Protein AF-A0A4Q6BJG5-F1 (afdb_monomer_lite)

Structure (mmCIF, N/CA/C/O backbone):
data_AF-A0A4Q6BJG5-F1
#
_entry.id   AF-A0A4Q6BJG5-F1
#
loop_
_atom_site.group_PDB
_atom_site.id
_atom_site.type_symbol
_atom_site.label_atom_id
_atom_site.label_alt_id
_atom_site.label_comp_id
_atom_site.label_asym_id
_atom_site.label_entity_id
_atom_site.label_seq_id
_atom_site.pdbx_PDB_ins_code
_atom_site.Cartn_x
_atom_site.Cartn_y
_atom_site.Cartn_z
_atom_site.occupancy
_atom_site.B_iso_or_equiv
_atom_site.auth_seq_id
_atom_site.auth_comp_id
_atom_site.auth_asym_id
_atom_site.auth_atom_id
_atom_site.pdbx_PDB_model_num
ATOM 1 N N . GLU A 1 1 ? -0.512 -24.565 1.945 1.00 60.91 1 GLU A N 1
ATOM 2 C CA . GLU A 1 1 ? 0.906 -25.004 2.007 1.00 60.91 1 GLU A CA 1
ATOM 3 C C . GLU A 1 1 ? 1.815 -24.061 2.803 1.00 60.91 1 GLU A C 1
ATOM 5 O O . GLU A 1 1 ? 2.426 -24.524 3.755 1.00 60.91 1 GLU A O 1
ATOM 10 N N . LEU A 1 2 ? 1.871 -22.752 2.508 1.00 72.62 2 LEU A N 1
ATOM 11 C CA . LEU A 1 2 ? 2.784 -21.813 3.197 1.00 72.62 2 LEU A CA 1
ATOM 12 C C . LEU A 1 2 ? 2.618 -21.751 4.729 1.00 72.62 2 LEU A C 1
ATOM 14 O O . LEU A 1 2 ? 3.615 -21.783 5.442 1.00 72.62 2 LEU A O 1
ATOM 18 N N . ILE A 1 3 ? 1.382 -21.710 5.245 1.00 71.19 3 ILE A N 1
ATOM 19 C CA . ILE A 1 3 ? 1.128 -21.722 6.702 1.00 71.19 3 ILE A CA 1
ATOM 20 C C . ILE A 1 3 ? 1.556 -23.056 7.324 1.00 71.19 3 ILE A C 1
ATOM 22 O O . ILE A 1 3 ? 2.174 -23.072 8.384 1.00 71.19 3 ILE A O 1
ATOM 26 N N . ALA A 1 4 ? 1.260 -24.174 6.655 1.00 73.06 4 ALA A N 1
ATOM 27 C CA . ALA A 1 4 ? 1.621 -25.509 7.133 1.00 73.06 4 ALA A CA 1
ATOM 28 C C . ALA A 1 4 ? 3.146 -25.715 7.200 1.00 73.06 4 ALA A C 1
ATOM 30 O O . ALA A 1 4 ? 3.619 -26.484 8.030 1.00 73.06 4 ALA A O 1
ATOM 31 N N . GLY A 1 5 ? 3.910 -25.002 6.365 1.00 75.69 5 GLY A N 1
ATOM 32 C CA . GLY A 1 5 ? 5.374 -25.003 6.382 1.00 75.69 5 GLY A CA 1
ATOM 33 C C . GLY A 1 5 ? 6.016 -24.130 7.469 1.00 75.69 5 GLY A C 1
ATOM 34 O O . GLY A 1 5 ? 7.241 -24.130 7.598 1.00 75.69 5 GLY A O 1
ATOM 35 N N . LEU A 1 6 ? 5.239 -23.373 8.255 1.00 77.88 6 LEU A N 1
ATOM 36 C CA . LEU A 1 6 ? 5.788 -22.562 9.343 1.00 77.88 6 LEU A CA 1
ATOM 37 C C . LEU A 1 6 ? 6.232 -23.448 10.513 1.00 77.88 6 LEU A C 1
ATOM 39 O O . LEU A 1 6 ? 5.485 -24.294 10.996 1.00 77.88 6 LEU A O 1
ATOM 43 N N . LYS A 1 7 ? 7.434 -23.183 11.049 1.00 78.06 7 LYS A N 1
ATOM 44 C CA . LYS A 1 7 ? 7.978 -23.896 12.226 1.00 78.06 7 LYS A CA 1
ATOM 45 C C . LYS A 1 7 ? 7.078 -23.802 13.465 1.00 78.06 7 LYS A C 1
ATOM 47 O O . LYS A 1 7 ? 7.122 -24.679 14.321 1.00 78.06 7 LYS A O 1
ATOM 52 N N . LYS A 1 8 ? 6.305 -22.720 13.585 1.00 79.25 8 LYS A N 1
ATOM 53 C CA . LYS A 1 8 ? 5.313 -22.499 14.638 1.00 79.25 8 LYS A CA 1
ATOM 54 C C . LYS A 1 8 ? 4.057 -21.930 13.988 1.00 79.25 8 LYS A C 1
ATOM 56 O O . LYS A 1 8 ? 4.158 -21.002 13.187 1.00 79.25 8 LYS A O 1
ATOM 61 N N . GLN A 1 9 ? 2.896 -22.459 14.367 1.00 77.88 9 GLN A N 1
ATOM 62 C CA . GLN A 1 9 ? 1.617 -21.874 13.975 1.00 77.88 9 GLN A CA 1
ATOM 63 C C . GLN A 1 9 ? 1.505 -20.443 14.529 1.00 77.88 9 GLN A C 1
ATOM 65 O O . GLN A 1 9 ? 1.885 -20.209 15.683 1.00 77.88 9 GLN A O 1
ATOM 70 N N . PRO A 1 10 ? 1.039 -19.476 13.723 1.00 79.62 10 PRO A N 1
ATOM 71 C CA . PRO A 1 10 ? 0.907 -18.099 14.167 1.00 79.62 10 PRO A CA 1
ATOM 72 C C . PRO A 1 10 ? -0.212 -17.977 15.204 1.00 79.62 10 PRO A C 1
ATOM 74 O O . PRO A 1 10 ? -1.309 -18.492 15.011 1.00 79.62 10 PRO A O 1
ATOM 77 N N . ASP A 1 11 ? 0.054 -17.248 16.290 1.00 81.50 11 ASP A N 1
ATOM 78 C CA . ASP A 1 11 ? -0.951 -16.971 17.326 1.00 81.50 11 ASP A CA 1
ATOM 79 C C . ASP A 1 11 ? -2.049 -16.018 16.809 1.00 81.50 11 ASP A C 1
ATOM 81 O O . ASP A 1 11 ? -3.169 -16.007 17.320 1.00 81.50 11 ASP A O 1
ATOM 85 N N . ARG A 1 12 ? -1.712 -15.197 15.802 1.00 85.62 12 ARG A N 1
ATOM 86 C CA . ARG A 1 12 ? -2.616 -14.286 15.094 1.00 85.62 12 ARG A CA 1
ATOM 87 C C . ARG A 1 12 ? -2.241 -14.158 13.626 1.00 85.62 12 ARG A C 1
ATOM 89 O O . ARG A 1 12 ? -1.061 -14.043 13.295 1.00 85.62 12 ARG A O 1
ATOM 96 N N . VAL A 1 13 ? -3.249 -14.069 12.770 1.00 89.19 13 VAL A N 1
ATOM 97 C CA . VAL A 1 13 ? -3.120 -13.812 11.336 1.00 89.19 13 VAL A CA 1
ATOM 98 C C . VAL A 1 13 ? -3.779 -12.475 11.010 1.00 89.19 13 VAL A C 1
ATOM 100 O O . VAL A 1 13 ? -4.963 -12.270 11.264 1.00 89.19 13 VAL A O 1
ATOM 103 N N . VAL A 1 14 ? -3.009 -11.555 10.436 1.00 92.25 14 VAL A N 1
ATOM 104 C CA . VAL A 1 14 ? -3.503 -10.256 9.967 1.00 92.25 14 VAL A CA 1
ATOM 105 C C . VAL A 1 14 ? -3.293 -10.176 8.468 1.00 92.25 14 VAL A C 1
ATOM 107 O O . VAL A 1 14 ? -2.211 -10.480 7.973 1.00 92.25 14 VAL A O 1
ATOM 110 N N . THR A 1 15 ? -4.331 -9.761 7.757 1.00 94.50 15 THR A N 1
ATOM 111 C CA . THR A 1 15 ? -4.301 -9.552 6.309 1.00 94.50 15 THR A CA 1
ATOM 112 C C . THR A 1 15 ? -4.983 -8.231 5.959 1.00 94.50 15 THR A C 1
ATOM 114 O O . THR A 1 15 ? -5.545 -7.571 6.834 1.00 94.50 15 THR A O 1
ATOM 117 N N . ASN A 1 16 ? -4.957 -7.830 4.692 1.00 95.38 16 ASN A N 1
ATOM 118 C CA . ASN A 1 16 ? -5.585 -6.609 4.210 1.00 95.38 16 ASN A CA 1
ATOM 119 C C . ASN A 1 16 ? -6.449 -6.833 2.972 1.00 95.38 16 ASN A C 1
ATOM 121 O O . ASN A 1 16 ? -6.195 -7.718 2.161 1.00 95.38 16 ASN A O 1
ATOM 125 N N . LEU A 1 17 ? -7.417 -5.939 2.783 1.00 96.00 17 LEU A N 1
ATOM 126 C CA . LEU A 1 17 ? -7.999 -5.710 1.466 1.00 96.00 17 LEU A CA 1
ATOM 127 C C . LEU A 1 17 ? -7.058 -4.853 0.611 1.00 96.00 17 LEU A C 1
ATOM 129 O O . LEU A 1 17 ? -6.312 -4.013 1.125 1.00 96.00 17 LEU A O 1
ATOM 133 N N . LYS A 1 18 ? -7.110 -5.071 -0.704 1.00 93.38 18 LYS A N 1
ATOM 134 C CA . LYS A 1 18 ? -6.401 -4.258 -1.702 1.00 93.38 18 LYS A CA 1
ATOM 135 C C . LYS A 1 18 ? -6.939 -2.826 -1.716 1.00 93.38 18 LYS A C 1
ATOM 137 O O . LYS A 1 18 ? -8.140 -2.621 -1.527 1.00 93.38 18 LYS A O 1
ATOM 142 N N . SER A 1 19 ? -6.081 -1.846 -2.002 1.00 92.00 19 SER A N 1
ATOM 143 C CA . SER A 1 19 ? -6.458 -0.422 -2.012 1.00 92.00 19 SER A CA 1
ATOM 144 C C . SER A 1 19 ? -7.566 -0.072 -3.008 1.00 92.00 19 SER A C 1
ATOM 146 O O . SER A 1 19 ? -8.288 0.885 -2.790 1.00 92.00 19 SER A O 1
ATOM 148 N N . ASN A 1 20 ? -7.749 -0.835 -4.088 1.00 91.19 20 ASN A N 1
ATOM 149 C CA . ASN A 1 20 ? -8.842 -0.609 -5.045 1.00 91.19 20 ASN A CA 1
ATOM 150 C C . ASN A 1 20 ? -10.226 -1.073 -4.544 1.00 91.19 20 ASN A C 1
ATOM 152 O O . ASN A 1 20 ? -11.234 -0.745 -5.162 1.00 91.19 20 ASN A O 1
ATOM 156 N N . ARG A 1 21 ? -10.290 -1.834 -3.443 1.00 93.44 21 ARG A N 1
ATOM 157 C CA . ARG A 1 21 ? -11.536 -2.304 -2.811 1.00 93.44 21 ARG A CA 1
ATOM 158 C C . ARG A 1 21 ? -11.891 -1.520 -1.553 1.00 93.44 21 ARG A C 1
ATOM 160 O O . ARG A 1 21 ? -12.900 -1.820 -0.918 1.00 93.44 21 ARG A O 1
ATOM 167 N N . VAL A 1 22 ? -11.068 -0.555 -1.157 1.00 93.69 22 VAL A N 1
ATOM 168 C CA . VAL A 1 22 ? -11.242 0.210 0.077 1.00 93.69 22 VAL A CA 1
ATOM 169 C C . VAL A 1 22 ? -11.094 1.687 -0.227 1.00 93.69 22 VAL A C 1
ATOM 171 O O . VAL A 1 22 ? -10.141 2.102 -0.874 1.00 93.69 22 VAL A O 1
ATOM 174 N N . THR A 1 23 ? -12.005 2.486 0.304 1.00 91.31 23 THR A N 1
ATOM 175 C CA . THR A 1 23 ? -11.856 3.939 0.349 1.00 91.31 23 THR A CA 1
ATOM 176 C C . THR A 1 23 ? -11.531 4.370 1.771 1.00 91.31 23 THR A C 1
ATOM 178 O O . THR A 1 23 ? -11.903 3.693 2.732 1.00 91.31 23 THR A O 1
ATOM 181 N N . PHE A 1 24 ? -10.823 5.483 1.931 1.00 92.12 24 PHE A N 1
ATOM 182 C CA . PHE A 1 24 ? -10.600 6.067 3.245 1.00 92.12 24 PHE A CA 1
ATOM 183 C C . PHE A 1 24 ? -10.611 7.589 3.190 1.00 92.12 24 PHE A C 1
ATOM 185 O O . PHE A 1 24 ? -10.303 8.189 2.159 1.00 92.12 24 PHE A O 1
ATOM 192 N N . ARG A 1 25 ? -10.897 8.208 4.337 1.00 89.81 25 ARG A N 1
ATOM 193 C CA . ARG A 1 25 ? -10.800 9.655 4.547 1.00 89.81 25 ARG A CA 1
ATOM 194 C C . ARG A 1 25 ? -10.268 9.971 5.933 1.00 89.81 25 ARG A C 1
ATOM 196 O O . ARG A 1 25 ? -10.461 9.208 6.876 1.00 89.81 25 ARG A O 1
ATOM 203 N N . ASN A 1 26 ? -9.625 11.127 6.053 1.00 91.62 26 ASN A N 1
ATOM 204 C CA . ASN A 1 26 ? -9.286 11.690 7.351 1.00 91.62 26 ASN A CA 1
ATOM 205 C C . ASN A 1 26 ? -10.286 12.789 7.694 1.00 91.62 26 ASN A C 1
ATOM 207 O O . ASN A 1 26 ? -10.483 13.701 6.893 1.00 91.62 26 ASN A O 1
ATOM 211 N N . LEU A 1 27 ? -10.877 12.719 8.883 1.00 92.06 27 LEU A N 1
ATOM 212 C CA . LEU A 1 27 ? -11.852 13.693 9.372 1.00 92.06 27 LEU A CA 1
ATOM 213 C C . LEU A 1 27 ? -11.314 14.377 10.627 1.00 92.06 27 LEU A C 1
ATOM 215 O O . LEU A 1 27 ? -10.546 13.783 11.387 1.00 92.06 27 LEU A O 1
ATOM 219 N N . LYS A 1 28 ? -11.736 15.620 10.857 1.00 92.50 28 LYS A N 1
ATOM 220 C CA . LYS A 1 28 ? -11.507 16.344 12.111 1.00 92.50 28 LYS A CA 1
ATOM 221 C C . LYS A 1 28 ? -12.855 16.626 12.748 1.00 92.50 28 LYS A C 1
ATOM 223 O O . LYS A 1 28 ? -13.682 17.298 12.145 1.00 92.50 28 LYS A O 1
ATOM 228 N N . LEU A 1 29 ? -13.068 16.101 13.948 1.00 93.75 29 LEU A N 1
ATOM 229 C CA . LEU A 1 29 ? -14.336 16.214 14.660 1.00 93.75 29 LEU A CA 1
ATOM 230 C C . LEU A 1 29 ? -14.145 17.029 15.945 1.00 93.75 29 LEU A C 1
ATOM 232 O O . LEU A 1 29 ? -13.177 16.770 16.663 1.00 93.75 29 LEU A O 1
ATOM 236 N N . PRO A 1 30 ? -15.057 17.955 16.294 1.00 94.44 30 PRO A N 1
ATOM 237 C CA . PRO A 1 30 ? -14.946 18.819 17.475 1.00 94.44 30 PRO A CA 1
ATOM 238 C C . PRO A 1 30 ? -15.373 18.101 18.768 1.00 94.44 30 PRO A C 1
ATOM 240 O O . PRO A 1 30 ? -16.090 18.645 19.605 1.00 94.44 30 PRO A O 1
ATOM 243 N N . THR A 1 31 ? -14.992 16.835 18.920 1.00 93.12 31 THR A N 1
ATOM 244 C CA . THR A 1 31 ? -15.338 16.018 20.081 1.00 93.12 31 THR A CA 1
ATOM 245 C C . THR A 1 31 ? -14.257 14.981 20.370 1.00 93.12 31 THR A C 1
ATOM 247 O O . THR A 1 31 ? -13.523 14.532 19.485 1.00 93.12 31 THR A O 1
ATOM 250 N N . ARG A 1 32 ? -14.178 14.570 21.637 1.00 91.94 32 ARG A N 1
ATOM 251 C CA . ARG A 1 32 ? -13.375 13.427 22.101 1.00 91.94 32 ARG A CA 1
ATOM 252 C C . ARG A 1 32 ? -14.239 12.234 22.499 1.00 91.94 32 ARG A C 1
ATOM 254 O O . ARG A 1 32 ? -13.702 11.163 22.786 1.00 91.94 32 ARG A O 1
ATOM 261 N N . ASP A 1 33 ? -15.557 12.418 22.560 1.00 93.31 33 ASP A N 1
ATOM 262 C CA . ASP A 1 33 ? -16.471 11.354 22.942 1.00 93.31 33 ASP A CA 1
ATOM 263 C C . ASP A 1 33 ? -16.579 10.321 21.818 1.00 93.31 33 ASP A C 1
ATOM 265 O O . ASP A 1 33 ? -16.913 10.637 20.677 1.00 93.31 33 ASP A O 1
ATOM 269 N N . LYS A 1 34 ? -16.304 9.057 22.147 1.00 91.06 34 LYS A N 1
ATOM 270 C CA . LYS A 1 34 ? -16.262 7.976 21.156 1.00 91.06 34 LYS A CA 1
ATOM 271 C C . LYS A 1 34 ? -17.624 7.709 20.522 1.00 91.06 34 LYS A C 1
ATOM 273 O O . LYS A 1 34 ? -17.659 7.317 19.360 1.00 91.06 34 LYS A O 1
ATOM 278 N N . LYS A 1 35 ? -18.726 7.889 21.261 1.00 92.81 35 LYS A N 1
ATOM 279 C CA . LYS A 1 35 ? -20.075 7.675 20.717 1.00 92.81 35 LYS A CA 1
ATOM 280 C C . LYS A 1 35 ? -20.426 8.783 19.733 1.00 92.81 35 LYS A C 1
ATOM 282 O O . LYS A 1 35 ? -20.866 8.477 18.633 1.00 92.81 35 LYS A O 1
ATOM 287 N N . ALA A 1 36 ? -20.142 10.035 20.088 1.00 93.50 36 ALA A N 1
ATOM 288 C CA . ALA A 1 36 ? -20.293 11.172 19.189 1.00 93.50 36 ALA A CA 1
ATOM 289 C C . ALA A 1 36 ? -19.451 11.002 17.913 1.00 93.50 36 ALA A C 1
ATOM 291 O O . ALA A 1 36 ? -19.984 11.154 16.820 1.00 93.50 36 ALA A O 1
ATOM 292 N N . ILE A 1 37 ? -18.179 10.593 18.039 1.00 93.06 37 ILE A N 1
ATOM 293 C CA . ILE A 1 37 ? -17.314 10.290 16.886 1.00 93.06 37 ILE A CA 1
ATOM 294 C C . ILE A 1 37 ? -17.930 9.196 16.009 1.00 93.06 37 ILE A C 1
ATOM 296 O O . ILE A 1 37 ? -18.030 9.371 14.800 1.00 93.06 37 ILE A O 1
ATOM 300 N N . GLN A 1 38 ? -18.364 8.081 16.603 1.00 91.50 38 GLN A N 1
ATOM 301 C CA . GLN A 1 38 ? -18.975 6.974 15.864 1.00 91.50 38 GLN A CA 1
ATOM 302 C C . GLN A 1 38 ? -20.227 7.417 15.094 1.00 91.50 38 GLN A C 1
ATOM 304 O O . GLN A 1 38 ? -20.408 6.996 13.952 1.00 91.50 38 GLN A O 1
ATOM 309 N N . SER A 1 39 ? -21.067 8.262 15.699 1.00 91.19 39 SER A N 1
ATOM 310 C CA . SER A 1 39 ? -22.243 8.830 15.036 1.00 91.19 39 SER A CA 1
ATOM 311 C C . SER A 1 39 ? -21.847 9.748 13.882 1.00 91.19 39 SER A C 1
ATOM 313 O O . SER A 1 39 ? -22.364 9.576 12.786 1.00 91.19 39 SER A O 1
ATOM 315 N N . SER A 1 40 ? -20.892 10.664 14.078 1.00 92.75 40 SER A N 1
ATOM 316 C CA . SER A 1 40 ? -20.399 11.542 13.005 1.00 92.75 40 SER A CA 1
ATOM 317 C C . SER A 1 40 ? -19.808 10.756 11.838 1.00 92.75 40 SER A C 1
ATOM 319 O O . SER A 1 40 ? -20.127 11.040 10.693 1.00 92.75 40 SER A O 1
ATOM 321 N N . VAL A 1 41 ? -19.003 9.725 12.114 1.00 91.69 41 VAL A N 1
ATOM 322 C CA . VAL A 1 41 ? -18.441 8.855 11.070 1.00 91.69 41 VAL A CA 1
ATOM 323 C C . VAL A 1 41 ? -19.539 8.178 10.254 1.00 91.69 41 VAL A C 1
ATOM 325 O O . VAL A 1 41 ? -19.393 8.054 9.045 1.00 91.69 41 VAL A O 1
ATOM 328 N N . ARG A 1 42 ? -20.628 7.737 10.897 1.00 89.25 42 ARG A N 1
ATOM 329 C CA . ARG A 1 42 ? -21.767 7.135 10.194 1.00 89.25 42 ARG A CA 1
ATOM 330 C C . ARG A 1 42 ? -22.378 8.123 9.193 1.00 89.25 42 ARG A C 1
ATOM 332 O O . ARG A 1 42 ? -22.509 7.760 8.033 1.00 89.25 42 ARG A O 1
ATOM 339 N N . PHE A 1 43 ? -22.673 9.351 9.622 1.00 88.75 43 PHE A N 1
ATOM 340 C CA . PHE A 1 43 ? -23.253 10.381 8.749 1.00 88.75 43 PHE A CA 1
ATOM 341 C C . PHE A 1 43 ? -22.331 10.751 7.579 1.00 88.75 43 PHE A C 1
ATOM 343 O O . PHE A 1 43 ? -22.764 10.766 6.436 1.00 88.75 43 PHE A O 1
ATOM 350 N N . GLU A 1 44 ? -21.040 10.955 7.845 1.00 88.12 44 GLU A N 1
ATOM 351 C CA . GLU A 1 44 ? -20.056 11.309 6.808 1.00 88.12 44 GLU A CA 1
ATOM 352 C C . GLU A 1 44 ? -19.892 10.210 5.746 1.00 88.12 44 GLU A C 1
ATOM 354 O O . GLU A 1 44 ? -19.637 10.494 4.579 1.00 88.12 44 GLU A O 1
ATOM 359 N N . ILE A 1 45 ? -20.029 8.939 6.139 1.00 86.56 45 ILE A N 1
ATOM 360 C CA . ILE A 1 45 ? -19.986 7.810 5.203 1.00 86.56 45 ILE A CA 1
ATOM 361 C C . ILE A 1 45 ? -21.268 7.721 4.364 1.00 86.56 45 ILE A C 1
ATOM 363 O O . ILE A 1 45 ? -21.169 7.416 3.178 1.00 86.56 45 ILE A O 1
ATOM 367 N N . GLU A 1 46 ? -22.438 7.979 4.957 1.00 84.56 46 GLU A N 1
ATOM 368 C CA . GLU A 1 46 ? -23.727 7.989 4.246 1.00 84.56 46 GLU A CA 1
ATOM 369 C C . GLU A 1 46 ? -23.799 9.106 3.194 1.00 84.56 46 GLU A C 1
ATOM 371 O O . GLU A 1 46 ? -24.323 8.879 2.107 1.00 84.56 46 GLU A O 1
ATOM 376 N N . ASP A 1 47 ? -23.236 10.281 3.485 1.00 84.94 47 ASP A N 1
ATOM 377 C CA . ASP A 1 47 ? -23.249 11.421 2.559 1.00 84.94 47 ASP A CA 1
ATOM 378 C C . ASP A 1 47 ? -22.270 11.249 1.382 1.00 84.94 47 ASP A C 1
ATOM 380 O O . ASP A 1 47 ? -22.507 11.757 0.284 1.00 84.94 47 ASP A O 1
ATOM 384 N N . ASP A 1 48 ? -21.150 10.554 1.599 1.00 80.81 48 ASP A N 1
ATOM 385 C CA . ASP A 1 48 ? -20.056 10.474 0.625 1.00 80.81 48 ASP A CA 1
ATOM 386 C C . ASP A 1 48 ? -20.117 9.240 -0.284 1.00 80.81 48 ASP A C 1
ATOM 388 O O . ASP A 1 48 ? -19.614 9.269 -1.413 1.00 80.81 48 ASP A O 1
ATOM 392 N N . LEU A 1 49 ? -20.693 8.134 0.196 1.00 85.44 49 LEU A N 1
ATOM 393 C CA . LEU A 1 49 ? -20.734 6.883 -0.553 1.00 85.44 49 LEU A CA 1
ATOM 394 C C . LEU A 1 49 ? -22.107 6.651 -1.187 1.00 85.44 49 LEU A C 1
ATOM 396 O O . LEU A 1 49 ? -23.116 6.680 -0.492 1.00 85.44 49 LEU A O 1
ATOM 400 N N . PRO A 1 50 ? -22.166 6.310 -2.489 1.00 85.75 50 PRO A N 1
ATOM 401 C CA . PRO A 1 50 ? -23.420 6.040 -3.191 1.00 85.75 50 PRO A CA 1
ATOM 402 C C . PRO A 1 50 ? -23.961 4.631 -2.877 1.00 85.75 50 PRO A C 1
ATOM 404 O O . PRO A 1 50 ? -24.434 3.931 -3.771 1.00 85.75 50 PRO A O 1
ATOM 407 N N . PHE A 1 51 ? -23.828 4.178 -1.630 1.00 87.50 51 PHE A N 1
ATOM 408 C CA . PHE A 1 51 ? -24.217 2.848 -1.169 1.00 87.50 51 PHE A CA 1
ATOM 409 C C . PHE A 1 51 ? -24.962 2.952 0.156 1.00 87.50 51 PHE A C 1
ATOM 411 O O . PHE A 1 51 ? -24.650 3.795 0.993 1.00 87.50 51 PHE A O 1
ATOM 418 N N . GLU A 1 52 ? -25.911 2.048 0.366 1.00 87.69 52 GLU A N 1
ATOM 419 C CA . GLU A 1 52 ? -26.660 1.977 1.617 1.00 87.69 52 GLU A CA 1
ATOM 420 C C . GLU A 1 52 ? -25.754 1.521 2.781 1.00 87.69 52 GLU A C 1
ATOM 422 O O . GLU A 1 52 ? -24.818 0.730 2.608 1.00 87.69 52 GLU A O 1
ATOM 427 N N . GLU A 1 53 ? -26.013 2.014 3.999 1.00 85.94 53 GLU A N 1
ATOM 428 C CA . GLU A 1 53 ? -25.206 1.699 5.194 1.00 85.94 53 GLU A CA 1
ATOM 429 C C . GLU A 1 53 ? -25.135 0.183 5.470 1.00 85.94 53 GLU A C 1
ATOM 431 O O . GLU A 1 53 ? -24.130 -0.355 5.960 1.00 85.94 53 GLU A O 1
ATOM 436 N N . ASP A 1 54 ? -26.215 -0.529 5.162 1.00 89.56 54 ASP A N 1
ATOM 437 C CA . ASP A 1 54 ? -26.330 -1.968 5.344 1.00 89.56 54 ASP A CA 1
ATOM 438 C C . ASP A 1 54 ? -25.438 -2.755 4.373 1.00 89.56 54 ASP A C 1
ATOM 440 O O . ASP A 1 54 ? -25.071 -3.878 4.708 1.00 89.56 54 ASP A O 1
ATOM 444 N N . GLN A 1 55 ? -25.018 -2.168 3.249 1.00 92.31 55 GLN A N 1
ATOM 445 C CA . GLN A 1 55 ? -24.065 -2.732 2.287 1.00 92.31 55 GLN A CA 1
ATOM 446 C C . GLN A 1 55 ? -22.609 -2.426 2.648 1.00 92.31 55 GLN A C 1
ATOM 448 O O . GLN A 1 55 ? -21.688 -3.020 2.077 1.00 92.31 55 GLN A O 1
ATOM 453 N N . LEU A 1 56 ? -22.381 -1.532 3.612 1.00 93.31 56 LEU A N 1
ATOM 454 C CA . LEU A 1 56 ? -21.061 -1.031 3.967 1.00 93.31 56 LEU A CA 1
ATOM 455 C C . LEU A 1 56 ? -20.504 -1.654 5.254 1.00 93.31 56 LEU A C 1
ATOM 457 O O . LEU A 1 56 ? -21.187 -1.916 6.258 1.00 93.31 56 LEU A O 1
ATOM 461 N N . ILE A 1 57 ? -19.189 -1.842 5.228 1.00 94.88 57 ILE A N 1
ATOM 462 C CA . ILE A 1 57 ? -18.341 -2.120 6.379 1.00 94.88 57 ILE A CA 1
ATOM 463 C C . ILE A 1 57 ? -17.342 -0.985 6.494 1.00 94.88 57 ILE A C 1
ATOM 465 O O . ILE A 1 57 ? -16.616 -0.691 5.547 1.00 94.88 57 ILE A O 1
ATOM 469 N N . TYR A 1 58 ? -17.265 -0.385 7.675 1.00 94.25 58 TYR A N 1
ATOM 470 C CA . TYR A 1 58 ? -16.304 0.666 7.947 1.00 94.25 58 TYR A CA 1
ATOM 471 C C . TYR A 1 58 ? -15.750 0.577 9.367 1.00 94.25 58 TYR A C 1
ATOM 473 O O . TYR A 1 58 ? -16.342 0.012 10.298 1.00 94.25 58 TYR A O 1
ATOM 481 N N . ASP A 1 59 ? -14.565 1.138 9.525 1.00 94.38 59 ASP A N 1
ATOM 482 C CA . ASP A 1 59 ? -13.911 1.313 10.808 1.00 94.38 59 ASP A CA 1
ATOM 483 C C . ASP A 1 59 ? -13.138 2.625 10.818 1.00 94.38 59 ASP A C 1
ATOM 485 O O . ASP A 1 59 ? -12.893 3.224 9.769 1.00 94.38 59 ASP A O 1
ATOM 489 N N . TRP A 1 60 ? -12.757 3.075 12.006 1.00 93.56 60 TRP A N 1
ATOM 490 C CA . TRP A 1 60 ? -11.976 4.284 12.166 1.00 93.56 60 TRP A CA 1
ATOM 491 C C . TRP A 1 60 ? -10.946 4.144 13.281 1.00 93.56 60 TRP A C 1
ATOM 493 O O . TRP A 1 60 ? -11.121 3.401 14.245 1.00 93.56 60 TRP A O 1
ATOM 503 N N . VAL A 1 61 ? -9.858 4.895 13.150 1.00 91.94 61 VAL A N 1
ATOM 504 C CA . VAL A 1 61 ? -8.791 4.974 14.151 1.00 91.94 61 VAL A CA 1
ATOM 505 C C . VAL A 1 61 ? -8.479 6.426 14.470 1.00 91.94 61 VAL A C 1
ATOM 507 O O . VAL A 1 61 ? -8.566 7.299 13.608 1.00 91.94 61 VAL A O 1
ATOM 510 N N . ASN A 1 62 ? -8.094 6.693 15.716 1.00 90.50 62 ASN A N 1
ATOM 511 C CA . ASN A 1 62 ? -7.655 8.021 16.132 1.00 90.50 62 ASN A CA 1
ATOM 512 C C . ASN A 1 62 ? -6.236 8.297 15.590 1.00 90.50 62 ASN A C 1
ATOM 514 O O . ASN A 1 62 ? -5.335 7.460 15.709 1.00 90.50 62 ASN A O 1
ATOM 518 N N . LEU A 1 63 ? -6.048 9.457 14.965 1.00 87.56 63 LEU A N 1
ATOM 519 C CA . LEU A 1 63 ? -4.759 9.955 14.474 1.00 87.56 63 LEU A CA 1
ATOM 520 C C . LEU A 1 63 ? -4.080 10.909 15.467 1.00 87.56 63 LEU A C 1
ATOM 522 O O . LEU A 1 63 ? -2.873 11.119 15.393 1.00 87.56 63 LEU A O 1
ATOM 526 N N . GLY A 1 64 ? -4.848 11.472 16.394 1.00 87.25 64 GLY A N 1
ATOM 527 C CA . GLY A 1 64 ? -4.430 12.399 17.436 1.00 87.25 64 GLY A CA 1
ATOM 528 C C . GLY A 1 64 ? -5.584 13.322 17.835 1.00 87.25 64 GLY A C 1
ATOM 529 O O . GLY A 1 64 ? -6.515 13.547 17.062 1.00 87.25 64 GLY A O 1
ATOM 530 N N . SER A 1 65 ? -5.509 13.899 19.033 1.00 86.81 65 SER A N 1
ATOM 531 C CA . SER A 1 65 ? -6.476 14.898 19.502 1.00 86.81 65 SER A CA 1
ATOM 532 C C . SER A 1 65 ? -5.750 16.147 19.993 1.00 86.81 65 SER A C 1
ATOM 534 O O . SER A 1 65 ? -4.786 16.034 20.752 1.00 86.81 65 SER A O 1
ATOM 536 N N . VAL A 1 66 ? -6.239 17.326 19.609 1.00 87.88 66 VAL A N 1
ATOM 537 C CA . VAL A 1 66 ? -5.717 18.633 20.037 1.00 87.88 66 VAL A CA 1
ATOM 538 C C . VAL A 1 66 ? -6.870 19.422 20.649 1.00 87.88 66 VAL A C 1
ATOM 540 O O . VAL A 1 66 ? -7.870 19.692 19.992 1.00 87.88 66 VAL A O 1
ATOM 543 N N . GLY A 1 67 ? -6.763 19.758 21.938 1.00 90.62 67 GLY A N 1
ATOM 544 C CA . GLY A 1 67 ? -7.882 20.345 22.679 1.00 90.62 67 GLY A CA 1
ATOM 545 C C . GLY A 1 67 ? -9.107 19.421 22.673 1.00 90.62 67 GLY A C 1
ATOM 546 O O . GLY A 1 67 ? -9.013 18.260 23.092 1.00 90.62 67 GLY A O 1
ATOM 5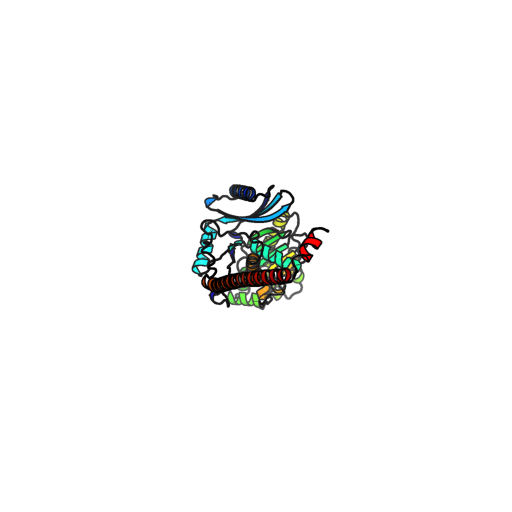47 N N . VAL A 1 68 ? -10.242 19.941 22.196 1.00 90.44 68 VAL A N 1
ATOM 548 C CA . VAL A 1 68 ? -11.506 19.196 22.031 1.00 90.44 68 VAL A CA 1
ATOM 549 C C . VAL A 1 68 ? -11.619 18.478 20.687 1.00 90.44 68 VAL A C 1
ATOM 551 O O . VAL A 1 68 ? -12.461 17.595 20.549 1.00 90.44 68 VAL A O 1
ATOM 554 N N . GLU A 1 69 ? -10.770 18.818 19.717 1.00 92.25 69 GLU A N 1
ATOM 555 C CA . GLU A 1 69 ? -10.813 18.231 18.383 1.00 92.25 69 GLU A CA 1
ATOM 556 C C . GLU A 1 69 ? -10.076 16.892 18.336 1.00 92.25 69 GLU A C 1
ATOM 558 O O . GLU A 1 69 ? -9.014 16.711 18.942 1.00 92.25 69 GLU A O 1
ATOM 563 N N . THR A 1 70 ? -10.619 15.956 17.564 1.00 93.12 70 THR A N 1
ATOM 564 C CA . THR A 1 70 ? -10.005 14.659 17.281 1.00 93.12 70 THR A CA 1
ATOM 565 C C . THR A 1 70 ? -9.886 14.466 15.778 1.00 93.12 70 THR A C 1
ATOM 567 O O . THR A 1 70 ? -10.878 14.534 15.054 1.00 93.12 70 THR A O 1
ATOM 570 N N . ALA A 1 71 ? -8.667 14.196 15.314 1.00 92.00 71 ALA A N 1
ATOM 571 C CA . ALA A 1 71 ? -8.413 13.739 13.960 1.00 92.00 71 ALA A CA 1
ATOM 572 C C . ALA A 1 71 ? -8.567 12.216 13.908 1.00 92.00 71 ALA A C 1
ATOM 574 O O . ALA A 1 71 ? -7.980 11.491 14.712 1.00 92.00 71 ALA A O 1
ATOM 575 N N . ILE A 1 72 ? -9.336 11.720 12.948 1.00 93.38 72 ILE A N 1
ATOM 576 C CA . ILE A 1 72 ? -9.568 10.292 12.742 1.00 93.38 72 ILE A CA 1
ATOM 577 C C . ILE A 1 72 ? -9.277 9.901 11.299 1.00 93.38 72 ILE A C 1
ATOM 579 O O . ILE A 1 72 ? -9.382 10.721 10.393 1.00 93.38 72 ILE A O 1
ATOM 583 N N . HIS A 1 73 ? -8.936 8.635 11.099 1.00 93.00 73 HIS A N 1
ATOM 584 C CA . HIS A 1 73 ? -8.845 7.993 9.795 1.00 93.00 73 HIS A CA 1
ATOM 585 C C . HIS A 1 73 ? -9.950 6.957 9.699 1.00 93.00 73 HIS A C 1
ATOM 587 O O . HIS A 1 73 ? -9.980 6.035 10.512 1.00 93.00 73 HIS A O 1
ATOM 593 N N . VAL A 1 74 ? -10.844 7.122 8.734 1.00 94.06 74 VAL A N 1
ATOM 594 C CA . VAL A 1 74 ? -11.980 6.240 8.469 1.00 94.06 74 VAL A CA 1
ATOM 595 C C . VAL A 1 74 ? -11.685 5.457 7.206 1.00 94.06 74 VAL A C 1
ATOM 597 O O . VAL A 1 74 ? -11.310 6.059 6.206 1.00 94.06 74 VAL A O 1
ATOM 600 N N . ALA A 1 75 ? -11.894 4.146 7.227 1.00 94.50 75 ALA A N 1
ATOM 601 C CA . ALA A 1 75 ? -11.843 3.305 6.040 1.00 94.50 75 ALA A CA 1
ATOM 602 C C . ALA A 1 75 ? -13.166 2.562 5.864 1.00 94.50 75 ALA A C 1
ATOM 604 O O . ALA A 1 75 ? -13.722 2.057 6.840 1.00 94.50 75 ALA A O 1
ATOM 605 N N . ALA A 1 76 ? -13.634 2.467 4.623 1.00 94.81 76 ALA A N 1
ATOM 606 C CA . ALA A 1 76 ? -14.893 1.837 4.261 1.00 94.81 76 ALA A CA 1
ATOM 607 C C . ALA A 1 76 ? -14.745 0.937 3.028 1.00 94.81 76 ALA A C 1
ATOM 609 O O . ALA A 1 76 ? -13.910 1.163 2.148 1.00 94.81 76 ALA A O 1
ATOM 610 N N . THR A 1 77 ? -15.561 -0.109 2.971 1.00 95.62 77 THR A N 1
ATOM 611 C CA . THR A 1 77 ? -15.639 -1.056 1.859 1.00 95.62 77 THR A CA 1
ATOM 612 C C . THR A 1 77 ? -17.033 -1.675 1.787 1.00 95.62 77 THR A C 1
ATOM 614 O O . THR A 1 77 ? -17.782 -1.662 2.766 1.00 95.62 77 THR A O 1
ATOM 617 N N . LEU A 1 78 ? -17.372 -2.256 0.639 1.00 95.25 78 LEU A N 1
ATOM 618 C CA . LEU A 1 78 ? -18.582 -3.054 0.485 1.00 95.25 78 LEU A CA 1
ATOM 619 C C . LEU A 1 78 ? -18.445 -4.386 1.226 1.00 95.25 78 LEU A C 1
ATOM 621 O O . LEU A 1 78 ? -17.398 -5.036 1.190 1.00 95.25 78 LEU A O 1
ATOM 625 N N . LYS A 1 79 ? -19.539 -4.843 1.832 1.00 96.12 79 LYS A N 1
ATOM 626 C CA . LYS A 1 79 ? -19.635 -6.177 2.437 1.00 96.12 79 LYS A CA 1
ATOM 627 C C . LYS A 1 79 ? -19.262 -7.292 1.465 1.00 96.12 79 LYS A C 1
ATOM 629 O O . LYS A 1 79 ? -18.588 -8.235 1.866 1.00 96.12 79 LYS A O 1
ATOM 634 N N . SER A 1 80 ? -19.647 -7.166 0.195 1.00 95.94 80 SER A N 1
ATOM 635 C CA . SER A 1 80 ? -19.307 -8.129 -0.858 1.00 95.94 80 SER A CA 1
ATOM 636 C C . SER A 1 80 ? -17.794 -8.301 -1.024 1.00 95.94 80 SER A C 1
ATOM 638 O O . SER A 1 80 ? -17.327 -9.431 -1.125 1.00 95.94 80 SER A O 1
ATOM 640 N N . ASN A 1 81 ? -17.013 -7.215 -0.944 1.00 96.31 81 ASN A N 1
ATOM 641 C CA . ASN A 1 81 ? -15.549 -7.276 -1.020 1.00 96.31 81 ASN A CA 1
ATOM 642 C C . ASN A 1 81 ? -14.947 -8.053 0.157 1.00 96.31 81 ASN A C 1
ATOM 644 O O . ASN A 1 81 ? -13.978 -8.791 -0.024 1.00 96.31 81 ASN A O 1
ATOM 648 N N . VAL A 1 82 ? -15.501 -7.871 1.362 1.00 96.88 82 VAL A N 1
ATOM 649 C CA . VAL A 1 82 ? -15.078 -8.599 2.567 1.00 96.88 82 VAL A CA 1
ATOM 650 C C . VAL A 1 82 ? -15.451 -10.076 2.449 1.00 96.88 82 VAL A C 1
ATOM 652 O O . VAL A 1 82 ? -14.598 -10.929 2.680 1.00 96.88 82 VAL A O 1
ATOM 655 N N . ALA A 1 83 ? -16.689 -10.375 2.049 1.00 96.06 83 ALA A N 1
ATOM 656 C CA . ALA A 1 83 ? -17.189 -11.736 1.878 1.00 96.06 83 ALA A CA 1
ATOM 657 C C . ALA A 1 83 ? -16.364 -12.526 0.853 1.00 96.06 83 ALA A C 1
ATOM 659 O O . ALA A 1 83 ? -15.867 -13.602 1.173 1.00 96.06 83 ALA A O 1
ATOM 660 N N . GLU A 1 84 ? -16.165 -11.967 -0.344 1.00 96.12 84 GLU A N 1
ATOM 661 C CA . GLU A 1 84 ? -15.387 -12.585 -1.424 1.00 96.12 84 GLU A CA 1
ATOM 662 C C . GLU A 1 84 ? -13.951 -12.878 -0.972 1.00 96.12 84 GLU A C 1
ATOM 664 O O . GLU A 1 84 ? -13.424 -13.967 -1.193 1.00 96.12 84 GLU A O 1
ATOM 669 N N . TYR A 1 85 ? -13.319 -11.919 -0.291 1.00 95.75 85 TYR A N 1
ATOM 670 C CA . TYR A 1 85 ? -11.942 -12.076 0.155 1.00 95.75 85 TYR A CA 1
ATOM 671 C C . TYR A 1 85 ? -11.798 -13.098 1.292 1.00 95.75 85 TYR A C 1
ATOM 673 O O . TYR A 1 85 ? -10.866 -13.899 1.282 1.00 95.75 85 TYR A O 1
ATOM 681 N N . LEU A 1 86 ? -12.717 -13.107 2.263 1.00 94.56 86 LEU A N 1
ATOM 682 C CA . LEU A 1 86 ? -12.711 -14.102 3.337 1.00 94.56 86 LEU A CA 1
ATOM 683 C C . LEU A 1 86 ? -13.038 -15.508 2.821 1.00 94.56 86 LEU A C 1
ATOM 685 O O . LEU A 1 86 ? -12.436 -16.460 3.310 1.00 94.56 86 LEU A O 1
ATOM 689 N N . ALA A 1 87 ? -13.927 -15.642 1.832 1.00 94.25 87 ALA A N 1
ATOM 690 C CA . ALA A 1 87 ? -14.216 -16.920 1.182 1.00 94.25 87 ALA A CA 1
ATOM 691 C C . ALA A 1 87 ? -12.967 -17.483 0.489 1.00 94.25 87 ALA A C 1
ATOM 693 O O . ALA A 1 87 ? -12.577 -18.613 0.769 1.00 94.25 87 ALA A O 1
ATOM 694 N N . LEU A 1 88 ? -12.262 -16.656 -0.295 1.00 93.06 88 LEU A N 1
ATOM 695 C CA . LEU A 1 88 ? -11.001 -17.036 -0.942 1.00 93.06 88 LEU A CA 1
ATOM 696 C C . LEU A 1 88 ? -9.947 -17.529 0.065 1.00 93.06 88 LEU A C 1
ATOM 698 O O . LEU A 1 88 ? -9.232 -18.498 -0.186 1.00 93.06 88 LEU A O 1
ATOM 702 N N . LEU A 1 89 ? -9.826 -16.855 1.213 1.00 90.75 89 LEU A N 1
ATOM 703 C CA . LEU A 1 89 ? -8.916 -17.291 2.273 1.00 90.75 89 LEU A CA 1
ATOM 704 C C . LEU A 1 89 ? -9.397 -18.590 2.934 1.00 90.75 89 L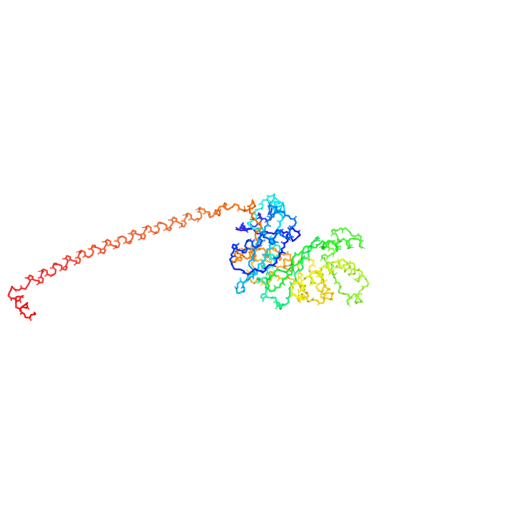EU A C 1
ATOM 706 O O . LEU A 1 89 ? -8.575 -19.476 3.185 1.00 90.75 89 LEU A O 1
ATOM 710 N N . GLY A 1 90 ? -10.705 -18.733 3.149 1.00 88.88 90 GLY A N 1
ATOM 711 C CA . GLY A 1 90 ? -11.336 -19.940 3.679 1.00 88.88 90 GLY A CA 1
ATOM 712 C C . GLY A 1 90 ? -11.070 -21.178 2.822 1.00 88.88 90 GLY A C 1
ATOM 713 O O . GLY A 1 90 ? -10.669 -22.205 3.367 1.00 88.88 90 GLY A O 1
ATOM 714 N N . ASP A 1 91 ? -11.160 -21.054 1.496 1.00 87.44 91 ASP A N 1
ATOM 715 C CA . ASP A 1 91 ? -10.844 -22.128 0.539 1.00 87.44 91 ASP A CA 1
ATOM 716 C C . ASP A 1 91 ? -9.384 -22.603 0.651 1.00 87.44 91 ASP A C 1
ATOM 718 O O . ASP A 1 91 ? -9.060 -23.758 0.374 1.00 87.44 91 ASP A O 1
ATOM 722 N N . SER A 1 92 ? -8.488 -21.725 1.116 1.00 83.38 92 SER A N 1
ATOM 723 C CA . SER A 1 92 ? -7.079 -22.041 1.388 1.00 83.38 92 SER A CA 1
ATOM 724 C C . SER A 1 92 ? -6.804 -22.541 2.817 1.00 83.38 92 SER A C 1
ATOM 726 O O . SER A 1 92 ? -5.647 -22.791 3.174 1.00 83.38 92 SER A O 1
ATOM 728 N N . GLY A 1 93 ? -7.843 -22.676 3.647 1.00 84.12 93 GLY A N 1
ATOM 729 C CA . GLY A 1 93 ? -7.742 -23.048 5.059 1.00 84.12 93 GLY A CA 1
ATOM 730 C C . GLY A 1 93 ? -7.211 -21.932 5.968 1.00 84.12 93 GLY A C 1
ATOM 731 O O . GLY A 1 93 ? -6.747 -22.214 7.073 1.00 84.12 93 GLY A O 1
ATOM 732 N N . MET A 1 94 ? -7.234 -20.673 5.515 1.00 86.19 94 MET A N 1
ATOM 733 C CA . MET A 1 94 ? -6.756 -19.517 6.274 1.00 86.19 94 MET A CA 1
ATOM 734 C C . MET A 1 94 ? -7.928 -18.701 6.822 1.00 86.19 94 MET A C 1
ATOM 736 O O . MET A 1 94 ? -8.772 -18.219 6.074 1.00 86.19 94 MET A O 1
ATOM 740 N N . GLU A 1 95 ? -7.927 -18.453 8.133 1.00 88.62 95 GLU A N 1
ATOM 741 C CA . GLU A 1 95 ? -8.927 -17.603 8.780 1.00 88.62 95 GLU A CA 1
ATOM 742 C C . GLU A 1 95 ? -8.267 -16.411 9.510 1.00 88.62 95 GLU A C 1
ATOM 744 O O . GLU A 1 95 ? -7.802 -16.557 10.647 1.00 88.62 95 GLU A O 1
ATOM 749 N N . PRO A 1 96 ? -8.236 -15.207 8.905 1.00 91.19 96 PRO A N 1
ATOM 750 C CA . PRO A 1 96 ? -7.515 -14.064 9.466 1.00 91.19 96 PRO A CA 1
ATOM 751 C C . PRO A 1 96 ? -8.221 -13.450 10.682 1.00 91.19 96 PRO A C 1
ATOM 753 O O . PRO A 1 96 ? -9.399 -13.122 10.622 1.00 91.19 96 PRO A O 1
ATOM 756 N N . ASP A 1 97 ? -7.517 -13.196 11.779 1.00 90.69 97 ASP A N 1
ATOM 757 C CA . ASP A 1 97 ? -8.074 -12.509 12.955 1.00 90.69 97 ASP A CA 1
ATOM 758 C C . ASP A 1 97 ? -8.473 -11.060 12.669 1.00 90.69 97 ASP A C 1
ATOM 760 O O . ASP A 1 97 ? -9.449 -10.555 13.226 1.00 90.69 97 ASP A O 1
ATOM 764 N N . ILE A 1 98 ? -7.710 -10.386 11.808 1.00 92.12 98 ILE A N 1
ATOM 765 C CA . ILE A 1 98 ? -7.919 -8.982 11.453 1.00 92.12 98 ILE A CA 1
ATOM 766 C C . ILE A 1 98 ? -7.836 -8.840 9.938 1.00 92.12 98 ILE A C 1
ATOM 768 O O . ILE A 1 98 ? -6.884 -9.312 9.311 1.00 92.12 98 ILE A O 1
ATOM 772 N N . LEU A 1 99 ? -8.817 -8.134 9.377 1.00 95.38 99 LEU A N 1
ATOM 773 C CA . LEU A 1 99 ? -8.810 -7.686 7.990 1.00 95.38 99 LEU A CA 1
ATOM 774 C C . LEU A 1 99 ? -8.647 -6.166 7.973 1.00 95.38 99 LEU A C 1
ATOM 776 O O . LEU A 1 99 ? -9.578 -5.446 8.314 1.00 95.38 99 LEU A O 1
ATOM 780 N N . THR A 1 100 ? -7.467 -5.671 7.614 1.00 95.38 100 THR A N 1
ATOM 781 C CA . THR A 1 100 ? -7.141 -4.237 7.605 1.00 95.38 100 THR A CA 1
ATOM 782 C C . THR A 1 100 ? -7.005 -3.680 6.182 1.00 95.38 100 THR A C 1
ATOM 784 O O . THR A 1 100 ? -7.508 -4.262 5.220 1.00 95.38 100 THR A O 1
ATOM 787 N N . THR A 1 101 ? -6.349 -2.532 6.031 1.00 95.38 101 THR A N 1
ATOM 788 C CA . THR A 1 101 ? -6.095 -1.852 4.755 1.00 95.38 101 THR A CA 1
ATOM 789 C C . THR A 1 101 ? -4.596 -1.754 4.483 1.00 95.38 101 THR A C 1
ATOM 791 O O . THR A 1 101 ? -3.797 -1.689 5.421 1.00 95.38 101 THR A O 1
ATOM 794 N N . GLU A 1 102 ? -4.196 -1.691 3.208 1.00 95.12 102 GLU A N 1
ATOM 795 C CA . GLU A 1 102 ? -2.790 -1.437 2.840 1.00 95.12 102 GLU A CA 1
ATOM 796 C C . GLU A 1 102 ? -2.276 -0.131 3.458 1.00 95.12 102 GLU A C 1
ATOM 798 O O . GLU A 1 102 ? -1.174 -0.098 4.002 1.00 95.12 102 GLU A O 1
ATOM 803 N N . ALA A 1 103 ? -3.104 0.919 3.467 1.00 94.50 103 ALA A N 1
ATOM 804 C CA . ALA A 1 103 ? -2.777 2.195 4.098 1.00 94.50 103 ALA A CA 1
ATOM 805 C C . ALA A 1 103 ? -2.425 2.034 5.585 1.00 94.50 103 ALA A C 1
ATOM 807 O O . ALA A 1 103 ? -1.438 2.599 6.054 1.00 94.50 103 ALA A O 1
ATOM 808 N N . SER A 1 104 ? -3.194 1.230 6.326 1.00 92.88 104 SER A N 1
ATOM 809 C CA . SER A 1 104 ? -2.931 0.986 7.747 1.00 92.88 104 SER A CA 1
ATOM 810 C C . SER A 1 104 ? -1.660 0.164 7.966 1.00 92.88 104 SER A C 1
ATOM 812 O O . SER A 1 104 ? -0.891 0.451 8.885 1.00 92.88 104 SER A O 1
ATOM 814 N N . ALA A 1 105 ? -1.411 -0.826 7.106 1.00 93.75 105 ALA A N 1
ATOM 815 C CA . ALA A 1 105 ? -0.204 -1.644 7.156 1.00 93.75 105 ALA A CA 1
ATOM 816 C C . ALA A 1 105 ? 1.056 -0.810 6.876 1.00 93.75 105 ALA A C 1
ATOM 818 O O . ALA A 1 105 ? 2.017 -0.856 7.646 1.00 93.75 105 ALA A O 1
ATOM 819 N N . TYR A 1 106 ? 1.041 0.014 5.824 1.00 94.06 106 TYR A N 1
ATOM 820 C CA . TYR A 1 106 ? 2.155 0.908 5.515 1.00 94.06 106 TYR A CA 1
ATOM 821 C C . TYR A 1 106 ? 2.342 1.984 6.582 1.00 94.06 106 TYR A C 1
ATOM 823 O O . TYR A 1 106 ? 3.476 2.260 6.961 1.00 94.06 106 TYR A O 1
ATOM 831 N N . ARG A 1 107 ? 1.264 2.536 7.149 1.00 91.44 107 ARG A N 1
ATOM 832 C CA . ARG A 1 107 ? 1.359 3.450 8.295 1.00 91.44 107 ARG A CA 1
ATOM 833 C C . ARG A 1 107 ? 2.100 2.808 9.467 1.00 91.44 107 ARG A C 1
ATOM 835 O O . ARG A 1 107 ? 2.993 3.430 10.037 1.00 91.44 107 ARG A O 1
ATOM 842 N N . ALA A 1 108 ? 1.754 1.568 9.818 1.00 90.50 108 ALA A N 1
ATOM 843 C CA . ALA A 1 108 ? 2.424 0.837 10.892 1.00 90.50 108 ALA A CA 1
ATOM 844 C C . ALA A 1 108 ? 3.905 0.580 10.575 1.00 90.50 108 ALA A C 1
ATOM 846 O O . ALA A 1 108 ? 4.759 0.786 11.440 1.00 90.50 108 ALA A O 1
ATOM 847 N N . LEU A 1 109 ? 4.214 0.202 9.329 1.00 90.94 109 LEU A N 1
ATOM 848 C CA . LEU A 1 109 ? 5.586 0.046 8.853 1.00 90.94 109 LEU A CA 1
ATOM 849 C C . LEU A 1 109 ? 6.381 1.341 9.033 1.00 90.94 109 LEU A C 1
ATOM 851 O O . LEU A 1 109 ? 7.397 1.352 9.726 1.00 90.94 109 LEU A O 1
ATOM 855 N N . PHE A 1 110 ? 5.900 2.438 8.448 1.00 89.56 110 PHE A N 1
ATOM 856 C CA . PHE A 1 110 ? 6.589 3.719 8.488 1.00 89.56 110 PHE A CA 1
ATOM 857 C C . PHE A 1 110 ? 6.703 4.277 9.905 1.00 89.56 110 PHE A C 1
ATOM 859 O O . PHE A 1 110 ? 7.751 4.822 10.218 1.00 89.56 110 PHE A O 1
ATOM 866 N N . LYS A 1 111 ? 5.710 4.087 10.787 1.00 86.69 111 LYS A N 1
ATOM 867 C CA . LYS A 1 111 ? 5.811 4.452 12.217 1.00 86.69 111 LYS A CA 1
ATOM 868 C C . LYS A 1 111 ? 6.965 3.726 12.922 1.00 86.69 111 LYS A C 1
ATOM 870 O O . LYS A 1 111 ? 7.511 4.249 13.888 1.00 86.69 111 LYS A O 1
ATOM 875 N N . LYS A 1 112 ? 7.323 2.517 12.475 1.00 85.56 112 LYS A N 1
ATOM 876 C CA . LYS A 1 112 ? 8.411 1.729 13.068 1.00 85.56 112 LYS A CA 1
ATOM 877 C C . LYS A 1 112 ? 9.780 2.090 12.497 1.00 85.56 112 LYS A C 1
ATOM 879 O O . LYS A 1 112 ? 10.735 2.168 13.261 1.00 85.56 112 LYS A O 1
ATOM 884 N N . ILE A 1 113 ? 9.877 2.288 11.183 1.00 81.94 113 ILE A N 1
ATOM 885 C CA . ILE A 1 113 ? 11.158 2.551 10.502 1.00 81.94 113 ILE A CA 1
ATOM 886 C C . ILE A 1 113 ? 11.505 4.043 10.430 1.00 81.94 113 ILE A C 1
ATOM 888 O O . ILE A 1 113 ? 12.616 4.397 10.051 1.00 81.94 113 ILE A O 1
ATOM 892 N N . SER A 1 114 ? 10.575 4.925 10.811 1.00 73.25 114 SER A N 1
ATOM 893 C CA . SER A 1 114 ? 10.715 6.380 10.739 1.00 73.25 114 SER A CA 1
ATOM 894 C C . SER A 1 114 ? 11.984 6.901 11.414 1.00 73.25 114 SER A C 1
ATOM 896 O O . SER A 1 114 ? 12.619 7.792 10.867 1.00 73.25 114 SER A O 1
ATOM 898 N N . SER A 1 115 ? 12.421 6.320 12.537 1.00 61.09 115 SER A N 1
ATOM 899 C CA . SER A 1 115 ? 13.652 6.740 13.228 1.00 61.09 115 SER A CA 1
ATOM 900 C C . SER A 1 115 ? 14.934 6.566 12.400 1.00 61.09 115 SER A C 1
ATOM 902 O O . SER A 1 115 ? 15.940 7.186 12.724 1.00 61.09 115 SER A O 1
ATOM 904 N N . GLY A 1 116 ? 14.913 5.724 11.360 1.00 58.22 116 GLY A N 1
ATOM 905 C CA . GLY A 1 116 ? 16.029 5.518 10.430 1.00 58.22 116 GLY A CA 1
ATOM 906 C C . GLY A 1 116 ? 15.853 6.207 9.074 1.00 58.22 116 GLY A C 1
ATOM 907 O O . GLY A 1 116 ? 16.730 6.095 8.221 1.00 58.22 116 GLY A O 1
ATOM 908 N N . LEU A 1 117 ? 14.732 6.897 8.849 1.00 65.44 117 LEU A N 1
ATOM 909 C CA . LEU A 1 117 ? 14.481 7.643 7.618 1.00 65.44 117 LEU A CA 1
ATOM 910 C C . LEU A 1 117 ? 14.814 9.121 7.830 1.00 65.44 117 LEU A C 1
ATOM 912 O O . LEU A 1 117 ? 14.635 9.657 8.921 1.00 65.44 117 LEU A O 1
ATOM 916 N N . ALA A 1 118 ? 15.237 9.807 6.768 1.00 55.34 118 ALA A N 1
ATOM 917 C CA . ALA A 1 118 ? 15.308 11.265 6.755 1.00 55.34 118 ALA A CA 1
ATOM 918 C C . ALA A 1 118 ? 13.877 11.834 6.755 1.00 55.34 118 ALA A C 1
ATOM 920 O O . ALA A 1 118 ? 13.341 12.219 5.713 1.00 55.34 118 ALA A O 1
ATOM 921 N N . ILE A 1 119 ? 13.206 11.796 7.911 1.00 56.28 119 ILE A N 1
ATOM 922 C CA . ILE A 1 119 ? 11.885 12.393 8.070 1.00 56.28 119 ILE A CA 1
ATOM 923 C C . ILE A 1 119 ? 12.076 13.901 7.997 1.00 56.28 119 ILE A C 1
ATOM 925 O O . ILE A 1 119 ? 12.720 14.511 8.846 1.00 56.28 119 ILE A O 1
ATOM 929 N N . THR A 1 120 ? 11.516 14.489 6.954 1.00 65.00 120 THR A N 1
ATOM 930 C CA . THR A 1 120 ? 11.342 15.935 6.850 1.00 65.00 120 THR A CA 1
ATOM 931 C C . THR A 1 120 ? 9.899 16.265 7.215 1.00 65.00 120 THR A C 1
ATOM 933 O O . THR A 1 120 ? 9.047 15.378 7.199 1.00 65.00 120 THR A O 1
ATOM 936 N N . ASP A 1 121 ? 9.585 17.539 7.437 1.00 80.88 121 ASP A N 1
ATOM 937 C CA . ASP A 1 121 ? 8.194 17.992 7.591 1.00 80.88 121 ASP A CA 1
ATOM 938 C C . ASP A 1 121 ? 7.345 17.811 6.316 1.00 80.88 121 ASP A C 1
ATOM 940 O O . ASP A 1 121 ? 6.153 18.123 6.319 1.00 80.88 121 ASP A O 1
ATOM 944 N N . ARG A 1 122 ? 7.938 17.308 5.220 1.00 91.31 122 ARG A N 1
ATOM 945 C CA . ARG A 1 122 ? 7.263 17.048 3.946 1.00 91.31 122 ARG A CA 1
ATOM 946 C C . ARG A 1 122 ? 6.660 15.641 3.878 1.00 91.31 122 ARG A C 1
ATOM 948 O O . ARG A 1 122 ? 7.181 14.710 4.494 1.00 91.31 122 ARG A O 1
ATOM 955 N N . PRO A 1 123 ? 5.593 15.448 3.080 1.00 94.31 123 PRO A N 1
ATOM 956 C CA . PRO A 1 123 ? 5.026 14.130 2.826 1.00 94.31 123 PRO A CA 1
ATOM 957 C C . PRO A 1 123 ? 6.051 13.139 2.264 1.00 94.31 123 PRO A C 1
ATOM 959 O O . PRO A 1 123 ? 6.931 13.506 1.483 1.00 94.31 123 PRO A O 1
ATOM 962 N N . VAL A 1 124 ? 5.890 11.870 2.627 1.00 94.94 124 VAL A N 1
ATOM 963 C CA . VAL A 1 124 ? 6.699 10.745 2.151 1.00 94.94 124 VAL A CA 1
ATOM 964 C C . VAL A 1 124 ? 5.817 9.827 1.317 1.00 94.94 124 VAL A C 1
ATOM 966 O O . VAL A 1 124 ? 4.722 9.465 1.752 1.00 94.94 124 VAL A O 1
ATOM 969 N N . MET A 1 125 ? 6.301 9.434 0.140 1.00 97.31 125 MET A N 1
ATOM 970 C CA . MET A 1 125 ? 5.608 8.503 -0.747 1.00 97.31 125 MET A CA 1
ATOM 971 C C . MET A 1 125 ? 6.309 7.144 -0.767 1.00 97.31 125 MET A C 1
ATOM 973 O O . MET A 1 125 ? 7.526 7.071 -0.876 1.00 97.31 125 MET A O 1
ATOM 977 N N . LEU A 1 126 ? 5.534 6.068 -0.715 1.00 97.56 126 LEU A N 1
ATOM 978 C CA . LEU A 1 126 ? 5.937 4.708 -1.043 1.00 97.56 126 LEU A CA 1
ATOM 979 C C . LEU A 1 126 ? 5.304 4.307 -2.376 1.00 97.56 126 LEU A C 1
ATOM 981 O O . LEU A 1 126 ? 4.093 4.436 -2.550 1.00 97.56 126 LEU A O 1
ATOM 985 N N . VAL A 1 127 ? 6.110 3.767 -3.283 1.00 98.25 127 VAL A N 1
ATOM 986 C CA . VAL A 1 127 ? 5.664 3.158 -4.539 1.00 98.25 127 VAL A CA 1
ATOM 987 C C . VAL A 1 127 ? 6.084 1.690 -4.522 1.00 98.25 127 VAL A C 1
ATOM 989 O O . VAL A 1 127 ? 7.256 1.364 -4.707 1.00 98.25 127 VAL A O 1
ATOM 992 N N . ASN A 1 128 ? 5.133 0.797 -4.255 1.00 97.56 128 ASN A N 1
ATOM 993 C CA . ASN A 1 128 ? 5.351 -0.648 -4.263 1.00 97.56 128 ASN A CA 1
ATOM 994 C C . ASN A 1 128 ? 5.061 -1.214 -5.659 1.00 97.56 128 ASN A C 1
ATOM 996 O O . ASN A 1 128 ? 3.901 -1.307 -6.057 1.00 97.56 128 ASN A O 1
ATOM 1000 N N . LEU A 1 129 ? 6.117 -1.577 -6.386 1.00 97.50 129 LEU A N 1
ATOM 1001 C CA . LEU A 1 129 ? 6.099 -2.008 -7.781 1.00 97.50 129 LEU A CA 1
ATOM 1002 C C . LEU A 1 129 ? 5.900 -3.526 -7.890 1.00 97.50 129 LEU A C 1
ATOM 1004 O O . LEU A 1 129 ? 6.855 -4.305 -7.790 1.00 97.50 129 LEU A O 1
ATOM 1008 N N . GLY A 1 130 ? 4.663 -3.958 -8.122 1.00 95.06 130 GLY A N 1
ATOM 1009 C CA . GLY A 1 130 ? 4.326 -5.366 -8.316 1.00 95.06 130 GLY A CA 1
ATOM 1010 C C . GLY A 1 130 ? 4.531 -5.865 -9.750 1.00 95.06 130 GLY A C 1
ATOM 1011 O O . GLY A 1 130 ? 5.040 -5.163 -10.627 1.00 95.06 130 GLY A O 1
ATOM 1012 N N . HIS A 1 131 ? 4.123 -7.116 -9.986 1.00 95.00 131 HIS A N 1
ATOM 1013 C CA . HIS A 1 131 ? 4.180 -7.736 -11.314 1.00 95.00 131 HIS A CA 1
ATOM 1014 C C . HIS A 1 131 ? 3.113 -7.169 -12.260 1.00 95.00 131 HIS A C 1
ATOM 1016 O O . HIS A 1 131 ? 3.432 -6.803 -13.384 1.00 95.00 131 HIS A O 1
ATOM 1022 N N . GLU A 1 132 ? 1.871 -7.022 -11.794 1.00 95.06 132 GLU A N 1
ATOM 1023 C CA . GLU A 1 132 ? 0.750 -6.510 -12.607 1.00 95.06 132 GLU A CA 1
ATOM 1024 C C . GLU A 1 132 ? 0.181 -5.180 -12.103 1.00 95.06 132 GLU A C 1
ATOM 1026 O O . GLU A 1 132 ? -0.520 -4.483 -12.832 1.00 95.06 132 GLU A O 1
ATOM 1031 N N . ARG A 1 133 ? 0.433 -4.852 -10.834 1.00 95.69 133 ARG A N 1
ATOM 1032 C CA . ARG A 1 133 ? -0.152 -3.704 -10.139 1.00 95.69 133 ARG A CA 1
ATOM 1033 C C . ARG A 1 133 ? 0.906 -3.004 -9.307 1.00 95.69 133 ARG A C 1
ATOM 1035 O O . ARG A 1 133 ? 1.803 -3.657 -8.772 1.00 95.69 133 ARG A O 1
ATOM 1042 N N . THR A 1 134 ? 0.733 -1.702 -9.139 1.00 97.12 134 THR A N 1
ATOM 1043 C CA . THR A 1 134 ? 1.575 -0.872 -8.283 1.00 97.12 134 THR A CA 1
ATOM 1044 C C . THR A 1 134 ? 0.707 -0.170 -7.262 1.00 97.12 134 THR A C 1
ATOM 1046 O O . THR A 1 134 ? -0.313 0.425 -7.611 1.00 97.12 134 THR A O 1
ATOM 1049 N N . THR A 1 135 ? 1.131 -0.204 -6.004 1.00 97.50 135 THR A N 1
ATOM 1050 C CA . THR A 1 135 ? 0.464 0.529 -4.926 1.00 97.50 135 THR A CA 1
ATOM 1051 C C . THR A 1 135 ? 1.250 1.797 -4.629 1.00 97.50 135 THR A C 1
ATOM 1053 O O . THR A 1 135 ? 2.444 1.737 -4.337 1.00 97.50 135 THR A O 1
ATOM 1056 N N . ILE A 1 136 ? 0.580 2.947 -4.681 1.00 98.00 136 ILE A N 1
ATOM 1057 C CA . ILE A 1 136 ? 1.134 4.238 -4.272 1.00 98.00 136 ILE A CA 1
ATOM 1058 C C . ILE A 1 136 ? 0.508 4.609 -2.933 1.00 98.00 136 ILE A C 1
ATOM 1060 O O . ILE A 1 136 ? -0.708 4.777 -2.840 1.00 98.00 136 ILE A O 1
ATOM 1064 N N . TYR A 1 137 ? 1.336 4.752 -1.906 1.00 97.62 137 TYR A N 1
ATOM 1065 C CA . TYR A 1 137 ? 0.953 5.203 -0.573 1.00 97.62 137 TYR A CA 1
ATOM 1066 C C . TYR A 1 137 ? 1.669 6.514 -0.259 1.00 97.62 137 TYR A C 1
ATOM 1068 O O . TYR A 1 137 ? 2.861 6.644 -0.510 1.00 97.62 137 TYR A O 1
ATOM 1076 N N . VAL A 1 138 ? 0.964 7.489 0.300 1.00 96.75 138 VAL A N 1
ATOM 1077 C CA . VAL A 1 138 ? 1.542 8.753 0.759 1.00 96.75 138 VAL A CA 1
ATOM 1078 C C . VAL A 1 138 ? 1.128 8.975 2.198 1.00 96.75 138 VAL A C 1
ATOM 1080 O O . VAL A 1 138 ? -0.038 8.782 2.546 1.00 96.75 138 VAL A O 1
ATOM 1083 N N . GLN A 1 139 ? 2.068 9.430 3.017 1.00 93.50 139 GLN A N 1
ATOM 1084 C CA . GLN A 1 139 ? 1.795 9.857 4.380 1.00 93.50 139 GLN A CA 1
ATOM 1085 C C . GLN A 1 139 ? 2.428 11.201 4.701 1.00 93.50 139 GLN A C 1
ATOM 1087 O O . GLN A 1 139 ? 3.463 11.573 4.150 1.00 93.50 139 GLN A O 1
ATOM 1092 N N . HIS A 1 140 ? 1.830 11.899 5.658 1.00 91.81 140 HIS A N 1
ATOM 1093 C CA . HIS A 1 140 ? 2.340 13.152 6.196 1.00 91.81 140 HIS A CA 1
ATOM 1094 C C . HIS A 1 140 ? 2.157 13.149 7.711 1.00 91.81 140 HIS A C 1
ATOM 1096 O O . HIS A 1 140 ? 1.082 12.803 8.199 1.00 91.81 140 HIS A O 1
ATOM 1102 N N . ASN A 1 141 ? 3.218 13.458 8.462 1.00 87.19 141 ASN A N 1
ATOM 1103 C CA . ASN A 1 141 ? 3.215 13.444 9.931 1.00 87.19 141 ASN A CA 1
ATOM 1104 C C . ASN A 1 141 ? 2.680 12.128 10.540 1.00 87.19 141 ASN A C 1
ATOM 1106 O O . ASN A 1 141 ? 1.919 12.135 11.503 1.00 87.19 141 ASN A O 1
ATOM 1110 N N . GLY A 1 142 ? 3.039 10.985 9.941 1.00 86.06 142 GLY A N 1
ATOM 1111 C CA . GLY A 1 142 ? 2.610 9.653 10.396 1.00 86.06 142 GLY A CA 1
ATOM 1112 C C . GLY A 1 142 ? 1.153 9.285 10.076 1.00 86.06 142 GLY A C 1
ATOM 1113 O O . GLY A 1 142 ? 0.675 8.236 10.520 1.00 86.06 142 GLY A O 1
ATOM 1114 N N . ASN A 1 143 ? 0.453 10.117 9.300 1.00 88.81 143 ASN A N 1
ATOM 1115 C CA . ASN A 1 143 ? -0.939 9.907 8.919 1.00 88.81 143 ASN A CA 1
ATOM 1116 C C . ASN A 1 143 ? -1.060 9.574 7.424 1.00 88.81 143 ASN A C 1
ATOM 1118 O O . ASN A 1 143 ? -0.427 10.253 6.610 1.00 88.81 143 ASN A O 1
ATOM 1122 N N . PRO A 1 144 ? -1.877 8.575 7.042 1.00 92.69 144 PRO A N 1
ATOM 1123 C CA . PRO A 1 144 ? -2.159 8.278 5.641 1.00 92.69 144 PRO A CA 1
ATOM 1124 C C . PRO A 1 144 ? -2.797 9.482 4.951 1.00 92.69 144 PRO A C 1
ATOM 1126 O O . PRO A 1 144 ? -3.751 10.049 5.471 1.00 92.69 144 PRO A O 1
ATOM 1129 N N . VAL A 1 145 ? -2.301 9.855 3.779 1.00 94.06 145 VAL A N 1
ATOM 1130 C CA . VAL A 1 145 ? -2.868 10.918 2.931 1.00 94.06 145 VAL A CA 1
ATOM 1131 C C . VAL A 1 145 ? -3.538 10.308 1.709 1.00 94.06 145 VAL A C 1
ATOM 1133 O O . VAL A 1 145 ? -4.637 10.704 1.338 1.00 94.06 145 VAL A O 1
ATOM 1136 N N . LEU A 1 146 ? -2.881 9.327 1.091 1.00 94.00 146 LEU A N 1
ATOM 1137 C CA . LEU A 1 146 ? -3.350 8.655 -0.114 1.00 94.00 146 LEU A CA 1
ATOM 1138 C C . LEU A 1 146 ? -2.880 7.198 -0.094 1.00 94.00 146 LEU A C 1
ATOM 1140 O O . LEU A 1 146 ? -1.769 6.908 0.338 1.00 94.00 146 LEU A O 1
ATOM 1144 N N . CYS A 1 147 ? -3.716 6.276 -0.560 1.00 95.94 147 CYS A N 1
ATOM 1145 C CA . CYS A 1 147 ? -3.320 4.901 -0.847 1.00 95.94 147 CYS A CA 1
ATOM 1146 C C . CYS A 1 147 ? -4.170 4.410 -2.011 1.00 95.94 147 CYS A C 1
ATOM 1148 O O . CYS A 1 147 ? -5.391 4.347 -1.890 1.00 95.94 147 CYS A O 1
ATOM 1150 N N . ARG A 1 148 ? -3.542 4.143 -3.154 1.00 92.81 148 ARG A N 1
ATOM 1151 C CA . ARG A 1 148 ? -4.243 3.713 -4.363 1.00 92.81 148 ARG A CA 1
ATOM 1152 C C . ARG A 1 148 ? -3.450 2.657 -5.103 1.00 92.81 148 ARG A C 1
ATOM 1154 O O . ARG A 1 148 ? -2.221 2.674 -5.097 1.00 92.81 148 ARG A O 1
ATOM 1161 N N . GLU A 1 149 ? -4.174 1.789 -5.785 1.00 95.38 149 GLU A N 1
ATOM 1162 C CA . GLU A 1 149 ? -3.611 0.845 -6.740 1.00 95.38 149 GLU A CA 1
ATOM 1163 C C . GLU A 1 149 ? -3.725 1.437 -8.149 1.00 95.38 149 GLU A C 1
ATOM 1165 O O . GLU A 1 149 ? -4.760 2.005 -8.501 1.00 95.38 149 GLU A O 1
ATOM 1170 N N . ILE A 1 150 ? -2.677 1.298 -8.956 1.00 95.62 150 ILE A N 1
ATOM 1171 C CA . ILE A 1 150 ? -2.693 1.624 -10.384 1.00 95.62 150 ILE A CA 1
ATOM 1172 C C . ILE A 1 150 ? -2.485 0.358 -11.219 1.00 95.62 150 ILE A C 1
ATOM 1174 O O . ILE A 1 150 ? -1.809 -0.589 -10.802 1.00 95.62 150 ILE A O 1
ATOM 1178 N N . ALA A 1 151 ? -3.079 0.346 -12.412 1.00 94.56 151 ALA A N 1
ATOM 1179 C CA . ALA A 1 151 ? -3.009 -0.753 -13.373 1.00 94.56 151 ALA A CA 1
ATOM 1180 C C . ALA A 1 151 ? -1.688 -0.731 -14.162 1.00 94.56 151 ALA A C 1
ATOM 1182 O O . ALA A 1 151 ? -1.682 -0.662 -15.386 1.00 94.56 151 ALA A O 1
ATOM 1183 N N . TRP A 1 152 ? -0.570 -0.739 -13.443 1.00 96.31 152 TRP A N 1
ATOM 1184 C CA . TRP A 1 152 ? 0.766 -0.841 -14.013 1.00 96.31 152 TRP A CA 1
ATOM 1185 C C . TRP A 1 152 ? 1.583 -1.824 -13.185 1.00 96.31 152 TRP A C 1
ATOM 1187 O O . TRP A 1 152 ? 1.539 -1.772 -11.957 1.00 96.31 152 TRP A O 1
ATOM 1197 N N . GLY A 1 153 ? 2.375 -2.669 -13.837 1.00 96.00 153 GLY A N 1
ATOM 1198 C CA . GLY A 1 153 ? 3.319 -3.559 -13.170 1.00 96.00 153 GLY A CA 1
ATOM 1199 C C . GLY A 1 153 ? 4.486 -3.929 -14.077 1.00 96.00 153 GLY A C 1
ATOM 1200 O O . GLY A 1 153 ? 4.478 -3.649 -15.275 1.00 96.00 153 GLY A O 1
ATOM 1201 N N . SER A 1 154 ? 5.503 -4.586 -13.521 1.00 95.25 154 SER A N 1
ATOM 1202 C CA . SER A 1 154 ? 6.714 -4.928 -14.282 1.00 95.25 154 SER A CA 1
ATOM 1203 C C . SER A 1 154 ? 6.513 -5.944 -15.403 1.00 95.25 154 SER A C 1
ATOM 1205 O O . SER A 1 154 ? 7.428 -6.138 -16.202 1.00 95.25 154 SER A O 1
ATOM 1207 N N . ARG A 1 155 ? 5.331 -6.559 -15.500 1.00 96.44 155 ARG A N 1
ATOM 1208 C CA . ARG A 1 155 ? 4.897 -7.329 -16.665 1.00 96.44 155 ARG A CA 1
ATOM 1209 C C . ARG A 1 155 ? 4.898 -6.486 -17.944 1.00 96.44 155 ARG A C 1
ATOM 1211 O O . ARG A 1 155 ? 5.207 -7.027 -18.998 1.00 96.44 155 ARG A O 1
ATOM 1218 N N . GLU A 1 156 ? 4.629 -5.181 -17.861 1.00 95.62 156 GLU A N 1
ATOM 1219 C CA . GLU A 1 156 ? 4.699 -4.271 -19.018 1.00 95.62 156 GLU A CA 1
ATOM 1220 C C . GLU A 1 156 ? 6.108 -4.244 -19.626 1.00 95.62 156 GLU A C 1
ATOM 1222 O O . GLU A 1 156 ? 6.273 -4.364 -20.838 1.00 95.62 156 GLU A O 1
ATOM 1227 N N . ILE A 1 157 ? 7.138 -4.205 -18.773 1.00 95.50 157 ILE A N 1
ATOM 1228 C CA . ILE A 1 157 ? 8.543 -4.267 -19.200 1.00 95.50 157 ILE A CA 1
ATOM 1229 C C . ILE A 1 157 ? 8.824 -5.616 -19.873 1.00 95.50 157 ILE A C 1
ATOM 1231 O O . ILE A 1 157 ? 9.413 -5.671 -20.949 1.00 95.50 157 ILE A O 1
ATOM 1235 N N . THR A 1 158 ? 8.362 -6.712 -19.270 1.00 96.19 158 THR A N 1
ATOM 1236 C CA . THR A 1 158 ? 8.529 -8.066 -19.819 1.00 96.19 158 THR A CA 1
ATOM 1237 C C . THR A 1 158 ? 7.890 -8.208 -21.201 1.00 96.19 158 THR A C 1
ATOM 1239 O O . THR A 1 158 ? 8.506 -8.757 -22.113 1.00 96.19 158 THR A O 1
ATOM 1242 N N . LEU A 1 159 ? 6.678 -7.676 -21.386 1.00 95.62 159 LEU A N 1
ATOM 1243 C CA . LEU A 1 159 ? 5.993 -7.676 -22.678 1.00 95.62 159 LEU A CA 1
ATOM 1244 C C . LEU A 1 159 ? 6.727 -6.837 -23.725 1.00 95.62 159 LEU A C 1
ATOM 1246 O O . LEU A 1 159 ? 6.851 -7.271 -24.872 1.00 95.62 159 LEU A O 1
ATOM 1250 N N . ALA A 1 160 ? 7.231 -5.663 -23.344 1.00 93.81 160 ALA A N 1
ATOM 1251 C CA . ALA A 1 160 ? 7.988 -4.806 -24.247 1.00 93.81 160 ALA A CA 1
ATOM 1252 C C . ALA A 1 160 ? 9.274 -5.489 -24.727 1.00 93.81 160 ALA A C 1
ATOM 1254 O O . ALA A 1 160 ? 9.544 -5.511 -25.927 1.00 93.81 160 ALA A O 1
ATOM 1255 N N . LEU A 1 161 ? 10.019 -6.125 -23.817 1.00 93.44 161 LEU A N 1
ATOM 1256 C CA . LEU A 1 161 ? 11.222 -6.887 -24.161 1.00 93.44 161 LEU A CA 1
ATOM 1257 C C . LEU A 1 161 ? 10.901 -8.100 -25.042 1.00 93.44 161 LEU A C 1
ATOM 1259 O O . LEU A 1 161 ? 11.570 -8.314 -26.052 1.00 93.44 161 LEU A O 1
ATOM 1263 N N . SER A 1 162 ? 9.850 -8.855 -24.709 1.00 95.69 162 SER A N 1
ATOM 1264 C CA . SER A 1 162 ? 9.383 -9.983 -25.525 1.00 95.69 162 SER A CA 1
ATOM 1265 C C . SER A 1 162 ? 9.074 -9.544 -26.956 1.00 95.69 162 SER A C 1
ATOM 1267 O O . SER A 1 162 ? 9.584 -10.141 -27.903 1.00 95.69 162 SER A O 1
ATOM 1269 N N . LYS A 1 163 ? 8.322 -8.450 -27.124 1.00 94.31 163 LYS A N 1
ATOM 1270 C CA . LYS A 1 163 ? 7.964 -7.910 -28.440 1.00 94.31 163 LYS A CA 1
ATOM 1271 C C . LYS A 1 163 ? 9.175 -7.368 -29.202 1.00 94.31 163 LYS A C 1
ATOM 1273 O O . LYS A 1 163 ? 9.299 -7.623 -30.395 1.00 94.31 163 LYS A O 1
ATOM 1278 N N . ARG A 1 164 ? 10.056 -6.613 -28.537 1.00 91.12 164 ARG A N 1
ATOM 1279 C CA . ARG A 1 164 ? 11.206 -5.943 -29.170 1.00 91.12 164 ARG A CA 1
ATOM 1280 C C . ARG A 1 164 ? 12.263 -6.931 -29.656 1.00 91.12 164 ARG A C 1
ATOM 1282 O O . ARG A 1 164 ? 12.818 -6.724 -30.732 1.00 91.12 164 ARG A O 1
ATOM 1289 N N . TYR A 1 165 ? 12.522 -7.976 -28.872 1.00 91.06 165 TYR A N 1
ATOM 1290 C CA . TYR A 1 165 ? 13.581 -8.959 -29.122 1.00 91.06 165 TYR A CA 1
ATOM 1291 C C . TYR A 1 165 ? 13.054 -10.313 -29.615 1.00 91.06 165 TYR A C 1
ATOM 1293 O O . TYR A 1 165 ? 13.827 -11.256 -29.754 1.00 91.06 165 TYR A O 1
ATOM 1301 N N . ASN A 1 166 ? 11.746 -10.418 -29.881 1.00 95.31 166 ASN A N 1
ATOM 1302 C CA . ASN A 1 166 ? 11.074 -11.652 -30.296 1.00 95.31 166 ASN A CA 1
ATOM 1303 C C . ASN A 1 166 ? 11.367 -12.842 -29.354 1.00 95.31 166 ASN A C 1
ATOM 1305 O O . ASN A 1 166 ? 11.633 -13.963 -29.790 1.00 95.31 166 ASN A O 1
ATOM 1309 N N . LEU A 1 167 ? 11.355 -12.575 -28.045 1.00 95.81 167 LEU A N 1
ATOM 1310 C CA . LEU A 1 167 ? 11.600 -13.564 -26.993 1.00 95.81 167 LEU A CA 1
ATOM 1311 C C . LEU A 1 167 ? 10.281 -14.145 -26.482 1.00 95.81 167 LEU A C 1
ATOM 1313 O O . LEU A 1 167 ? 9.249 -13.470 -26.481 1.00 95.81 167 LEU A O 1
ATOM 1317 N N . THR A 1 168 ? 10.319 -15.367 -25.950 1.00 97.81 168 THR A N 1
ATOM 1318 C CA . THR A 1 168 ? 9.213 -15.877 -25.126 1.00 97.81 168 THR A CA 1
ATOM 1319 C C . THR A 1 168 ? 9.066 -15.035 -23.855 1.00 97.81 168 THR A C 1
ATOM 1321 O O . THR A 1 168 ? 10.015 -14.379 -23.422 1.00 97.81 168 THR A O 1
ATOM 1324 N N . ILE A 1 169 ? 7.885 -15.062 -23.229 1.00 97.38 169 ILE A N 1
ATOM 1325 C CA . ILE A 1 169 ? 7.629 -14.317 -21.985 1.00 97.38 169 ILE A CA 1
ATOM 1326 C C . ILE A 1 169 ? 8.621 -14.710 -20.884 1.00 97.38 169 ILE A C 1
ATOM 1328 O O . ILE A 1 169 ? 9.177 -13.831 -20.232 1.00 97.38 169 ILE A O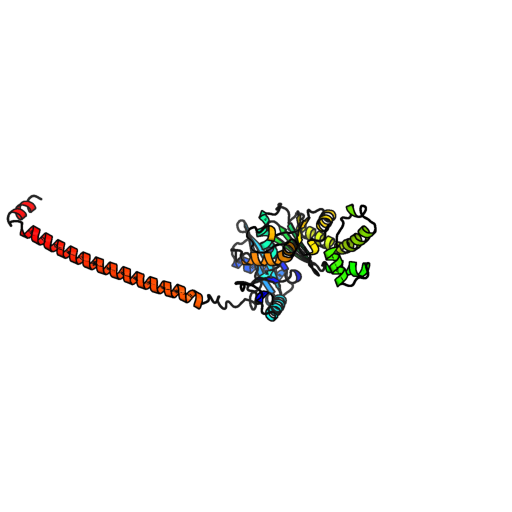 1
ATOM 1332 N N . ASP A 1 170 ? 8.912 -16.003 -20.733 1.00 97.19 170 ASP A N 1
ATOM 1333 C CA . ASP A 1 170 ? 9.858 -16.494 -19.725 1.00 97.19 170 ASP A CA 1
ATOM 1334 C C . ASP A 1 170 ? 11.292 -16.026 -20.005 1.00 97.19 170 ASP A C 1
ATOM 1336 O O . ASP A 1 170 ? 12.004 -15.606 -19.092 1.00 97.19 170 ASP A O 1
ATOM 1340 N N . ALA A 1 171 ? 11.716 -16.048 -21.274 1.00 96.44 171 ALA A N 1
ATOM 1341 C CA . ALA A 1 171 ? 13.032 -15.552 -21.668 1.00 96.44 171 ALA A CA 1
ATOM 1342 C C . ALA A 1 171 ? 13.146 -14.032 -21.475 1.00 96.44 171 ALA A C 1
ATOM 1344 O O . ALA A 1 171 ? 14.182 -13.551 -21.019 1.00 96.44 171 ALA A O 1
ATOM 1345 N N . ALA A 1 172 ? 12.081 -13.278 -21.757 1.00 95.62 172 ALA A N 1
ATOM 1346 C CA . ALA A 1 172 ? 12.028 -11.840 -21.519 1.00 95.62 172 ALA A CA 1
ATOM 1347 C C . ALA A 1 172 ? 12.026 -11.493 -20.020 1.00 95.62 172 ALA A C 1
ATOM 1349 O O . ALA A 1 172 ? 12.697 -10.547 -19.611 1.00 95.62 172 ALA A O 1
ATOM 1350 N N . GLU A 1 173 ? 11.320 -12.263 -19.185 1.00 95.38 173 GLU A N 1
ATOM 1351 C CA . GLU A 1 173 ? 11.330 -12.087 -17.728 1.00 95.38 173 GLU A CA 1
ATOM 1352 C C . GLU A 1 173 ? 12.729 -12.351 -17.174 1.00 95.38 173 GLU A C 1
ATOM 1354 O O . GLU A 1 173 ? 13.247 -11.556 -16.389 1.00 95.38 173 GLU A O 1
ATOM 1359 N N . LYS A 1 174 ? 13.372 -13.428 -17.639 1.00 94.94 174 LYS A N 1
ATOM 1360 C CA . LYS A 1 174 ? 14.753 -13.751 -17.286 1.00 94.94 174 LYS A CA 1
ATOM 1361 C C . LYS A 1 174 ? 15.710 -12.633 -17.701 1.00 94.94 174 LYS A C 1
ATOM 1363 O O . LYS A 1 174 ? 16.479 -12.166 -16.868 1.00 94.94 174 LYS A O 1
ATOM 1368 N N . ALA A 1 175 ? 15.604 -12.139 -18.936 1.00 92.62 175 ALA A N 1
ATOM 1369 C CA . ALA A 1 175 ? 16.414 -11.024 -19.425 1.00 92.62 175 ALA A CA 1
ATOM 1370 C C . ALA A 1 175 ? 16.212 -9.747 -18.589 1.00 92.62 175 ALA A C 1
ATOM 1372 O O . ALA A 1 175 ? 17.186 -9.089 -18.231 1.00 92.62 175 ALA A O 1
ATOM 1373 N N . LYS A 1 176 ? 14.967 -9.424 -18.209 1.00 94.06 176 LYS A N 1
ATOM 1374 C CA . LYS A 1 176 ? 14.654 -8.293 -17.320 1.00 94.06 176 LYS A CA 1
ATOM 1375 C C . LYS A 1 176 ? 15.329 -8.435 -15.953 1.00 94.06 176 LYS A C 1
ATOM 1377 O O . LYS A 1 176 ? 15.838 -7.451 -15.429 1.00 94.06 176 LYS A O 1
ATOM 1382 N N . ILE A 1 177 ? 15.302 -9.631 -15.365 1.00 91.88 177 ILE A N 1
ATOM 1383 C CA . ILE A 1 177 ? 15.856 -9.886 -14.028 1.00 91.88 177 ILE A CA 1
ATOM 1384 C C . ILE A 1 177 ? 17.390 -9.904 -14.049 1.00 91.88 177 ILE A C 1
ATOM 1386 O O . ILE A 1 177 ? 18.010 -9.351 -13.145 1.00 91.88 177 ILE A O 1
ATOM 1390 N N . GLU A 1 178 ? 17.999 -10.546 -15.047 1.00 90.62 178 GLU A N 1
ATOM 1391 C CA . GLU A 1 178 ? 19.448 -10.791 -15.092 1.00 90.62 178 GLU A CA 1
ATOM 1392 C C . GLU A 1 178 ? 20.239 -9.650 -15.738 1.00 90.62 178 GLU A C 1
ATOM 1394 O O . GLU A 1 178 ? 21.401 -9.436 -15.397 1.00 90.62 178 GLU A O 1
ATOM 1399 N N . SER A 1 179 ? 19.644 -8.933 -16.691 1.00 87.38 179 SER A N 1
ATOM 1400 C CA . SER A 1 179 ? 20.345 -7.936 -17.512 1.00 87.38 179 SER A CA 1
ATOM 1401 C C . SER A 1 179 ? 19.554 -6.646 -17.708 1.00 87.38 179 SER A C 1
ATOM 1403 O O . SER A 1 179 ? 19.994 -5.766 -18.442 1.00 87.38 179 SER A O 1
ATOM 1405 N N . GLY A 1 180 ? 18.390 -6.512 -17.071 1.00 90.44 180 GLY A N 1
ATOM 1406 C CA . GLY A 1 180 ? 17.586 -5.306 -17.168 1.00 90.44 180 GLY A CA 1
ATOM 1407 C C . GLY A 1 180 ? 18.246 -4.126 -16.464 1.00 90.44 180 GLY A C 1
ATOM 1408 O O . GLY A 1 180 ? 18.832 -4.262 -15.394 1.00 90.44 180 GLY A O 1
ATOM 1409 N N . PHE A 1 181 ? 18.100 -2.947 -17.054 1.00 93.06 181 PHE A N 1
ATOM 1410 C CA . PHE A 1 181 ? 18.486 -1.669 -16.473 1.00 93.06 181 PHE A CA 1
ATOM 1411 C C . PHE A 1 181 ? 17.598 -0.559 -17.041 1.00 93.06 181 PHE A C 1
ATOM 1413 O O . PHE A 1 181 ? 16.921 -0.731 -18.057 1.00 93.06 181 PHE A O 1
ATOM 1420 N N . VAL A 1 182 ? 17.601 0.583 -16.368 1.00 92.94 182 VAL A N 1
ATOM 1421 C CA . VAL A 1 182 ? 16.981 1.831 -16.809 1.00 92.94 182 VAL A CA 1
ATOM 1422 C C . VAL A 1 182 ? 18.071 2.884 -16.857 1.00 92.94 182 VAL A C 1
ATOM 1424 O O . VAL A 1 182 ? 18.908 2.948 -15.958 1.00 92.94 182 VAL A O 1
ATOM 1427 N N . LEU A 1 183 ? 18.053 3.730 -17.880 1.00 92.00 183 LEU A N 1
ATOM 1428 C CA . LEU A 1 183 ? 18.909 4.907 -17.926 1.00 92.00 183 LEU A CA 1
ATOM 1429 C C . LEU A 1 183 ? 18.069 6.164 -17.684 1.00 92.00 183 LEU A C 1
ATOM 1431 O O . LEU A 1 183 ? 16.972 6.283 -18.240 1.00 92.00 183 LEU A O 1
ATOM 1435 N N . PRO A 1 184 ? 18.545 7.110 -16.859 1.00 90.88 184 PRO A N 1
ATOM 1436 C CA . PRO A 1 184 ? 18.053 8.483 -16.887 1.00 90.88 184 PRO A CA 1
ATOM 1437 C C . PRO A 1 184 ? 18.233 9.082 -18.288 1.00 90.88 184 PRO A C 1
ATOM 1439 O O . PRO A 1 184 ? 19.177 8.721 -18.998 1.00 90.88 184 PRO A O 1
ATOM 1442 N N . LEU A 1 185 ? 17.363 10.015 -18.684 1.00 88.38 185 LEU A N 1
ATOM 1443 C CA . LEU A 1 185 ? 17.439 10.651 -20.002 1.00 88.38 185 LEU A CA 1
ATOM 1444 C C . LEU A 1 185 ? 18.786 11.348 -20.203 1.00 88.38 185 LEU A C 1
ATOM 1446 O O . LEU A 1 185 ? 19.360 11.271 -21.287 1.00 88.38 185 LEU A O 1
ATOM 1450 N N . SER A 1 186 ? 19.334 11.944 -19.142 1.00 89.69 186 SER A N 1
ATOM 1451 C CA . SER A 1 186 ? 20.656 12.585 -19.162 1.00 89.69 186 SER A CA 1
ATOM 1452 C C . SER A 1 186 ? 21.821 11.650 -19.525 1.00 89.69 186 SER A C 1
ATOM 1454 O O . SER A 1 186 ? 22.877 12.126 -19.941 1.00 89.69 186 SER A O 1
ATOM 1456 N N . GLN A 1 187 ? 21.647 10.330 -19.389 1.00 90.31 187 GLN A N 1
ATOM 1457 C CA . GLN A 1 187 ? 22.683 9.320 -19.648 1.00 90.31 187 GLN A CA 1
ATOM 1458 C C . GLN A 1 187 ? 22.475 8.567 -20.970 1.00 90.31 187 GLN A C 1
ATOM 1460 O O . GLN A 1 187 ? 23.378 7.861 -21.416 1.00 90.31 187 GLN A O 1
ATOM 1465 N N . MET A 1 188 ? 21.323 8.732 -21.631 1.00 86.75 188 MET A N 1
ATOM 1466 C CA . MET A 1 188 ? 20.979 8.012 -22.868 1.00 86.75 188 MET A CA 1
ATOM 1467 C C . MET A 1 188 ? 21.959 8.281 -24.022 1.00 86.75 188 MET A C 1
ATOM 1469 O O . MET A 1 188 ? 22.189 7.413 -24.865 1.00 86.75 188 MET A O 1
ATOM 1473 N N . GLU A 1 189 ? 22.562 9.470 -24.071 1.00 87.44 189 GLU A N 1
ATOM 1474 C CA . GLU A 1 189 ? 23.513 9.847 -25.125 1.00 87.44 189 GLU A CA 1
ATOM 1475 C C . GLU A 1 189 ? 24.930 9.293 -24.899 1.00 87.44 189 GLU A C 1
ATOM 1477 O O . GLU A 1 189 ? 25.724 9.252 -25.835 1.00 87.44 189 GLU A O 1
ATOM 1482 N N . GLN A 1 190 ? 25.239 8.823 -23.685 1.00 88.94 190 GLN A N 1
ATOM 1483 C CA . GLN A 1 190 ? 26.588 8.425 -23.253 1.00 88.94 190 GLN A CA 1
ATOM 1484 C C . GLN A 1 190 ? 26.858 6.915 -23.376 1.00 88.94 190 GLN A C 1
ATOM 1486 O O . GLN A 1 190 ? 27.935 6.446 -23.013 1.00 88.94 190 GLN A O 1
ATOM 1491 N N . VAL A 1 191 ? 25.882 6.151 -23.865 1.00 90.38 191 VAL A N 1
ATOM 1492 C CA . VAL A 1 191 ? 25.931 4.688 -23.985 1.00 90.38 191 VAL A CA 1
ATOM 1493 C C . VAL A 1 191 ? 25.950 4.241 -25.447 1.00 90.38 191 VAL A C 1
ATOM 1495 O O . VAL A 1 191 ? 25.706 5.046 -26.352 1.00 90.38 191 VAL A O 1
ATOM 1498 N N . SER A 1 192 ? 26.238 2.957 -25.691 1.00 91.12 192 SER A N 1
ATOM 1499 C CA . SER A 1 192 ? 26.171 2.397 -27.046 1.00 91.12 192 SER A CA 1
ATOM 1500 C C . SER A 1 192 ? 24.748 2.476 -27.617 1.00 91.12 192 SER A C 1
ATOM 1502 O O . SER A 1 192 ? 23.769 2.542 -26.873 1.00 91.12 192 SER A O 1
ATOM 1504 N N . GLU A 1 193 ? 24.623 2.446 -28.944 1.00 89.12 193 GLU A N 1
ATOM 1505 C CA . GLU A 1 193 ? 23.321 2.456 -29.630 1.00 89.12 193 GLU A CA 1
ATOM 1506 C C . GLU A 1 193 ? 22.425 1.294 -29.170 1.00 89.12 193 GLU A C 1
ATOM 1508 O O . GLU A 1 193 ? 21.263 1.498 -28.838 1.00 89.12 193 GLU A O 1
ATOM 1513 N N . GLU A 1 194 ? 22.992 0.096 -29.017 1.00 86.25 194 GLU A N 1
ATOM 1514 C CA . GLU A 1 194 ? 22.274 -1.080 -28.514 1.00 86.25 194 GLU A CA 1
ATOM 1515 C C . GLU A 1 194 ? 21.768 -0.892 -27.071 1.00 86.25 194 GLU A C 1
ATOM 1517 O O . GLU A 1 194 ? 20.619 -1.208 -26.754 1.00 86.25 194 GLU A O 1
ATOM 1522 N N . GLN A 1 195 ? 22.600 -0.324 -26.190 1.00 86.88 195 GLN A N 1
ATOM 1523 C CA . GLN A 1 195 ? 22.202 -0.023 -24.811 1.00 86.88 195 GLN A CA 1
ATOM 1524 C C . GLN A 1 195 ? 21.108 1.047 -24.760 1.00 86.88 195 GLN A C 1
ATOM 1526 O O . GLN A 1 195 ? 20.181 0.941 -23.954 1.00 86.88 195 GLN A O 1
ATOM 1531 N N . ARG A 1 196 ? 21.193 2.059 -25.630 1.00 89.56 196 ARG A N 1
ATOM 1532 C CA . ARG A 1 196 ? 20.185 3.114 -25.766 1.00 89.56 196 ARG A CA 1
ATOM 1533 C C . ARG A 1 196 ? 18.847 2.552 -26.233 1.00 89.56 196 ARG A C 1
ATOM 1535 O O . ARG A 1 196 ? 17.816 2.903 -25.663 1.00 89.56 196 ARG A O 1
ATOM 1542 N N . ASP A 1 197 ? 18.856 1.665 -27.218 1.00 86.50 197 ASP A N 1
ATOM 1543 C CA . ASP A 1 197 ? 17.654 1.021 -27.749 1.00 86.50 197 ASP A CA 1
ATOM 1544 C C . ASP A 1 197 ? 16.944 0.170 -26.689 1.00 86.50 197 ASP A C 1
ATOM 1546 O O . ASP A 1 197 ? 15.717 0.247 -26.520 1.00 86.50 197 ASP A O 1
ATOM 1550 N N . PHE A 1 198 ? 17.716 -0.614 -25.929 1.00 88.50 198 PHE A N 1
ATOM 1551 C CA . PHE A 1 198 ? 17.189 -1.372 -24.797 1.00 88.50 198 PHE A CA 1
ATOM 1552 C C . PHE A 1 198 ? 16.581 -0.440 -23.745 1.00 88.50 198 PHE A C 1
ATOM 1554 O O . PHE A 1 198 ? 15.419 -0.605 -23.363 1.00 88.50 198 PHE A O 1
ATOM 1561 N N . ALA A 1 199 ? 17.345 0.562 -23.304 1.00 89.50 199 ALA A N 1
ATOM 1562 C CA . ALA A 1 199 ? 16.926 1.476 -22.251 1.00 89.50 199 ALA A CA 1
ATOM 1563 C C . ALA A 1 199 ? 15.687 2.284 -22.649 1.00 89.50 199 ALA A C 1
ATOM 1565 O O . ALA A 1 199 ? 14.806 2.478 -21.816 1.00 89.50 199 ALA A O 1
ATOM 1566 N N . SER A 1 200 ? 15.581 2.696 -23.914 1.00 89.38 200 SER A N 1
ATOM 1567 C CA . SER A 1 200 ? 14.419 3.416 -24.448 1.00 89.38 200 SER A CA 1
ATOM 1568 C C . SER A 1 200 ? 13.155 2.557 -24.387 1.00 89.38 200 SER A C 1
ATOM 1570 O O . SER A 1 200 ? 12.124 3.020 -23.906 1.00 89.38 200 SER A O 1
ATOM 1572 N N . SER A 1 201 ? 13.256 1.273 -24.751 1.00 88.56 201 SER A N 1
ATOM 1573 C CA . SER A 1 201 ? 12.131 0.326 -24.684 1.00 88.56 201 SER A CA 1
ATOM 1574 C C . SER A 1 201 ? 11.596 0.166 -23.252 1.00 88.56 201 SER A C 1
ATOM 1576 O O . SER A 1 201 ? 10.385 0.126 -23.024 1.00 88.56 201 SER A O 1
ATOM 1578 N N . VAL A 1 202 ? 12.494 0.100 -22.262 1.00 90.94 202 VAL A N 1
ATOM 1579 C CA . VAL A 1 202 ? 12.113 0.035 -20.841 1.00 90.94 202 VAL A CA 1
ATOM 1580 C C . VAL A 1 202 ? 11.566 1.379 -20.356 1.00 90.94 202 VAL A C 1
ATOM 1582 O O . VAL A 1 202 ? 10.553 1.416 -19.657 1.00 90.94 202 VAL A O 1
ATOM 1585 N N . TYR A 1 203 ? 12.209 2.484 -20.733 1.00 90.94 203 TYR A N 1
ATOM 1586 C CA . TYR A 1 203 ? 11.841 3.835 -20.319 1.00 90.94 203 TYR A CA 1
ATOM 1587 C C . TYR A 1 203 ? 10.431 4.220 -20.795 1.00 90.94 203 TYR A C 1
ATOM 1589 O O . TYR A 1 203 ? 9.641 4.743 -20.008 1.00 90.94 203 TYR A O 1
ATOM 1597 N N . GLU A 1 204 ? 10.061 3.888 -22.035 1.00 91.19 204 GLU A N 1
ATOM 1598 C CA . GLU A 1 204 ? 8.709 4.114 -22.567 1.00 91.19 204 GLU A CA 1
ATOM 1599 C C . GLU A 1 204 ? 7.625 3.471 -21.687 1.00 91.19 204 GLU A C 1
ATOM 1601 O O . GLU A 1 204 ? 6.599 4.096 -21.395 1.00 91.19 204 GLU A O 1
ATOM 1606 N N . CYS A 1 205 ? 7.884 2.262 -21.175 1.00 92.12 205 CYS A N 1
ATOM 1607 C CA . CYS A 1 205 ? 6.974 1.551 -20.274 1.00 92.12 205 CYS A CA 1
ATOM 1608 C C . CYS A 1 205 ? 6.811 2.258 -18.922 1.00 92.12 205 CYS A C 1
ATOM 1610 O O . CYS A 1 205 ? 5.761 2.151 -18.287 1.00 92.12 205 CYS A O 1
ATOM 1612 N N . LEU A 1 206 ? 7.836 2.982 -18.462 1.00 94.50 206 LEU A N 1
ATOM 1613 C CA . LEU A 1 206 ? 7.792 3.741 -17.210 1.00 94.50 206 LEU A CA 1
ATOM 1614 C C . LEU A 1 206 ? 6.989 5.037 -17.344 1.00 94.50 206 LEU A C 1
ATOM 1616 O O . LEU A 1 206 ? 6.554 5.583 -16.331 1.00 94.50 206 LEU A O 1
ATOM 1620 N N . GLY A 1 207 ? 6.743 5.526 -18.563 1.00 93.88 207 GLY A N 1
ATOM 1621 C CA . GLY A 1 207 ? 6.081 6.809 -18.787 1.00 93.88 207 GLY A CA 1
ATOM 1622 C C . GLY A 1 207 ? 4.702 6.917 -18.125 1.00 93.88 207 GLY A C 1
ATOM 1623 O O . GLY A 1 207 ? 4.386 7.948 -17.529 1.00 93.88 207 GLY A O 1
ATOM 1624 N N . SER A 1 208 ? 3.872 5.867 -18.181 1.00 94.31 208 SER A N 1
ATOM 1625 C CA . SER A 1 208 ? 2.566 5.861 -17.496 1.00 94.31 208 SER A CA 1
ATOM 1626 C C . SER A 1 208 ? 2.713 5.843 -15.976 1.00 94.31 208 SER A C 1
ATOM 1628 O O . SER A 1 208 ? 2.062 6.631 -15.296 1.00 94.31 208 SER A O 1
ATOM 1630 N N . LEU A 1 209 ? 3.628 5.023 -15.455 1.00 96.69 209 LEU A N 1
ATOM 1631 C CA . LEU A 1 209 ? 3.929 4.950 -14.029 1.00 96.69 209 LEU A CA 1
ATOM 1632 C C . LEU A 1 209 ? 4.411 6.301 -13.482 1.00 96.69 209 LEU A C 1
ATOM 1634 O O . LEU A 1 209 ? 3.920 6.757 -12.454 1.00 96.69 209 LEU A O 1
ATOM 1638 N N . ILE A 1 210 ? 5.336 6.968 -14.175 1.00 96.62 210 ILE A N 1
ATOM 1639 C CA . ILE A 1 210 ? 5.863 8.282 -13.778 1.00 96.62 210 ILE A CA 1
ATOM 1640 C C . ILE A 1 210 ? 4.739 9.324 -13.758 1.00 96.62 210 ILE A C 1
ATOM 1642 O O . ILE A 1 210 ? 4.647 10.110 -12.812 1.00 96.62 210 ILE A O 1
ATOM 1646 N N . ARG A 1 211 ? 3.840 9.313 -14.755 1.00 96.81 211 ARG A N 1
ATOM 1647 C CA . ARG A 1 211 ? 2.653 10.187 -14.764 1.00 96.81 211 ARG A CA 1
ATOM 1648 C C . ARG A 1 211 ? 1.743 9.921 -13.566 1.00 96.81 211 ARG A C 1
ATOM 1650 O O . ARG A 1 211 ? 1.325 10.876 -12.913 1.00 96.81 211 ARG A O 1
ATOM 1657 N N . ASP A 1 212 ? 1.487 8.659 -13.235 1.00 97.25 212 ASP A N 1
ATOM 1658 C CA . ASP A 1 212 ? 0.663 8.294 -12.080 1.00 97.25 212 ASP A CA 1
ATOM 1659 C C . ASP A 1 212 ? 1.320 8.683 -10.750 1.00 97.25 212 ASP A C 1
ATOM 1661 O O . ASP A 1 212 ? 0.647 9.172 -9.841 1.00 97.25 212 ASP A O 1
ATOM 1665 N N . VAL A 1 213 ? 2.635 8.532 -10.620 1.00 97.81 213 VAL A N 1
ATOM 1666 C CA . VAL A 1 213 ? 3.378 8.955 -9.424 1.00 97.81 213 VAL A CA 1
ATOM 1667 C C . VAL A 1 213 ? 3.352 10.481 -9.286 1.00 97.81 213 VAL A C 1
ATOM 1669 O O . VAL A 1 213 ? 3.052 11.000 -8.209 1.00 97.81 213 VAL A O 1
ATOM 1672 N N . LYS A 1 214 ? 3.546 11.217 -10.386 1.00 97.25 214 LYS A N 1
ATOM 1673 C CA . LYS A 1 214 ? 3.412 12.681 -10.422 1.00 97.25 214 LYS A CA 1
ATOM 1674 C C . LYS A 1 214 ? 2.002 13.133 -10.040 1.00 97.25 214 LYS A C 1
ATOM 1676 O O . LYS A 1 214 ? 1.848 14.078 -9.270 1.00 97.25 214 LYS A O 1
ATOM 1681 N N . GLN A 1 215 ? 0.973 12.442 -10.527 1.00 96.88 215 GLN A N 1
ATOM 1682 C CA . GLN A 1 215 ? -0.410 12.730 -10.158 1.00 96.88 215 GLN A CA 1
ATOM 1683 C C . GLN A 1 215 ? -0.657 12.490 -8.662 1.00 96.88 215 GLN A C 1
ATOM 1685 O O . GLN A 1 215 ? -1.352 13.282 -8.032 1.00 96.88 215 GLN A O 1
ATOM 1690 N N . ALA A 1 216 ? -0.078 11.439 -8.073 1.00 96.88 216 ALA A N 1
ATOM 1691 C CA . ALA A 1 216 ? -0.203 11.172 -6.639 1.00 96.88 216 ALA A CA 1
ATOM 1692 C C . ALA A 1 216 ? 0.455 12.268 -5.784 1.00 96.88 216 ALA A C 1
ATOM 1694 O O . ALA A 1 216 ? -0.105 12.664 -4.763 1.00 96.88 216 ALA A O 1
ATOM 1695 N N . ASP A 1 217 ? 1.604 12.795 -6.212 1.00 97.06 217 ASP A N 1
ATOM 1696 C CA . ASP A 1 217 ? 2.261 13.936 -5.564 1.00 97.06 217 ASP A CA 1
ATOM 1697 C C . ASP A 1 217 ? 1.410 15.218 -5.656 1.00 97.06 217 ASP A C 1
ATOM 1699 O O . ASP A 1 217 ? 1.214 15.905 -4.652 1.00 97.06 217 ASP A O 1
ATOM 1703 N N . LEU A 1 218 ? 0.805 15.503 -6.816 1.00 96.62 218 LEU A N 1
ATOM 1704 C CA . LEU A 1 218 ? -0.134 16.625 -6.958 1.00 96.62 218 LEU A CA 1
ATOM 1705 C C . LEU A 1 218 ? -1.365 16.469 -6.053 1.00 96.62 218 LEU A C 1
ATOM 1707 O O . LEU A 1 218 ? -1.723 17.414 -5.350 1.00 96.62 218 LEU A O 1
ATOM 1711 N N . SER A 1 219 ? -1.975 15.281 -6.018 1.00 95.19 219 SER A N 1
ATOM 1712 C CA . SER A 1 219 ? -3.099 14.982 -5.122 1.00 95.19 219 SER A CA 1
ATOM 1713 C C . SER A 1 219 ? -2.708 15.125 -3.651 1.00 95.19 219 SER A C 1
ATOM 1715 O O . SER A 1 219 ? -3.465 15.706 -2.876 1.00 95.19 219 SER A O 1
ATOM 1717 N N . SER A 1 220 ? -1.512 14.664 -3.268 1.00 95.00 220 SER A N 1
ATOM 1718 C CA . SER A 1 220 ? -0.991 14.863 -1.915 1.00 95.00 220 SER A CA 1
ATOM 1719 C C . SER A 1 220 ? -0.860 16.345 -1.586 1.00 95.00 220 SER A C 1
ATOM 1721 O O . SER A 1 220 ? -1.300 16.754 -0.516 1.00 95.00 220 SER A O 1
ATOM 1723 N N . LYS A 1 221 ? -0.304 17.162 -2.491 1.00 95.44 221 LYS A N 1
ATOM 1724 C CA . LYS A 1 221 ? -0.135 18.604 -2.264 1.00 95.44 221 LYS A CA 1
ATOM 1725 C C . LYS A 1 221 ? -1.461 19.313 -2.009 1.00 95.44 221 LYS A C 1
ATOM 1727 O O . LYS A 1 221 ? -1.491 20.219 -1.182 1.00 95.44 221 LYS A O 1
ATOM 1732 N N . THR A 1 222 ? -2.539 18.922 -2.683 1.00 94.75 222 THR A N 1
ATOM 1733 C CA . THR A 1 222 ? -3.867 19.508 -2.441 1.00 94.75 222 THR A CA 1
ATOM 1734 C C . THR A 1 222 ? -4.328 19.298 -0.996 1.00 94.75 222 THR A C 1
ATOM 1736 O O . THR A 1 222 ? -4.966 20.177 -0.429 1.00 94.75 222 THR A O 1
ATOM 1739 N N . VAL A 1 223 ? -3.970 18.167 -0.382 1.00 90.81 223 VAL A N 1
ATOM 1740 C CA . VAL A 1 223 ? -4.369 17.822 0.992 1.00 90.81 223 VAL A CA 1
ATOM 1741 C C . VAL A 1 223 ? -3.392 18.372 2.035 1.00 90.81 223 VAL A C 1
ATOM 1743 O O . VAL A 1 223 ? -3.810 18.852 3.084 1.00 90.81 223 VAL A O 1
ATOM 1746 N N . THR A 1 224 ? -2.086 18.306 1.772 1.00 92.31 224 THR A N 1
ATOM 1747 C CA . THR A 1 224 ? -1.034 18.632 2.754 1.00 92.31 224 THR A CA 1
ATOM 1748 C C . THR A 1 224 ? -0.472 20.046 2.607 1.00 92.31 224 THR A C 1
ATOM 1750 O O . THR A 1 224 ? 0.365 20.455 3.408 1.00 92.31 224 THR A O 1
ATOM 1753 N N . ALA A 1 225 ? -0.867 20.772 1.555 1.00 94.38 225 ALA A N 1
ATOM 1754 C CA . ALA A 1 225 ? -0.258 22.022 1.088 1.00 94.38 225 ALA A CA 1
ATOM 1755 C C . ALA A 1 225 ? 1.241 21.917 0.726 1.00 94.38 225 ALA A C 1
ATOM 1757 O O . ALA A 1 225 ? 1.881 22.925 0.419 1.00 94.38 225 ALA A O 1
ATOM 1758 N N . GLN A 1 226 ? 1.813 20.709 0.706 1.00 93.94 226 GLN A N 1
ATOM 1759 C CA . GLN A 1 226 ? 3.239 20.471 0.486 1.00 93.94 226 GLN A CA 1
ATOM 1760 C C . GLN A 1 226 ? 3.474 19.378 -0.557 1.00 93.94 226 GLN A C 1
ATOM 1762 O O . GLN A 1 226 ? 2.753 18.386 -0.620 1.00 93.94 226 GLN A O 1
ATOM 1767 N N . ARG A 1 227 ? 4.521 19.546 -1.371 1.00 94.62 227 ARG A N 1
ATOM 1768 C CA . ARG A 1 227 ? 4.990 18.502 -2.296 1.00 94.62 227 ARG A CA 1
ATOM 1769 C C . ARG A 1 227 ? 5.685 17.387 -1.527 1.00 94.62 227 ARG A C 1
ATOM 1771 O O . ARG A 1 227 ? 6.301 17.650 -0.492 1.00 94.62 227 ARG A O 1
ATOM 1778 N N . VAL A 1 228 ? 5.638 16.177 -2.073 1.00 95.94 228 VAL A N 1
ATOM 1779 C CA . VAL A 1 228 ? 6.361 15.023 -1.534 1.00 95.94 228 VAL A CA 1
ATOM 1780 C C . VAL A 1 228 ? 7.860 15.335 -1.462 1.00 95.94 228 VAL A C 1
ATOM 1782 O O . VAL A 1 228 ? 8.458 15.832 -2.416 1.00 95.94 228 VAL A O 1
ATOM 1785 N N . GLY A 1 229 ? 8.459 15.094 -0.295 1.00 94.19 229 GLY A N 1
ATOM 1786 C CA . GLY A 1 229 ? 9.878 15.343 -0.040 1.00 94.19 229 GLY A CA 1
ATOM 1787 C C . GLY A 1 229 ? 10.775 14.190 -0.479 1.00 94.19 229 GLY A C 1
ATOM 1788 O O . GLY A 1 229 ? 11.889 14.426 -0.944 1.00 94.19 229 GLY A O 1
ATOM 1789 N N . SER A 1 230 ? 10.285 12.956 -0.352 1.00 94.94 230 SER A N 1
ATOM 1790 C CA . SER A 1 230 ? 11.011 11.748 -0.737 1.00 94.94 230 SER A CA 1
ATOM 1791 C C . SER A 1 230 ? 10.078 10.634 -1.207 1.00 94.94 230 SER A C 1
ATOM 1793 O O . SER A 1 230 ? 8.949 10.491 -0.725 1.00 94.94 230 SER A O 1
ATOM 1795 N N . ILE A 1 231 ? 10.573 9.842 -2.158 1.00 97.12 231 ILE A N 1
ATOM 1796 C CA . ILE A 1 231 ? 9.920 8.644 -2.683 1.00 97.12 231 ILE A CA 1
ATOM 1797 C C . ILE A 1 231 ? 10.733 7.424 -2.254 1.00 97.12 231 ILE A C 1
ATOM 1799 O O . ILE A 1 231 ? 11.949 7.381 -2.418 1.00 97.12 231 ILE A O 1
ATOM 1803 N N . TYR A 1 232 ? 10.054 6.412 -1.737 1.00 96.38 232 TYR A N 1
ATOM 1804 C CA . TYR A 1 232 ? 10.615 5.107 -1.434 1.00 96.38 232 TYR A CA 1
ATOM 1805 C C . TYR A 1 232 ? 10.041 4.079 -2.404 1.00 96.38 232 TYR A C 1
ATOM 1807 O O . TYR A 1 232 ? 8.826 3.918 -2.494 1.00 96.38 232 TYR A O 1
ATOM 1815 N N . LEU A 1 233 ? 10.904 3.385 -3.136 1.00 97.50 233 LEU A N 1
ATOM 1816 C CA . LEU A 1 233 ? 10.529 2.310 -4.046 1.00 97.50 233 LEU A CA 1
ATOM 1817 C C . LEU A 1 233 ? 10.594 0.965 -3.323 1.00 97.50 233 LEU A C 1
ATOM 1819 O O . LEU A 1 233 ? 11.524 0.691 -2.567 1.00 97.50 233 LEU A O 1
ATOM 1823 N N . SER A 1 234 ? 9.609 0.117 -3.576 1.00 96.50 234 SER A N 1
ATOM 1824 C CA . SER A 1 234 ? 9.510 -1.252 -3.071 1.00 96.50 234 SER A CA 1
ATOM 1825 C C . SER A 1 234 ? 9.028 -2.174 -4.197 1.00 96.50 234 SER A C 1
ATOM 1827 O O . SER A 1 234 ? 8.692 -1.711 -5.286 1.00 96.50 234 SER A O 1
ATOM 1829 N N . GLY A 1 235 ? 9.029 -3.480 -3.957 1.00 95.19 235 GLY A N 1
ATOM 1830 C CA . GLY A 1 235 ? 8.769 -4.519 -4.939 1.00 95.19 235 GLY A CA 1
ATOM 1831 C C . GLY A 1 235 ? 10.046 -4.951 -5.669 1.00 95.19 235 GLY A C 1
ATOM 1832 O O . GLY A 1 235 ? 11.012 -4.190 -5.726 1.00 95.19 235 GLY A O 1
ATOM 1833 N N . PRO A 1 236 ? 10.087 -6.165 -6.248 1.00 92.25 236 PRO A N 1
ATOM 1834 C CA . PRO A 1 236 ? 11.272 -6.671 -6.953 1.00 92.25 236 PRO A CA 1
ATOM 1835 C C . PRO A 1 236 ? 11.799 -5.716 -8.030 1.00 92.25 236 PRO A C 1
ATOM 1837 O O . PRO A 1 236 ? 13.003 -5.570 -8.203 1.00 92.25 236 PRO A O 1
ATOM 1840 N N . THR A 1 237 ? 10.889 -5.026 -8.719 1.00 94.00 237 THR A N 1
ATOM 1841 C CA . THR A 1 237 ? 11.199 -4.070 -9.789 1.00 94.00 237 THR A CA 1
ATOM 1842 C C . THR A 1 237 ? 11.969 -2.850 -9.287 1.00 94.00 237 THR A C 1
ATOM 1844 O O . THR A 1 237 ? 12.702 -2.247 -10.060 1.00 94.00 237 THR A O 1
ATOM 1847 N N . ALA A 1 238 ? 11.860 -2.498 -7.999 1.00 95.44 238 ALA A N 1
ATOM 1848 C CA . ALA A 1 238 ? 12.625 -1.399 -7.405 1.00 95.44 238 ALA A CA 1
ATOM 1849 C C . ALA A 1 238 ? 14.145 -1.618 -7.478 1.00 95.44 238 ALA A C 1
ATOM 1851 O O . ALA A 1 238 ? 14.899 -0.653 -7.388 1.00 95.44 238 ALA A O 1
ATOM 1852 N N . LEU A 1 239 ? 14.585 -2.872 -7.643 1.00 93.81 239 LEU A N 1
ATOM 1853 C CA . LEU A 1 239 ? 15.993 -3.250 -7.765 1.00 93.81 239 LEU A CA 1
ATOM 1854 C C . LEU A 1 239 ? 16.533 -3.140 -9.190 1.00 93.81 239 LEU A C 1
ATOM 1856 O O . LEU A 1 239 ? 17.716 -3.392 -9.396 1.00 93.81 239 LEU A O 1
ATOM 1860 N N . LEU A 1 240 ? 15.697 -2.774 -10.167 1.00 94.12 240 LEU A N 1
ATOM 1861 C CA . LEU A 1 240 ? 16.156 -2.559 -11.530 1.00 94.12 240 LEU A CA 1
ATOM 1862 C C . LEU A 1 240 ? 17.182 -1.405 -11.535 1.00 94.12 240 LEU A C 1
ATOM 1864 O O . LEU A 1 240 ? 16.829 -0.283 -11.145 1.00 94.12 240 LEU A O 1
ATOM 1868 N N . PRO A 1 241 ? 18.444 -1.649 -11.942 1.00 94.50 241 PRO A N 1
ATOM 1869 C CA . PRO A 1 241 ? 19.493 -0.638 -11.929 1.00 94.50 241 PRO A CA 1
ATOM 1870 C C . PRO A 1 241 ? 19.062 0.641 -12.646 1.00 94.50 241 PRO A C 1
ATOM 1872 O O . PRO A 1 241 ? 18.456 0.588 -13.711 1.00 94.50 241 PRO A O 1
ATOM 1875 N N . GLY A 1 242 ? 19.348 1.791 -12.036 1.00 94.12 242 GLY A N 1
ATOM 1876 C CA . GLY A 1 242 ? 19.015 3.111 -12.578 1.00 94.12 242 GLY A CA 1
ATOM 1877 C C . GLY A 1 242 ? 17.567 3.572 -12.373 1.00 94.12 242 GLY A C 1
ATOM 1878 O O . GLY A 1 242 ? 17.325 4.773 -12.433 1.00 94.12 242 GLY A O 1
ATOM 1879 N N . LEU A 1 243 ? 16.623 2.699 -11.991 1.00 95.81 243 LEU A N 1
ATOM 1880 C CA . LEU A 1 243 ? 15.213 3.084 -11.812 1.00 95.81 243 LEU A CA 1
ATOM 1881 C C . LEU A 1 243 ? 15.020 4.214 -10.785 1.00 95.81 243 LEU A C 1
ATOM 1883 O O . LEU A 1 243 ? 14.302 5.179 -11.041 1.00 95.81 243 LEU A O 1
ATOM 1887 N N . SER A 1 244 ? 15.693 4.124 -9.633 1.00 96.31 244 SER A N 1
ATOM 1888 C CA . SER A 1 244 ? 15.649 5.163 -8.591 1.00 96.31 244 SER A CA 1
ATOM 1889 C C . SER A 1 244 ? 16.225 6.500 -9.079 1.00 96.31 244 SER A C 1
ATOM 1891 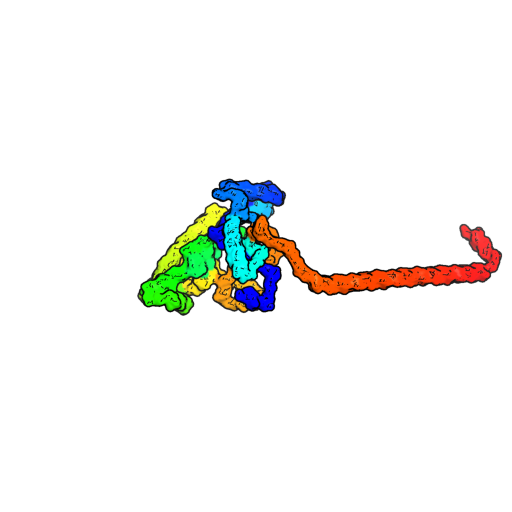O O . SER A 1 244 ? 15.733 7.566 -8.702 1.00 96.31 244 SER A O 1
ATOM 1893 N N . ALA A 1 245 ? 17.255 6.457 -9.931 1.00 96.38 245 ALA A N 1
ATOM 1894 C CA . ALA A 1 245 ? 17.861 7.648 -10.519 1.00 96.38 245 ALA A CA 1
ATOM 1895 C C . ALA A 1 245 ? 16.930 8.276 -11.566 1.00 96.38 245 ALA A C 1
ATOM 1897 O O . ALA A 1 245 ? 16.685 9.478 -11.507 1.00 96.38 245 ALA A O 1
ATOM 1898 N N . THR A 1 246 ? 16.323 7.464 -12.438 1.00 95.94 246 THR A N 1
ATOM 1899 C CA . THR A 1 246 ? 15.320 7.907 -13.417 1.00 95.94 246 THR A CA 1
ATOM 1900 C C . THR A 1 246 ? 14.124 8.568 -12.734 1.00 95.94 246 THR A C 1
ATOM 1902 O O . THR A 1 246 ? 13.728 9.663 -13.119 1.00 95.94 246 THR A O 1
ATOM 1905 N N . PHE A 1 247 ? 13.586 7.967 -11.666 1.00 97.19 247 PHE A N 1
ATOM 1906 C CA . PHE A 1 247 ? 12.518 8.587 -10.872 1.00 97.19 247 PHE A CA 1
ATOM 1907 C C . PHE A 1 247 ? 12.945 9.933 -10.282 1.00 97.19 247 PHE A C 1
ATOM 1909 O O . PHE A 1 247 ? 12.172 10.891 -10.312 1.00 97.19 247 PHE A O 1
ATOM 1916 N N . SER A 1 248 ? 14.173 10.014 -9.764 1.00 97.06 248 SER A N 1
ATOM 1917 C CA . SER A 1 248 ? 14.691 11.248 -9.169 1.00 97.06 248 SER A CA 1
ATOM 1918 C C . SER A 1 248 ? 14.840 12.372 -10.195 1.00 97.06 248 SER A C 1
ATOM 1920 O O . SER A 1 248 ? 14.492 13.512 -9.892 1.00 97.06 248 SER A O 1
ATOM 1922 N N . GLU A 1 249 ? 15.312 12.056 -11.403 1.00 96.38 249 GLU A N 1
ATOM 1923 C CA . GLU A 1 249 ? 15.470 13.005 -12.511 1.00 96.38 249 GLU A CA 1
ATOM 1924 C C . GLU A 1 249 ? 14.114 13.515 -13.022 1.00 96.38 249 GLU A C 1
ATOM 1926 O O . GLU A 1 249 ? 13.873 14.723 -13.062 1.00 96.38 249 GLU A O 1
ATOM 1931 N N . GLU A 1 250 ? 13.196 12.596 -13.328 1.00 95.81 250 GLU A N 1
ATOM 1932 C CA . GLU A 1 250 ? 11.888 12.900 -13.919 1.00 95.81 250 GLU A CA 1
ATOM 1933 C C . GLU A 1 250 ? 10.965 13.662 -12.967 1.00 95.81 250 GLU A C 1
ATOM 1935 O O . GLU A 1 250 ? 10.281 14.621 -13.343 1.00 95.81 250 GLU A O 1
ATOM 1940 N N . LEU A 1 251 ? 10.933 13.236 -11.704 1.00 96.50 251 LEU A N 1
ATOM 1941 C CA . LEU A 1 251 ? 10.022 13.797 -10.710 1.00 96.50 251 LEU A CA 1
ATOM 1942 C C . LEU A 1 251 ? 10.640 14.973 -9.956 1.00 96.50 251 LEU A C 1
ATOM 1944 O O . LEU A 1 251 ? 9.901 15.740 -9.334 1.00 96.50 251 LEU A O 1
ATOM 1948 N N . LYS A 1 252 ? 11.969 15.142 -10.024 1.00 96.31 252 LYS A N 1
ATOM 1949 C CA . LYS A 1 252 ? 12.738 16.114 -9.227 1.00 96.31 252 LYS A CA 1
ATOM 1950 C C . LYS A 1 252 ? 12.506 15.936 -7.720 1.00 96.31 252 LYS A C 1
ATOM 1952 O O . LYS A 1 252 ? 12.426 16.912 -6.974 1.00 96.31 252 LYS A O 1
ATOM 1957 N N . ILE A 1 253 ? 12.363 14.683 -7.279 1.00 96.12 253 ILE A N 1
ATOM 1958 C CA . ILE A 1 253 ? 12.135 14.282 -5.883 1.00 96.12 253 ILE A CA 1
ATOM 1959 C C . ILE A 1 253 ? 13.154 13.204 -5.520 1.00 96.12 253 ILE A C 1
ATOM 1961 O O . ILE A 1 253 ? 13.347 12.255 -6.276 1.00 96.12 253 ILE A O 1
ATOM 1965 N N . SER A 1 254 ? 13.783 13.323 -4.347 1.00 95.06 254 SER A N 1
ATOM 1966 C CA . SER A 1 254 ? 14.758 12.334 -3.877 1.00 95.06 254 SER A CA 1
ATOM 1967 C C . SER A 1 254 ? 14.111 10.955 -3.775 1.00 95.06 254 SER A C 1
ATOM 1969 O O . SER A 1 254 ? 13.164 10.772 -3.006 1.00 95.06 254 SER A O 1
ATOM 1971 N N . THR A 1 255 ? 14.607 9.998 -4.558 1.00 96.56 255 THR A N 1
ATOM 1972 C CA . THR A 1 255 ? 14.058 8.642 -4.609 1.00 96.56 255 THR A CA 1
ATOM 1973 C C . THR A 1 255 ? 15.065 7.635 -4.066 1.00 96.56 255 THR A C 1
ATOM 1975 O O . THR A 1 255 ? 16.246 7.670 -4.413 1.00 96.56 255 THR A O 1
ATOM 1978 N N . HIS A 1 256 ? 14.590 6.730 -3.213 1.00 94.31 256 HIS A N 1
ATOM 1979 C CA . HIS A 1 256 ? 15.391 5.719 -2.530 1.00 94.31 256 HIS A CA 1
ATOM 1980 C C . HIS A 1 256 ? 14.727 4.347 -2.623 1.00 94.31 256 HIS A C 1
ATOM 1982 O O . HIS A 1 256 ? 13.508 4.240 -2.699 1.00 94.31 256 HIS A O 1
ATOM 1988 N N . ILE A 1 257 ? 15.513 3.277 -2.540 1.00 94.56 257 ILE A N 1
ATOM 1989 C CA . ILE A 1 257 ? 14.980 1.919 -2.377 1.00 94.56 257 ILE A CA 1
ATOM 1990 C C . ILE A 1 257 ? 14.668 1.693 -0.894 1.00 94.56 257 ILE A C 1
ATOM 1992 O O . ILE A 1 257 ? 15.520 1.928 -0.033 1.00 94.56 257 ILE A O 1
ATOM 1996 N N . LEU A 1 258 ? 13.454 1.232 -0.592 1.00 92.44 258 LEU A N 1
ATOM 1997 C CA . LEU A 1 258 ? 13.025 0.901 0.762 1.00 92.44 258 LEU A CA 1
ATOM 1998 C C . LEU A 1 258 ? 13.692 -0.400 1.227 1.00 92.44 258 LEU A C 1
ATOM 2000 O O . LEU A 1 258 ? 13.553 -1.435 0.579 1.00 92.44 258 LEU A O 1
ATOM 2004 N N . ARG A 1 259 ? 14.364 -0.354 2.380 1.00 89.12 259 ARG A N 1
ATOM 2005 C CA . ARG A 1 259 ? 15.004 -1.517 3.019 1.00 89.12 259 ARG A CA 1
ATOM 2006 C C . ARG A 1 259 ? 14.566 -1.629 4.484 1.00 89.12 259 ARG A C 1
ATOM 2008 O O . ARG A 1 259 ? 15.275 -1.169 5.381 1.00 89.12 259 ARG A O 1
ATOM 2015 N N . PRO A 1 260 ? 13.330 -2.091 4.750 1.00 87.31 260 PRO A N 1
ATOM 2016 C CA . PRO A 1 260 ? 12.782 -2.031 6.094 1.00 87.31 260 PRO A CA 1
ATOM 2017 C C . PRO A 1 260 ? 13.273 -3.163 7.003 1.00 87.31 260 PRO A C 1
ATOM 2019 O O . PRO A 1 260 ? 13.419 -2.934 8.199 1.00 87.31 260 PRO A O 1
ATOM 2022 N N . LEU A 1 261 ? 13.557 -4.361 6.487 1.00 83.75 261 LEU A N 1
ATOM 2023 C CA . LEU A 1 261 ? 14.056 -5.483 7.286 1.00 83.75 261 LEU A CA 1
ATOM 2024 C C . LEU A 1 261 ? 15.454 -5.188 7.827 1.00 83.75 261 LEU A C 1
ATOM 2026 O O . LEU A 1 261 ? 15.692 -5.424 9.009 1.00 83.75 261 LEU A O 1
ATOM 2030 N N . SER A 1 262 ? 16.341 -4.601 7.014 1.00 76.25 262 SER A N 1
ATOM 2031 C CA . SER A 1 262 ? 17.683 -4.210 7.468 1.00 76.25 262 SER A CA 1
ATOM 2032 C C . SER A 1 262 ? 17.656 -3.151 8.577 1.00 76.25 262 SER A C 1
ATOM 2034 O O . SER A 1 262 ? 18.585 -3.063 9.373 1.00 76.25 262 SER A O 1
ATOM 2036 N N . SER A 1 263 ? 16.591 -2.342 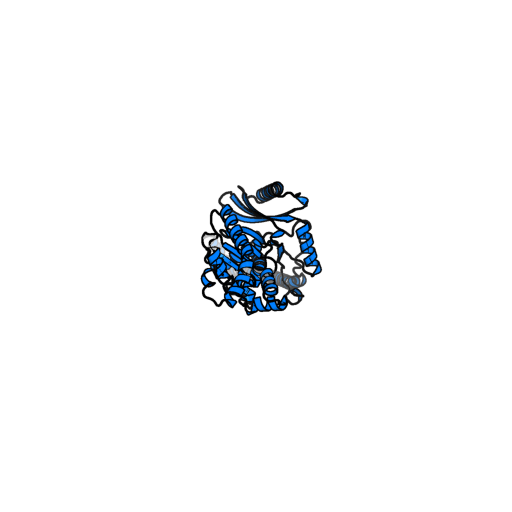8.648 1.00 74.38 263 SER A N 1
ATOM 2037 C CA . SER A 1 263 ? 16.413 -1.332 9.702 1.00 74.38 263 SER A CA 1
ATOM 2038 C C . SER A 1 263 ? 15.932 -1.915 11.040 1.00 74.38 263 SER A C 1
ATOM 2040 O O . SER A 1 263 ? 16.022 -1.258 12.078 1.00 74.38 263 SER A O 1
ATOM 2042 N N . LEU A 1 264 ? 15.435 -3.156 11.045 1.00 74.81 264 LEU A N 1
ATOM 2043 C CA . LEU A 1 264 ? 14.943 -3.843 12.237 1.00 74.81 264 LEU A CA 1
ATOM 2044 C C . LEU A 1 264 ? 16.078 -4.671 12.857 1.00 74.81 264 LEU A C 1
ATOM 2046 O O . LEU A 1 264 ? 16.196 -5.869 12.612 1.00 74.81 264 LEU A O 1
ATOM 2050 N N . GLY A 1 265 ? 16.910 -4.022 13.679 1.00 61.00 265 GLY A N 1
ATOM 2051 C CA . GLY A 1 265 ? 18.157 -4.580 14.233 1.00 61.00 265 GLY A CA 1
ATOM 2052 C C . GLY A 1 265 ? 18.059 -5.880 15.055 1.00 61.00 265 GLY A C 1
ATOM 2053 O O . GLY A 1 265 ? 19.089 -6.478 15.343 1.00 61.00 265 GLY A O 1
ATOM 2054 N N . GLU A 1 266 ? 16.858 -6.353 15.403 1.00 62.28 266 GLU A N 1
ATOM 2055 C CA . GLU A 1 266 ? 16.628 -7.567 16.214 1.00 62.28 266 GLU A CA 1
ATOM 2056 C C . GLU A 1 266 ? 15.875 -8.681 15.463 1.00 62.28 266 GLU A C 1
ATOM 2058 O O . GLU A 1 266 ? 15.255 -9.565 16.061 1.00 62.28 266 GLU A O 1
ATOM 2063 N N . SER A 1 267 ? 15.875 -8.655 14.132 1.00 61.44 267 SER A N 1
ATOM 2064 C CA . SER A 1 267 ? 15.161 -9.662 13.353 1.00 61.44 267 SER A CA 1
ATOM 2065 C C . SER A 1 267 ? 15.970 -10.959 13.205 1.00 61.44 267 SER A C 1
ATOM 2067 O O . SER A 1 267 ? 17.069 -10.961 12.661 1.00 61.44 267 SER A O 1
ATOM 2069 N N . ARG A 1 268 ? 15.396 -12.106 13.607 1.00 67.31 268 ARG A N 1
ATOM 2070 C CA . ARG A 1 268 ? 15.904 -13.451 13.236 1.00 67.31 268 ARG A CA 1
ATOM 2071 C C . ARG A 1 268 ? 15.591 -13.823 11.778 1.00 67.31 268 ARG A C 1
ATOM 2073 O O . ARG A 1 268 ? 15.814 -14.962 11.373 1.00 67.31 268 ARG A O 1
ATOM 2080 N N . VAL A 1 269 ? 15.007 -12.903 11.010 1.00 68.88 269 VAL A N 1
ATOM 2081 C CA . VAL A 1 269 ? 14.701 -13.102 9.594 1.00 68.88 269 VAL A CA 1
ATOM 2082 C C . VAL A 1 269 ? 15.979 -12.876 8.798 1.00 68.88 269 VAL A C 1
ATOM 2084 O O . VAL A 1 269 ? 16.545 -11.785 8.828 1.00 68.88 269 VAL A O 1
ATOM 2087 N N . THR A 1 270 ? 16.425 -13.899 8.069 1.00 71.94 270 THR A N 1
ATOM 2088 C CA . THR A 1 270 ? 17.462 -13.731 7.050 1.00 71.94 270 THR A CA 1
ATOM 2089 C C . THR A 1 270 ? 16.949 -12.744 6.012 1.00 71.94 270 THR A C 1
ATOM 2091 O O . THR A 1 270 ? 15.948 -13.016 5.348 1.00 71.94 270 THR A O 1
ATOM 2094 N N . TYR A 1 271 ? 17.617 -11.603 5.889 1.00 78.12 271 TYR A N 1
ATOM 2095 C CA . TYR A 1 271 ? 17.289 -10.608 4.884 1.00 78.12 271 TYR A CA 1
ATOM 2096 C C . TYR A 1 271 ? 18.356 -10.594 3.787 1.00 78.12 271 TYR A C 1
ATOM 2098 O O . TYR A 1 271 ? 19.547 -10.779 4.023 1.00 78.12 271 TYR A O 1
ATOM 2106 N N . SER A 1 272 ? 17.892 -10.394 2.566 1.00 85.56 272 SER A N 1
ATOM 2107 C CA . SER A 1 272 ? 18.653 -10.009 1.390 1.00 85.56 272 SER A CA 1
ATOM 2108 C C . SER A 1 272 ? 17.988 -8.784 0.776 1.00 85.56 272 SER A C 1
ATOM 2110 O O . SER A 1 272 ? 16.842 -8.458 1.098 1.00 85.56 272 SER A O 1
ATOM 2112 N N . GLU A 1 273 ? 18.668 -8.138 -0.166 1.00 84.94 273 GLU A N 1
ATOM 2113 C CA . GLU A 1 273 ? 18.100 -7.001 -0.890 1.00 84.94 273 GLU A CA 1
ATOM 2114 C C . GLU A 1 273 ? 16.755 -7.353 -1.557 1.00 84.94 273 GLU A C 1
ATOM 2116 O O . GLU A 1 273 ? 15.800 -6.580 -1.514 1.00 84.94 273 GLU A O 1
ATOM 2121 N N . GLN A 1 274 ? 16.639 -8.583 -2.071 1.00 86.94 274 GLN A N 1
ATOM 2122 C CA . GLN A 1 274 ? 15.412 -9.120 -2.660 1.00 86.94 274 GLN A CA 1
ATOM 2123 C C . GLN A 1 274 ? 14.280 -9.260 -1.639 1.00 86.94 274 GLN A C 1
ATOM 2125 O O . GLN A 1 274 ? 13.139 -8.915 -1.941 1.00 86.94 274 GLN A O 1
ATOM 2130 N N . THR A 1 275 ? 14.553 -9.775 -0.438 1.00 87.81 275 THR A N 1
ATOM 2131 C CA . THR A 1 275 ? 13.504 -9.913 0.585 1.00 87.81 275 THR A CA 1
ATOM 2132 C C . THR A 1 275 ? 13.089 -8.559 1.155 1.00 87.81 275 THR A C 1
ATOM 2134 O O . THR A 1 275 ? 11.912 -8.371 1.458 1.00 87.81 275 THR A O 1
ATOM 2137 N N . ASP A 1 276 ? 14.033 -7.617 1.260 1.00 88.88 276 ASP A N 1
ATOM 2138 C CA . ASP A 1 276 ? 13.801 -6.276 1.807 1.00 88.88 276 ASP A CA 1
ATOM 2139 C C . ASP A 1 276 ? 12.738 -5.525 1.009 1.00 88.88 276 ASP A C 1
ATOM 2141 O O . ASP A 1 276 ? 11.777 -4.999 1.569 1.00 88.88 276 ASP A O 1
ATOM 2145 N N . VAL A 1 277 ? 12.856 -5.550 -0.320 1.00 91.38 277 VAL A N 1
ATOM 2146 C CA . VAL A 1 277 ? 11.905 -4.854 -1.190 1.00 91.38 277 VAL A CA 1
ATOM 2147 C C . VAL A 1 277 ? 10.588 -5.607 -1.364 1.00 91.38 277 VAL A C 1
ATOM 2149 O O . VAL A 1 277 ? 9.581 -4.965 -1.651 1.00 91.38 277 VAL A O 1
ATOM 2152 N N . ARG A 1 278 ? 10.560 -6.940 -1.196 1.00 91.75 278 ARG A N 1
ATOM 2153 C CA . ARG A 1 278 ? 9.377 -7.793 -1.451 1.00 91.75 278 ARG A CA 1
ATOM 2154 C C . ARG A 1 278 ? 8.352 -7.789 -0.326 1.00 91.75 278 ARG A C 1
ATOM 2156 O O . ARG A 1 278 ? 7.154 -7.811 -0.591 1.00 91.75 278 ARG A O 1
ATOM 2163 N N . PHE A 1 279 ? 8.814 -7.803 0.920 1.00 90.88 279 PHE A N 1
ATOM 2164 C CA . PHE A 1 279 ? 7.953 -7.974 2.088 1.00 90.88 279 PHE A CA 1
ATOM 2165 C C . PHE A 1 279 ? 7.543 -6.711 2.878 1.00 90.88 279 PHE A C 1
ATOM 2167 O O . PHE A 1 279 ? 7.013 -6.899 3.974 1.00 90.88 279 PHE A O 1
ATOM 2174 N N . PRO A 1 280 ? 7.671 -5.449 2.404 1.00 91.88 280 PRO A N 1
ATOM 2175 C CA . PRO A 1 280 ? 7.241 -4.290 3.196 1.00 91.88 280 PRO A CA 1
ATOM 2176 C C . PRO A 1 280 ? 5.771 -4.320 3.627 1.00 91.88 280 PRO A C 1
ATOM 2178 O O . PRO A 1 280 ? 5.478 -4.021 4.782 1.00 91.88 280 PRO A O 1
ATOM 2181 N N . LEU A 1 281 ? 4.847 -4.737 2.752 1.00 94.31 281 LEU A N 1
ATOM 2182 C CA . LEU A 1 281 ? 3.427 -4.852 3.112 1.00 94.31 281 LEU A CA 1
ATOM 2183 C C . LEU A 1 281 ? 3.205 -5.914 4.200 1.00 94.31 281 LEU A C 1
ATOM 2185 O O . LEU A 1 281 ? 2.584 -5.630 5.223 1.00 94.31 281 LEU A O 1
ATOM 2189 N N . ALA A 1 282 ? 3.761 -7.114 4.011 1.00 92.56 282 ALA A N 1
ATOM 2190 C CA . ALA A 1 282 ? 3.663 -8.208 4.978 1.00 92.56 282 ALA A CA 1
ATOM 2191 C C . ALA A 1 282 ? 4.274 -7.830 6.337 1.00 92.56 282 ALA A C 1
ATOM 2193 O O . ALA A 1 282 ? 3.694 -8.106 7.388 1.00 92.56 282 ALA A O 1
ATOM 2194 N N . LEU A 1 283 ? 5.412 -7.134 6.321 1.00 90.94 283 LEU A N 1
ATOM 2195 C CA . LEU A 1 283 ? 6.047 -6.599 7.517 1.00 90.94 283 LEU A CA 1
ATOM 2196 C C . LEU A 1 283 ? 5.170 -5.540 8.196 1.00 90.94 283 LEU A C 1
ATOM 2198 O O . LEU A 1 283 ? 5.009 -5.576 9.411 1.00 90.94 283 LEU A O 1
ATOM 2202 N N . GLY A 1 284 ? 4.567 -4.631 7.428 1.00 92.19 284 GLY A N 1
ATOM 2203 C CA . GLY A 1 284 ? 3.620 -3.640 7.938 1.00 92.19 284 GLY A CA 1
ATOM 2204 C C . GLY A 1 284 ? 2.417 -4.273 8.637 1.00 92.19 284 GLY A C 1
ATOM 2205 O O . GLY A 1 284 ? 2.047 -3.840 9.726 1.00 92.19 284 GLY A O 1
ATOM 2206 N N . LEU A 1 285 ? 1.858 -5.348 8.072 1.00 92.75 285 LEU A N 1
ATOM 2207 C CA . LEU A 1 285 ? 0.775 -6.123 8.693 1.00 92.75 285 LEU A CA 1
ATOM 2208 C C . LEU A 1 285 ? 1.215 -6.789 9.999 1.00 92.75 285 LEU A C 1
ATOM 2210 O O . LEU A 1 285 ? 0.504 -6.713 11.003 1.00 92.75 285 LEU A O 1
ATOM 2214 N N . ALA A 1 286 ? 2.397 -7.409 10.008 1.00 89.81 286 ALA A N 1
ATOM 2215 C CA . ALA A 1 286 ? 2.952 -8.028 11.208 1.00 89.81 286 ALA A CA 1
ATOM 2216 C C . ALA A 1 286 ? 3.194 -6.986 12.315 1.00 89.81 286 ALA A C 1
ATOM 2218 O O . ALA A 1 286 ? 2.789 -7.184 13.461 1.00 89.81 286 ALA A O 1
ATOM 2219 N N . LEU A 1 287 ? 3.783 -5.838 11.971 1.00 87.50 287 LEU A N 1
ATOM 2220 C CA . LEU A 1 287 ? 4.008 -4.731 12.901 1.00 87.50 287 LEU A CA 1
ATOM 2221 C C . LEU A 1 287 ? 2.689 -4.175 13.443 1.00 87.50 287 LEU A C 1
ATOM 2223 O O . LEU A 1 287 ? 2.564 -3.970 14.652 1.00 87.50 287 LEU A O 1
ATOM 2227 N N . ALA A 1 288 ? 1.686 -4.008 12.580 1.00 84.81 288 ALA A N 1
ATOM 2228 C CA . ALA A 1 288 ? 0.350 -3.579 12.974 1.00 84.81 288 ALA A CA 1
ATOM 2229 C C . ALA A 1 288 ? -0.294 -4.538 13.990 1.00 84.81 288 ALA A C 1
ATOM 2231 O O . ALA A 1 288 ? -0.912 -4.085 14.952 1.00 84.81 288 ALA A O 1
ATOM 2232 N N . ALA A 1 289 ? -0.095 -5.851 13.830 1.00 82.50 289 ALA A N 1
ATOM 2233 C CA . ALA A 1 289 ? -0.599 -6.869 14.752 1.00 82.50 289 ALA A CA 1
ATOM 2234 C C . ALA A 1 289 ? 0.060 -6.821 16.143 1.00 82.50 289 ALA A C 1
ATOM 2236 O O . ALA A 1 289 ? -0.582 -7.148 17.144 1.00 82.50 289 ALA A O 1
ATOM 2237 N N . THR A 1 290 ? 1.340 -6.440 16.198 1.00 79.75 290 THR A N 1
ATOM 2238 C CA . THR A 1 290 ? 2.139 -6.382 17.438 1.00 79.75 290 THR A CA 1
ATOM 2239 C C . THR A 1 290 ? 2.052 -5.048 18.175 1.00 79.75 290 THR A C 1
ATOM 2241 O O . THR A 1 290 ? 2.515 -4.949 19.311 1.00 79.75 290 THR A O 1
ATOM 2244 N N . SER A 1 291 ? 1.467 -4.021 17.554 1.00 71.00 291 SER A N 1
ATOM 2245 C CA . SER A 1 291 ? 1.354 -2.702 18.170 1.00 71.00 291 SER A CA 1
ATOM 2246 C C . SER A 1 291 ? 0.542 -2.786 19.474 1.00 71.00 291 SER A C 1
ATOM 2248 O O . SER A 1 291 ? -0.576 -3.312 19.462 1.00 71.00 291 SER A O 1
ATOM 2250 N N . PRO A 1 292 ? 1.049 -2.253 20.604 1.00 63.22 292 PRO A N 1
ATOM 2251 C CA . PRO A 1 292 ? 0.316 -2.248 21.873 1.00 63.22 292 PRO A CA 1
ATOM 2252 C C . PRO A 1 292 ? -0.986 -1.431 21.790 1.00 63.22 292 PRO A C 1
ATOM 2254 O O . PRO A 1 292 ? -1.943 -1.687 22.521 1.00 63.22 292 PRO A O 1
ATOM 2257 N N . GLU A 1 293 ? -1.065 -0.488 20.850 1.00 60.06 293 GLU A N 1
ATOM 2258 C CA . GLU A 1 293 ? -2.263 0.298 20.570 1.00 60.06 293 GLU A CA 1
ATOM 2259 C C . GLU A 1 293 ? -3.248 -0.501 19.698 1.00 60.06 293 GLU A C 1
ATOM 2261 O O . GLU A 1 293 ? -3.333 -0.300 18.487 1.00 60.06 293 GLU A O 1
ATOM 2266 N N . ARG A 1 294 ? -4.045 -1.391 20.308 1.00 51.81 294 ARG A N 1
ATOM 2267 C CA . ARG A 1 294 ? -5.122 -2.126 19.601 1.00 51.81 294 ARG A CA 1
ATOM 2268 C C . ARG A 1 294 ? -6.124 -1.211 18.879 1.00 51.81 294 ARG A C 1
ATOM 2270 O O . ARG A 1 294 ? -6.754 -1.649 17.928 1.00 51.81 294 ARG A O 1
ATOM 2277 N N . SER A 1 295 ? -6.272 0.042 19.315 1.00 53.22 295 SER A N 1
ATOM 2278 C CA . SER A 1 295 ? -7.138 1.055 18.691 1.00 53.22 295 SER A CA 1
ATOM 2279 C C . SER A 1 295 ? -6.486 1.823 17.531 1.00 53.22 295 SER A C 1
ATOM 2281 O O . SER A 1 295 ? -7.083 2.775 17.035 1.00 53.22 295 SER A O 1
ATOM 2283 N N . ALA A 1 296 ? -5.257 1.475 17.133 1.00 64.56 296 ALA A N 1
ATOM 2284 C CA . ALA A 1 296 ? -4.525 2.162 16.066 1.00 64.56 296 ALA A CA 1
ATOM 2285 C C . ALA A 1 296 ? -4.662 1.492 14.688 1.00 64.56 296 ALA A C 1
ATOM 2287 O O . ALA A 1 296 ? -4.150 2.033 13.704 1.00 64.56 296 ALA A O 1
ATOM 2288 N N . LEU A 1 297 ? -5.340 0.342 14.609 1.00 84.19 297 LEU A N 1
ATOM 2289 C CA . LEU A 1 297 ? -5.497 -0.436 13.385 1.00 84.19 297 LEU A CA 1
ATOM 2290 C C . LEU A 1 297 ? -6.967 -0.535 12.975 1.00 84.19 297 LEU A C 1
ATOM 2292 O O . LEU A 1 297 ? -7.809 -0.934 13.771 1.00 84.19 297 LEU A O 1
ATOM 2296 N N . ILE A 1 298 ? -7.241 -0.223 11.712 1.00 92.38 298 ILE A N 1
ATOM 2297 C CA . ILE A 1 298 ? -8.535 -0.468 11.076 1.00 92.38 298 ILE A CA 1
ATOM 2298 C C . ILE A 1 298 ? -8.792 -1.975 11.019 1.00 92.38 298 ILE A C 1
ATOM 2300 O O . ILE A 1 298 ? -7.957 -2.716 10.496 1.00 92.38 298 ILE A O 1
ATOM 2304 N N . ASN A 1 299 ? -9.951 -2.424 11.489 1.00 94.19 299 ASN A N 1
ATOM 2305 C CA . ASN A 1 299 ? -10.428 -3.790 11.333 1.00 94.19 299 ASN A CA 1
ATOM 2306 C C . ASN A 1 299 ? -11.800 -3.817 10.647 1.00 94.19 299 ASN A C 1
ATOM 2308 O O . ASN A 1 299 ? -12.831 -3.500 11.236 1.00 94.19 299 ASN A O 1
ATOM 2312 N N . LEU A 1 300 ? -11.806 -4.268 9.397 1.00 94.94 300 LEU A N 1
ATOM 2313 C CA . LEU A 1 300 ? -12.985 -4.463 8.558 1.00 94.94 300 LEU A CA 1
ATOM 2314 C C . LEU A 1 300 ? -13.651 -5.826 8.802 1.00 94.94 300 LEU A C 1
ATOM 2316 O O . LEU A 1 300 ? -14.708 -6.111 8.252 1.00 94.94 300 LEU A O 1
ATOM 2320 N N . ARG A 1 301 ? -13.089 -6.687 9.656 1.00 92.88 301 ARG A N 1
ATOM 2321 C CA . ARG A 1 301 ? -13.739 -7.941 10.048 1.00 92.88 301 ARG A CA 1
ATOM 2322 C C . ARG A 1 301 ? -14.791 -7.676 11.142 1.00 92.88 301 ARG A C 1
ATOM 2324 O O . ARG A 1 301 ? -14.573 -7.973 12.315 1.00 92.88 301 ARG A O 1
ATOM 2331 N N . LYS A 1 302 ? -15.914 -7.055 10.757 1.00 89.75 302 LYS A N 1
ATOM 2332 C CA . LYS A 1 302 ? -17.011 -6.581 11.631 1.00 89.75 302 LYS A CA 1
ATOM 2333 C C . LYS A 1 302 ? -18.384 -7.119 11.210 1.00 89.75 302 LYS A C 1
ATOM 2335 O O . LYS A 1 302 ? -18.521 -7.709 10.143 1.00 89.75 302 LYS A O 1
ATOM 2340 N N . LYS A 1 303 ? -19.411 -6.849 12.032 1.00 88.50 303 LYS A N 1
ATOM 2341 C CA . LYS A 1 303 ? -20.805 -7.287 11.821 1.00 88.50 303 LYS A CA 1
ATOM 2342 C C . LYS A 1 303 ? -20.840 -8.814 11.617 1.00 88.50 303 LYS A C 1
ATOM 2344 O O . LYS A 1 303 ? -20.253 -9.535 12.415 1.00 88.50 303 LYS A O 1
ATOM 2349 N N . GLU A 1 304 ? -21.464 -9.291 10.546 1.00 89.31 304 GLU A N 1
ATOM 2350 C CA . GLU A 1 304 ? -21.553 -10.712 10.176 1.00 89.31 304 GLU A CA 1
ATOM 2351 C C . GLU A 1 304 ? -20.201 -11.378 9.874 1.00 89.31 304 GLU A C 1
ATOM 2353 O O . GLU A 1 304 ? -20.083 -12.596 9.958 1.00 89.31 304 GLU A O 1
ATOM 2358 N N . PHE A 1 305 ? -19.161 -10.592 9.581 1.00 92.06 305 PHE A N 1
ATOM 2359 C CA . PHE A 1 305 ? -17.814 -11.109 9.339 1.00 92.06 305 PHE A CA 1
ATOM 2360 C C . PHE A 1 305 ? -16.968 -11.182 10.602 1.00 92.06 305 PHE A C 1
ATOM 2362 O O . PHE A 1 305 ? -15.863 -11.726 10.545 1.00 92.06 305 PHE A O 1
ATOM 2369 N N . ALA A 1 306 ? -17.440 -10.618 11.723 1.00 88.56 306 ALA A N 1
ATOM 2370 C CA . ALA A 1 306 ? -16.706 -10.627 12.978 1.00 88.56 306 ALA A CA 1
ATOM 2371 C C . ALA A 1 306 ? -16.262 -12.055 13.285 1.00 88.56 306 ALA A C 1
ATOM 2373 O O . ALA A 1 306 ? -17.073 -12.982 13.295 1.00 88.56 306 ALA A O 1
ATOM 2374 N N . LYS A 1 307 ? -14.955 -12.245 13.501 1.00 81.56 307 LYS A N 1
ATOM 2375 C CA . LYS A 1 307 ? -14.466 -13.545 13.945 1.00 81.56 307 LYS A CA 1
ATOM 2376 C C . LYS A 1 307 ? -15.197 -13.834 15.244 1.00 81.56 307 LYS A C 1
ATOM 2378 O O . LYS A 1 307 ? -15.121 -13.019 16.168 1.00 81.56 307 LYS A O 1
ATOM 2383 N N . SER A 1 308 ? -15.949 -14.936 15.276 1.00 61.47 308 SER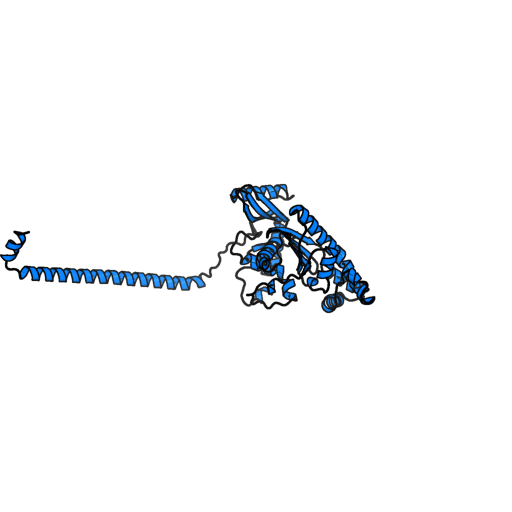 A N 1
ATOM 2384 C CA . SER A 1 308 ? -16.544 -15.415 16.512 1.00 61.47 308 SER A CA 1
ATOM 2385 C C . SER A 1 308 ? -15.430 -15.354 17.541 1.00 61.47 308 SER A C 1
ATOM 2387 O O . SER A 1 308 ? -14.381 -15.975 17.354 1.00 61.47 308 SER A O 1
ATOM 2389 N N . SER A 1 309 ? -15.637 -14.601 18.617 1.00 49.94 309 SER A N 1
ATOM 2390 C CA . SER A 1 309 ? -14.897 -14.840 19.844 1.00 49.94 309 SER A CA 1
ATOM 2391 C C . SER A 1 309 ? -15.362 -16.196 20.393 1.00 49.94 309 SER A C 1
ATOM 2393 O O . SER A 1 309 ? -15.760 -16.301 21.550 1.00 49.94 309 SER A O 1
ATOM 2395 N N . GLY A 1 310 ? -15.302 -17.262 19.581 1.00 41.28 310 GLY A N 1
ATOM 2396 C CA . GLY A 1 310 ? -14.868 -18.549 20.062 1.00 41.28 310 GLY A CA 1
ATOM 2397 C C . GLY A 1 310 ? -13.630 -18.177 20.823 1.00 41.28 310 GLY A C 1
ATOM 2398 O O . GLY A 1 310 ? -12.711 -17.590 20.240 1.00 41.28 310 GLY A O 1
ATOM 2399 N N . GLY A 1 311 ? -13.747 -18.284 22.150 1.00 35.03 311 GLY A N 1
ATOM 2400 C CA . GLY A 1 311 ? -12.727 -17.799 23.043 1.00 35.03 311 GLY A CA 1
ATOM 2401 C C . GLY A 1 311 ? -11.404 -18.201 22.436 1.00 35.03 311 GLY A C 1
ATOM 2402 O O . GLY A 1 311 ? -11.286 -19.261 21.811 1.00 35.03 311 GLY A O 1
ATOM 2403 N N . SER A 1 312 ? -10.386 -17.382 22.650 1.00 36.81 312 SER A N 1
ATOM 2404 C CA . SER A 1 312 ? -9.117 -18.010 22.925 1.00 36.81 312 SER A CA 1
ATOM 2405 C C . SER A 1 312 ? -9.453 -19.275 23.718 1.00 36.81 312 SER A C 1
ATOM 2407 O O . SER A 1 312 ? -9.853 -19.185 24.883 1.00 36.81 312 SER A O 1
ATOM 2409 N N . SER A 1 313 ? -9.320 -20.448 23.111 1.00 37.88 313 SER A N 1
ATOM 2410 C CA . SER A 1 313 ? -8.835 -21.573 23.850 1.00 37.88 313 SER A CA 1
ATOM 2411 C C . SER A 1 313 ? -7.431 -21.111 24.248 1.00 37.88 313 SER A C 1
ATOM 2413 O O . SER A 1 313 ? -6.431 -21.556 23.697 1.00 37.88 313 SER A O 1
ATOM 2415 N N . LEU A 1 314 ? -7.356 -20.153 25.199 1.00 43.06 314 LEU A N 1
ATOM 2416 C CA . LEU A 1 314 ? -6.648 -20.329 26.444 1.00 43.06 314 LEU A CA 1
ATOM 2417 C C . LEU A 1 314 ? -6.794 -21.804 26.661 1.00 43.06 314 LEU A C 1
ATOM 2419 O O . LEU A 1 314 ? -7.892 -22.279 26.938 1.00 43.06 314 LEU A O 1
ATOM 2423 N N . ASN A 1 315 ? -5.772 -22.519 26.222 1.00 42.72 315 ASN A N 1
ATOM 2424 C CA . ASN A 1 315 ? -5.806 -23.948 26.161 1.00 42.72 315 ASN A CA 1
ATOM 2425 C C . ASN A 1 315 ? -6.072 -24.307 27.622 1.00 42.72 315 ASN A C 1
ATOM 2427 O O . ASN A 1 315 ? -5.201 -24.091 28.461 1.00 42.72 315 ASN A O 1
ATOM 2431 N N . ILE A 1 316 ? -7.320 -24.650 27.974 1.00 47.56 316 ILE A N 1
ATOM 2432 C CA . ILE A 1 316 ? -7.715 -24.779 29.384 1.00 47.56 316 ILE A CA 1
ATOM 2433 C C . ILE A 1 316 ? -6.845 -25.880 29.995 1.00 47.56 316 ILE A C 1
ATOM 2435 O O . ILE A 1 316 ? -6.525 -25.817 31.169 1.00 47.56 316 ILE A O 1
ATOM 2439 N N . SER A 1 317 ? -6.326 -26.795 29.168 1.00 53.31 317 SER A N 1
ATOM 2440 C CA . SER A 1 317 ? -5.293 -27.769 29.520 1.00 53.31 317 SER A CA 1
ATOM 2441 C C . SER A 1 317 ? -3.896 -27.183 29.830 1.00 53.31 317 SER A C 1
ATOM 2443 O O . SER A 1 317 ? -3.161 -27.761 30.628 1.00 53.31 317 SER A O 1
ATOM 2445 N N . ALA A 1 318 ? -3.519 -26.040 29.246 1.00 53.53 318 ALA A N 1
ATOM 2446 C CA . ALA A 1 318 ? -2.266 -25.328 29.518 1.00 53.53 318 ALA A CA 1
ATOM 2447 C C . ALA A 1 318 ? -2.357 -24.403 30.743 1.00 53.53 318 ALA A C 1
ATOM 2449 O O . ALA A 1 318 ? -1.338 -24.133 31.372 1.00 53.53 318 ALA A O 1
ATOM 2450 N N . ILE A 1 319 ? -3.563 -23.941 31.101 1.00 52.47 319 ILE A N 1
ATOM 2451 C CA . ILE A 1 319 ? -3.809 -23.107 32.292 1.00 52.47 319 ILE A CA 1
ATOM 2452 C C . ILE A 1 319 ? -4.267 -23.946 33.494 1.00 52.47 319 ILE A C 1
ATOM 2454 O O . ILE A 1 319 ? -4.003 -23.571 34.635 1.00 52.47 319 ILE A O 1
ATOM 2458 N N . SER A 1 320 ? -4.876 -25.116 33.278 1.00 57.22 320 SER A N 1
ATOM 2459 C CA . SER A 1 320 ? -5.344 -25.984 34.365 1.00 57.22 320 SER A CA 1
ATOM 2460 C C . SER A 1 320 ? -4.202 -26.490 35.232 1.00 57.22 320 SER A C 1
ATOM 2462 O O . SER A 1 320 ? -4.333 -26.476 36.449 1.00 57.22 320 SER A O 1
ATOM 2464 N N . LYS A 1 321 ? -3.061 -26.874 34.645 1.00 63.47 321 LYS A N 1
ATOM 2465 C CA . LYS A 1 321 ? -1.894 -27.332 35.413 1.00 63.47 321 LYS A CA 1
ATOM 2466 C C . LYS A 1 321 ? -1.318 -26.241 36.330 1.00 63.47 321 LYS A C 1
ATOM 2468 O O . LYS A 1 321 ? -1.201 -26.517 37.522 1.00 63.47 321 LYS A O 1
ATOM 2473 N N . PRO A 1 322 ? -1.007 -25.017 35.852 1.00 66.38 322 PRO A N 1
ATOM 2474 C CA . PRO A 1 322 ? -0.532 -23.954 36.734 1.00 66.38 322 PRO A CA 1
ATOM 2475 C C . PRO A 1 322 ? -1.609 -23.442 37.705 1.00 66.38 322 PRO A C 1
ATOM 2477 O O . PRO A 1 322 ? -1.266 -23.072 38.821 1.00 66.38 322 PRO A O 1
ATOM 2480 N N . MET A 1 323 ? -2.904 -23.453 37.353 1.00 64.38 323 MET A N 1
ATOM 2481 C CA . MET A 1 323 ? -3.967 -23.099 38.312 1.00 64.38 323 MET A CA 1
ATOM 2482 C C . MET A 1 323 ? -4.156 -24.159 39.402 1.00 64.38 323 MET A C 1
ATOM 2484 O O . MET A 1 323 ? -4.364 -23.805 40.561 1.00 64.38 323 MET A O 1
ATOM 2488 N N . GLN A 1 324 ? -4.049 -25.448 39.067 1.00 69.81 324 GLN A N 1
ATOM 2489 C CA . GLN A 1 324 ? -4.113 -26.531 40.049 1.00 69.81 324 GLN A CA 1
ATOM 2490 C C . GLN A 1 324 ? -2.935 -26.453 41.022 1.00 69.81 324 GLN A C 1
ATOM 2492 O O . GLN A 1 324 ? -3.155 -26.505 42.231 1.00 69.81 324 GLN A O 1
ATOM 2497 N N . THR A 1 325 ? -1.708 -26.229 40.540 1.00 72.69 325 THR A N 1
ATOM 2498 C CA . THR A 1 325 ? -0.550 -26.059 41.432 1.00 72.69 325 THR A CA 1
ATOM 2499 C C . THR A 1 325 ? -0.666 -24.809 42.304 1.00 72.69 325 THR A C 1
ATOM 2501 O O . THR A 1 325 ? -0.358 -24.889 43.492 1.00 72.69 325 THR A O 1
ATOM 2504 N N . LEU A 1 326 ? -1.181 -23.689 41.775 1.00 78.88 326 LEU A N 1
ATOM 2505 C CA . LEU A 1 326 ? -1.433 -22.482 42.573 1.00 78.88 326 LEU A CA 1
ATOM 2506 C C . LEU A 1 326 ? -2.489 -22.726 43.662 1.00 78.88 326 LEU A C 1
ATOM 2508 O O . LEU A 1 326 ? -2.317 -22.285 44.794 1.00 78.88 326 LEU A O 1
ATOM 2512 N N . SER A 1 327 ? -3.562 -23.458 43.339 1.00 73.62 327 SER A N 1
ATOM 2513 C CA . SER A 1 327 ? -4.632 -23.772 44.294 1.00 73.62 327 SER A CA 1
ATOM 2514 C C . SER A 1 327 ? -4.151 -24.680 45.430 1.00 73.62 327 SER A C 1
ATOM 2516 O O . SER A 1 327 ? -4.446 -24.415 46.592 1.00 73.62 327 SER A O 1
ATOM 2518 N N . VAL A 1 328 ? -3.333 -25.691 45.119 1.00 81.31 328 VAL A N 1
ATOM 2519 C CA . VAL A 1 328 ? -2.730 -26.583 46.119 1.00 81.31 328 VAL A CA 1
ATOM 2520 C C . VAL A 1 328 ? -1.741 -25.817 46.997 1.00 81.31 328 VAL A C 1
ATOM 2522 O O . VAL A 1 328 ? -1.777 -25.962 48.217 1.00 81.31 328 VAL A O 1
ATOM 2525 N N . ALA A 1 329 ? -0.910 -24.952 46.406 1.00 83.56 329 ALA A N 1
ATOM 2526 C CA . ALA A 1 329 ? 0.009 -24.097 47.156 1.00 83.56 329 ALA A CA 1
ATOM 2527 C C . ALA A 1 329 ? -0.735 -23.126 48.089 1.00 83.56 329 ALA A C 1
ATOM 2529 O O . ALA A 1 329 ? -0.317 -22.928 49.227 1.00 83.56 329 ALA A O 1
ATOM 2530 N N . MET A 1 330 ? -1.864 -22.566 47.642 1.00 86.94 330 MET A N 1
ATOM 2531 C CA . MET A 1 330 ? -2.695 -21.675 48.453 1.00 86.94 330 MET A CA 1
ATOM 2532 C C . MET A 1 330 ? -3.344 -22.413 49.631 1.00 86.94 330 MET A C 1
ATOM 2534 O O . MET A 1 330 ? -3.322 -21.908 50.750 1.00 86.94 330 MET A O 1
ATOM 2538 N N . VAL A 1 331 ? -3.865 -23.627 49.419 1.00 90.00 331 VAL A N 1
ATOM 2539 C CA . VAL A 1 331 ? -4.423 -24.459 50.501 1.00 90.00 331 VAL A CA 1
ATOM 2540 C C . VAL A 1 331 ? -3.341 -24.856 51.509 1.00 90.00 331 VAL A C 1
ATOM 2542 O O . VAL A 1 331 ? -3.566 -24.755 52.713 1.00 90.00 331 VAL A O 1
ATOM 2545 N N . LEU A 1 332 ? -2.147 -25.236 51.043 1.00 89.44 332 LEU A N 1
ATOM 2546 C CA . LEU A 1 332 ? -0.995 -25.511 51.909 1.00 89.44 332 LEU A CA 1
ATOM 2547 C C . LEU A 1 332 ? -0.584 -24.282 52.725 1.00 89.44 332 LEU A C 1
ATOM 2549 O O . LEU A 1 332 ? -0.358 -24.404 53.925 1.00 89.44 332 LEU A O 1
ATOM 2553 N N . ALA A 1 333 ? -0.538 -23.099 52.110 1.00 88.25 333 ALA A N 1
ATOM 2554 C CA . ALA A 1 333 ? -0.230 -21.858 52.814 1.00 88.25 333 ALA A CA 1
ATOM 2555 C C . ALA A 1 333 ? -1.275 -21.541 53.896 1.00 88.25 333 ALA A C 1
ATOM 2557 O O . ALA A 1 333 ? -0.905 -21.184 55.012 1.00 88.25 333 ALA A O 1
ATOM 2558 N N . ILE A 1 334 ? -2.565 -21.736 53.605 1.00 90.94 334 ILE A N 1
ATOM 2559 C CA . ILE A 1 334 ? -3.649 -21.555 54.582 1.00 90.94 334 ILE A CA 1
ATOM 2560 C C . ILE A 1 334 ? -3.512 -22.548 55.743 1.00 90.94 334 ILE A C 1
ATOM 2562 O O . ILE A 1 334 ? -3.642 -22.148 56.897 1.00 90.94 334 ILE A O 1
ATOM 2566 N N . LEU A 1 335 ? -3.203 -23.820 55.470 1.00 90.19 335 LEU A N 1
ATOM 2567 C CA . LEU A 1 335 ? -2.992 -24.832 56.512 1.00 90.19 335 LEU A CA 1
ATOM 2568 C C . LEU A 1 335 ? -1.766 -24.528 57.382 1.00 90.19 335 LEU A C 1
ATOM 2570 O O . LEU A 1 335 ? -1.828 -24.702 58.597 1.00 90.19 335 LEU A O 1
ATOM 2574 N N . ILE A 1 336 ? -0.676 -24.037 56.785 1.00 90.88 336 ILE A N 1
ATOM 2575 C CA . ILE A 1 336 ? 0.523 -23.614 57.521 1.00 90.88 336 ILE A CA 1
ATOM 2576 C C . ILE A 1 336 ? 0.200 -22.418 58.421 1.00 90.88 336 ILE A C 1
ATOM 2578 O O . ILE A 1 336 ? 0.543 -22.442 59.601 1.00 90.88 336 ILE A O 1
ATOM 2582 N N . LEU A 1 337 ? -0.493 -21.402 57.898 1.00 90.19 337 LEU A N 1
ATOM 2583 C CA . LEU A 1 337 ? -0.905 -20.228 58.675 1.00 90.19 337 LEU A CA 1
ATOM 2584 C C . LEU A 1 337 ? -1.854 -20.610 59.817 1.00 90.19 337 LEU A C 1
ATOM 2586 O O . LEU A 1 337 ? -1.698 -20.127 60.937 1.00 90.19 337 LEU A O 1
ATOM 2590 N N . TYR A 1 338 ? -2.797 -21.517 59.559 1.00 91.62 338 TYR A N 1
ATOM 2591 C CA . TYR A 1 338 ? -3.694 -22.038 60.586 1.00 91.62 338 TYR A CA 1
ATOM 2592 C C . TYR A 1 338 ? -2.922 -22.799 61.672 1.00 91.62 338 TYR A C 1
ATOM 2594 O O . TYR A 1 338 ? -3.098 -22.531 62.859 1.00 91.62 338 TYR A O 1
ATOM 2602 N N . GLY A 1 339 ? -1.996 -23.680 61.277 1.00 90.12 339 GLY A N 1
ATOM 2603 C CA . GLY A 1 339 ? -1.111 -24.390 62.200 1.00 90.12 339 GLY A CA 1
ATOM 2604 C C . GLY A 1 339 ? -0.289 -23.436 63.071 1.00 90.12 339 GLY A C 1
ATOM 2605 O O . GLY A 1 339 ? -0.276 -23.577 64.292 1.00 90.12 339 GLY A O 1
ATOM 2606 N N . GLN A 1 340 ? 0.321 -22.410 62.471 1.00 87.94 340 GLN A N 1
ATOM 2607 C CA . GLN A 1 340 ? 1.060 -21.376 63.203 1.00 87.94 340 GLN A CA 1
ATOM 2608 C C . GLN A 1 340 ? 0.172 -20.624 64.199 1.00 87.94 340 GLN A C 1
ATOM 2610 O O . GLN A 1 340 ? 0.574 -20.458 65.348 1.00 87.94 340 GLN A O 1
ATOM 2615 N N . SER A 1 341 ? -1.044 -20.235 63.801 1.00 86.94 341 SER A N 1
ATOM 2616 C CA . SER A 1 341 ? -2.002 -19.578 64.699 1.00 86.94 341 SER A CA 1
ATOM 2617 C C . SER A 1 341 ? -2.330 -20.456 65.907 1.00 86.94 341 SER A C 1
ATOM 2619 O O . SER A 1 341 ? -2.240 -19.999 67.043 1.00 86.94 341 SER A O 1
ATOM 2621 N N . THR A 1 342 ? -2.639 -21.738 65.683 1.00 86.75 342 THR A N 1
ATOM 2622 C CA . THR A 1 342 ? -2.952 -22.666 66.783 1.00 86.75 342 THR A CA 1
ATOM 2623 C C . THR A 1 342 ? -1.759 -22.915 67.706 1.00 86.75 342 THR A C 1
ATOM 2625 O O . THR A 1 342 ? -1.930 -23.042 68.918 1.00 86.75 342 THR A O 1
ATOM 2628 N N . MET A 1 343 ? -0.539 -22.940 67.161 1.00 87.31 343 MET A N 1
ATOM 2629 C CA . MET A 1 343 ? 0.684 -23.097 67.948 1.00 87.31 343 MET A CA 1
ATOM 2630 C C . MET A 1 343 ? 0.940 -21.872 68.835 1.00 87.31 343 MET A C 1
ATOM 2632 O O . MET A 1 343 ? 1.297 -22.029 70.002 1.00 87.31 343 MET A O 1
ATOM 2636 N N . ILE A 1 344 ? 0.716 -20.665 68.305 1.00 86.12 344 ILE A N 1
ATOM 2637 C CA . ILE A 1 344 ? 0.816 -19.411 69.064 1.00 86.12 344 ILE A CA 1
ATOM 2638 C C . ILE A 1 344 ? -0.220 -19.394 70.193 1.00 86.12 344 ILE A C 1
ATOM 2640 O O . ILE A 1 344 ? 0.131 -19.086 71.329 1.00 86.12 344 ILE A O 1
ATOM 2644 N N . ASP A 1 345 ? -1.464 -19.797 69.928 1.00 85.69 345 ASP A N 1
ATOM 2645 C CA . ASP A 1 345 ? -2.512 -19.856 70.956 1.00 85.69 345 ASP A CA 1
ATOM 2646 C C . ASP A 1 345 ? -2.169 -20.835 72.090 1.00 85.69 345 ASP A C 1
ATOM 2648 O O . ASP A 1 345 ? -2.431 -20.556 73.264 1.00 85.69 345 ASP A O 1
ATOM 2652 N N . LEU A 1 346 ? -1.561 -21.979 71.760 1.00 84.06 346 LEU A N 1
ATOM 2653 C CA . LEU A 1 346 ? -1.086 -22.946 72.753 1.00 84.06 346 LEU A CA 1
ATOM 2654 C C . LEU A 1 346 ? 0.069 -22.377 73.585 1.00 84.06 346 LEU A C 1
ATOM 2656 O O . LEU A 1 346 ? 0.024 -22.448 74.811 1.00 84.06 346 LEU A O 1
ATOM 2660 N N . GLN A 1 347 ? 1.053 -21.740 72.946 1.00 85.19 347 GLN A N 1
ATOM 2661 C CA . GLN A 1 347 ? 2.159 -21.081 73.650 1.00 85.19 347 GLN A CA 1
ATOM 2662 C C . GLN A 1 347 ? 1.673 -19.953 74.564 1.00 85.19 347 GLN A C 1
ATOM 2664 O O . GLN A 1 347 ? 2.178 -19.807 75.674 1.00 85.19 347 GLN A O 1
ATOM 2669 N N . MET A 1 348 ? 0.666 -19.185 74.140 1.00 80.44 348 MET A N 1
ATOM 2670 C CA . MET A 1 348 ? 0.056 -18.133 74.955 1.00 80.44 348 MET A CA 1
ATOM 2671 C C . MET A 1 348 ? -0.667 -18.698 76.183 1.00 80.44 348 MET A C 1
ATOM 2673 O O . MET A 1 348 ? -0.589 -18.102 77.258 1.00 80.44 348 MET A O 1
ATOM 2677 N N . LYS A 1 349 ? -1.331 -19.856 76.059 1.00 85.00 349 LYS A N 1
ATOM 2678 C CA . LYS A 1 349 ? -1.945 -20.565 77.199 1.00 85.00 349 LYS A CA 1
ATOM 2679 C C . LYS A 1 349 ? -0.905 -21.136 78.162 1.00 85.00 349 LYS A C 1
ATOM 2681 O O . LYS A 1 349 ? -1.063 -21.032 79.377 1.00 85.00 349 LYS A O 1
ATOM 2686 N N . ASP A 1 350 ? 0.174 -21.707 77.641 1.00 84.00 350 ASP A N 1
ATOM 2687 C CA . ASP A 1 350 ? 1.258 -22.217 78.481 1.00 84.00 350 ASP A CA 1
ATOM 2688 C C . ASP A 1 350 ? 1.989 -21.076 79.198 1.00 84.00 350 ASP A C 1
ATOM 2690 O O . ASP A 1 350 ? 2.256 -21.169 80.400 1.00 84.00 350 ASP A O 1
ATOM 2694 N N . ALA A 1 351 ? 2.238 -19.965 78.501 1.00 79.50 351 ALA A N 1
ATOM 2695 C CA . ALA A 1 351 ? 2.829 -18.760 79.070 1.00 79.50 351 ALA A CA 1
ATOM 2696 C C . ALA A 1 351 ? 1.929 -18.127 80.140 1.00 79.50 351 ALA A C 1
ATOM 2698 O O . ALA A 1 351 ? 2.430 -17.764 81.203 1.00 79.50 351 ALA A O 1
ATOM 2699 N N . SER A 1 352 ? 0.613 -18.042 79.914 1.00 78.44 352 SER A N 1
ATOM 2700 C CA . SER A 1 352 ? -0.321 -17.506 80.910 1.00 78.44 352 SER A CA 1
ATOM 2701 C C . SER A 1 352 ? -0.407 -18.396 82.149 1.00 78.44 352 SER A C 1
ATOM 2703 O O . SER A 1 352 ? -0.345 -17.883 83.263 1.00 78.44 352 SER A O 1
ATOM 2705 N N . SER A 1 353 ? -0.437 -19.722 81.983 1.00 78.69 353 SER A N 1
ATOM 2706 C CA . SER A 1 353 ? -0.436 -20.656 83.117 1.00 78.69 353 SER A CA 1
ATOM 2707 C C . SER A 1 353 ? 0.877 -20.614 83.910 1.00 78.69 353 SER A C 1
ATOM 2709 O O . SER A 1 353 ? 0.884 -20.738 85.137 1.00 78.69 353 SER A O 1
ATOM 2711 N N . SER A 1 354 ? 2.002 -20.406 83.220 1.00 79.75 354 SER A N 1
ATOM 2712 C CA . SER A 1 354 ? 3.322 -20.261 83.835 1.00 79.75 354 SER A CA 1
ATOM 2713 C C . SER A 1 354 ? 3.437 -18.939 84.585 1.00 79.75 354 SER A C 1
ATOM 2715 O O . SER A 1 354 ? 3.945 -18.921 85.706 1.00 79.75 354 SER A O 1
ATOM 2717 N N . LEU A 1 355 ? 2.909 -17.855 84.008 1.00 77.94 355 LEU A N 1
ATOM 2718 C CA . LEU A 1 355 ? 2.809 -16.555 84.659 1.00 77.94 355 LEU A CA 1
ATOM 2719 C C . LEU A 1 355 ? 1.933 -16.650 85.907 1.00 77.94 355 LEU A C 1
ATOM 2721 O O . LEU A 1 355 ? 2.371 -16.219 86.965 1.00 77.94 355 LEU A O 1
ATOM 2725 N N . GLU A 1 356 ? 0.762 -17.284 85.816 1.00 77.88 356 GLU A N 1
ATOM 2726 C CA . GLU A 1 356 ? -0.160 -17.464 86.939 1.00 77.88 356 GLU A CA 1
ATOM 2727 C C . GLU A 1 356 ? 0.503 -18.239 88.085 1.00 77.88 356 GLU A C 1
ATOM 2729 O O . GLU A 1 356 ? 0.490 -17.785 89.233 1.00 77.88 356 GLU A O 1
ATOM 2734 N N . LYS A 1 357 ? 1.176 -19.358 87.779 1.00 80.81 357 LYS A N 1
ATOM 2735 C CA . LYS A 1 357 ? 1.959 -20.129 88.761 1.00 80.81 357 LYS A CA 1
ATOM 2736 C C . LYS A 1 357 ? 3.095 -19.305 89.366 1.00 80.81 357 LYS A C 1
ATOM 2738 O O . LYS A 1 357 ? 3.286 -19.355 90.580 1.00 80.81 357 LYS A O 1
ATOM 2743 N N . ALA A 1 358 ? 3.827 -18.539 88.556 1.00 78.56 358 ALA A N 1
ATOM 2744 C CA . ALA A 1 358 ? 4.909 -17.681 89.027 1.00 78.56 358 ALA A CA 1
ATOM 2745 C C . ALA A 1 358 ? 4.388 -16.566 89.945 1.00 78.56 358 ALA A C 1
ATOM 2747 O O . ALA A 1 358 ? 4.931 -16.382 91.033 1.00 78.56 358 ALA A O 1
ATOM 2748 N N . THR A 1 359 ? 3.294 -15.889 89.578 1.00 74.12 359 THR A N 1
ATOM 2749 C CA . THR A 1 359 ? 2.630 -14.906 90.446 1.00 74.12 359 THR A CA 1
ATOM 2750 C C . THR A 1 359 ? 2.134 -15.549 91.732 1.00 74.12 359 THR A C 1
ATOM 2752 O O . THR A 1 359 ? 2.401 -15.032 92.812 1.00 74.12 359 THR A O 1
ATOM 2755 N N . ARG A 1 360 ? 1.472 -16.708 91.662 1.00 73.62 360 ARG A N 1
ATOM 2756 C CA . ARG A 1 360 ? 0.944 -17.391 92.847 1.00 73.62 360 ARG A CA 1
ATOM 2757 C C . ARG A 1 360 ? 2.057 -17.799 93.809 1.00 73.62 360 ARG A C 1
ATOM 2759 O O . ARG A 1 360 ? 1.914 -17.593 95.008 1.00 73.62 360 ARG A O 1
ATOM 2766 N N . ASN A 1 361 ? 3.172 -18.309 93.291 1.00 77.44 361 ASN A N 1
ATOM 2767 C CA . ASN A 1 361 ? 4.345 -18.658 94.093 1.00 77.44 361 ASN A CA 1
ATOM 2768 C C . ASN A 1 361 ? 5.039 -17.419 94.675 1.00 77.44 361 ASN A C 1
ATOM 2770 O O . ASN A 1 361 ? 5.431 -17.440 95.839 1.00 77.44 361 ASN A O 1
ATOM 2774 N N . TYR A 1 362 ? 5.151 -16.336 93.900 1.00 74.50 362 TYR A N 1
ATOM 2775 C CA . TYR A 1 362 ? 5.704 -15.067 94.374 1.00 74.50 362 TYR A CA 1
ATOM 2776 C C . TYR A 1 362 ? 4.884 -14.508 95.543 1.00 74.50 362 TYR A C 1
ATOM 2778 O O . TYR A 1 362 ? 5.444 -14.193 96.589 1.00 74.50 362 TYR A O 1
ATOM 2786 N N . PHE A 1 363 ? 3.554 -14.466 95.417 1.00 69.25 363 PHE A N 1
ATOM 2787 C CA . PHE A 1 363 ? 2.675 -13.963 96.476 1.00 69.25 363 PHE A CA 1
ATOM 2788 C C . PHE A 1 363 ? 2.520 -14.927 97.661 1.00 69.25 363 PHE A C 1
ATOM 2790 O O . PHE A 1 363 ? 2.329 -14.465 98.782 1.00 69.25 363 PHE A O 1
ATOM 2797 N N . ALA A 1 364 ? 2.655 -16.241 97.462 1.00 66.62 364 ALA A N 1
ATOM 2798 C CA . ALA A 1 364 ? 2.649 -17.218 98.556 1.00 66.62 364 ALA A CA 1
ATOM 2799 C C . ALA A 1 364 ? 3.903 -17.138 99.449 1.00 66.62 364 ALA A C 1
ATOM 2801 O O . ALA A 1 364 ? 3.846 -17.524 100.615 1.00 66.62 364 ALA A O 1
ATOM 2802 N N . GLY A 1 365 ? 5.025 -16.630 98.925 1.00 65.12 365 GLY A N 1
ATOM 2803 C CA . GLY A 1 365 ? 6.265 -16.415 99.681 1.00 65.12 365 GLY A CA 1
ATOM 2804 C C . GLY A 1 365 ? 6.300 -15.119 100.500 1.00 65.12 365 GLY A C 1
ATOM 2805 O O . GLY A 1 365 ? 7.238 -14.908 101.269 1.00 65.12 365 GLY A O 1
ATOM 2806 N N . ILE A 1 366 ? 5.301 -14.242 100.358 1.00 64.62 366 ILE A N 1
ATOM 2807 C CA . ILE A 1 366 ? 5.239 -12.972 101.086 1.00 64.62 366 ILE A CA 1
ATOM 2808 C C . ILE A 1 366 ? 4.476 -13.195 102.392 1.00 64.62 366 ILE A C 1
ATOM 2810 O O . ILE A 1 366 ? 3.297 -13.547 102.390 1.00 64.62 366 ILE A O 1
ATOM 2814 N N . ALA A 1 367 ? 5.143 -12.971 103.527 1.00 61.31 367 ALA A N 1
ATOM 2815 C CA . ALA A 1 367 ? 4.501 -13.048 104.834 1.00 61.31 367 ALA A CA 1
ATOM 2816 C C . ALA A 1 367 ? 3.289 -12.085 104.899 1.00 61.31 367 ALA A C 1
ATOM 2818 O O . ALA A 1 367 ? 3.400 -10.939 104.451 1.00 61.31 367 ALA A O 1
ATOM 2819 N N . PRO A 1 368 ? 2.145 -12.485 105.493 1.00 59.91 368 PRO A N 1
ATOM 2820 C CA . PRO A 1 368 ? 0.897 -11.708 105.448 1.00 59.91 368 PRO A CA 1
ATOM 2821 C C . PRO A 1 368 ? 1.003 -10.260 105.965 1.00 59.91 368 PRO A C 1
ATOM 2823 O O . PRO A 1 368 ? 0.183 -9.414 105.613 1.00 59.91 368 PRO A O 1
ATOM 2826 N N . GLY A 1 369 ? 2.009 -9.957 106.794 1.00 59.72 369 GLY A N 1
ATOM 2827 C CA . GLY A 1 369 ? 2.247 -8.619 107.345 1.00 59.72 369 GLY A CA 1
ATOM 2828 C C . GLY A 1 369 ? 2.943 -7.637 106.395 1.00 59.72 369 GLY A C 1
ATOM 2829 O O . GLY A 1 369 ? 2.738 -6.432 106.517 1.00 59.72 369 GLY A O 1
ATOM 2830 N N . THR A 1 370 ? 3.734 -8.110 105.429 1.00 60.53 370 THR A N 1
ATOM 2831 C CA . THR A 1 370 ? 4.563 -7.241 104.571 1.00 60.53 370 THR A CA 1
ATOM 2832 C C . THR A 1 370 ? 3.762 -6.623 103.425 1.00 60.53 370 THR A C 1
ATOM 2834 O O . THR A 1 370 ? 3.964 -5.458 103.089 1.00 60.53 370 THR A O 1
ATOM 2837 N N . LEU A 1 371 ? 2.795 -7.364 102.871 1.00 59.50 371 LEU A N 1
ATOM 2838 C CA . LEU A 1 371 ? 1.933 -6.890 101.780 1.00 59.50 371 LEU A CA 1
ATOM 2839 C C . LEU A 1 371 ? 0.999 -5.751 102.233 1.00 59.50 371 LEU A C 1
ATOM 2841 O O . LEU A 1 371 ? 0.739 -4.810 101.486 1.00 59.50 371 LEU A O 1
ATOM 2845 N N . LYS A 1 372 ? 0.536 -5.816 103.488 1.00 59.97 372 LYS A N 1
ATOM 2846 C CA . LYS A 1 372 ? -0.367 -4.827 104.093 1.00 59.97 372 LYS A CA 1
ATOM 2847 C C . LYS A 1 372 ? 0.322 -3.480 104.346 1.00 59.97 372 LYS A C 1
ATOM 2849 O O . LYS A 1 372 ? -0.318 -2.445 104.216 1.00 59.97 372 LYS A O 1
ATOM 2854 N N . ASN A 1 373 ? 1.621 -3.496 104.657 1.00 58.31 373 ASN A N 1
ATOM 2855 C CA . ASN A 1 373 ? 2.414 -2.281 104.863 1.00 58.31 373 ASN A CA 1
ATOM 2856 C C . ASN A 1 373 ? 2.840 -1.613 103.547 1.00 58.31 373 ASN A C 1
ATOM 2858 O O . ASN A 1 373 ? 2.978 -0.395 103.511 1.00 58.31 373 ASN A O 1
ATOM 2862 N N . TYR A 1 374 ? 3.035 -2.381 102.470 1.00 61.41 374 TYR A N 1
ATOM 2863 C CA . TYR A 1 374 ? 3.380 -1.820 101.159 1.00 61.41 374 TYR A CA 1
ATOM 2864 C C . TYR A 1 374 ? 2.181 -1.101 100.520 1.00 61.41 374 TYR A C 1
ATOM 2866 O O . TYR A 1 374 ? 2.315 0.036 100.090 1.00 61.41 374 TYR A O 1
ATOM 2874 N N . LEU A 1 375 ? 0.987 -1.710 100.562 1.00 61.31 375 LEU A N 1
ATOM 2875 C CA . LEU A 1 375 ? -0.258 -1.113 100.045 1.00 61.31 375 LEU A CA 1
ATOM 2876 C C . LEU A 1 375 ? -0.779 0.080 100.863 1.00 61.31 375 LEU A C 1
ATOM 2878 O O . LEU A 1 375 ? -1.662 0.788 100.400 1.00 61.31 375 LEU A O 1
ATOM 2882 N N . ALA A 1 376 ? -0.279 0.289 102.082 1.00 59.38 376 ALA A N 1
ATOM 2883 C CA . ALA A 1 376 ? -0.638 1.442 102.907 1.00 59.38 376 ALA A CA 1
ATOM 2884 C C . ALA A 1 376 ? 0.247 2.679 102.645 1.00 59.38 376 ALA A C 1
ATOM 2886 O O . ALA A 1 376 ? -0.088 3.761 103.119 1.00 59.38 376 ALA A O 1
ATOM 2887 N N . ASN A 1 377 ? 1.364 2.524 101.918 1.00 52.81 377 ASN A N 1
ATOM 2888 C CA . ASN A 1 377 ? 2.365 3.574 101.667 1.00 52.81 377 ASN A CA 1
ATOM 2889 C C . ASN A 1 377 ? 2.487 3.983 100.181 1.00 52.81 377 ASN A C 1
ATOM 2891 O O . ASN A 1 377 ? 3.398 4.730 99.821 1.00 52.81 377 ASN A O 1
ATOM 2895 N N . THR A 1 378 ? 1.566 3.523 99.337 1.00 46.19 378 THR A N 1
ATOM 2896 C CA . THR A 1 378 ? 1.301 3.972 97.955 1.00 46.19 378 THR A CA 1
ATOM 2897 C C . THR A 1 378 ? -0.179 4.235 97.834 1.00 46.19 378 THR A C 1
ATOM 2899 O O . THR A 1 378 ? -0.544 5.282 97.262 1.00 46.19 378 THR A O 1
#

Sequence (378 aa):
ELIAGLKKQPDRVVTNLKSNRVTFRNLKLPTRDKKAIQSSVRFEIEDDLPFEEDQLIYDWVNLGSVGVETAIHVAATLKSNVAEYLALLGDSGMEPDILTTEASAYRALFKKISSGLAITDRPVMLVNLGHERTTIYVQHNGNPVLCREIAWGSREITLALSKRYNLTIDAAEKAKIESGFVLPLSQMEQVSEEQRDFASSVYECLGSLIRDVKQADLSSKTVTAQRVGSIYLSGPTALLPGLSATFSEELKISTHILRPLSSLGESRVTYSEQTDVRFPLALGLALAATSPERSALINLRKKEFAKSSGGSSLNISAISKPMQTLSVAMVLAILILYGQSTMIDLQMKDASSSLEKATRNYFAGIAPGTLKNYLANT

Foldseek 3Di:
DVQVPDPDRDPAAEEEQEQVQKDKDKDKDQAPDPVVVVVVLLVVCVVPDPDDPVQKFKDKFWPDADDGMTIMMMMMGGPVSVVVVQVVCVVVVHHHQFYFHLQQLLLLLCVVLVVVDPDDQFKEWEWQAAAQKIWIWIDGPSHTDDIDIDRAHCLLQLVLQCVVVVHDSVVSVVCCLPPFAAAAPVCLVVDDPVVNVSNVSNVVSCVVVLVVNLVVQVSSCVVSVHGHQEYEYAYQNLPHHCPQVNSCRSNVHRYYYAQRVVSVVPDPDDDDSNNRRHCSSVNSRVSSVPDPPPSSTIGSCDDVSNDPCPDPCPVCVVVVVVVVVVVVVVVVVVVVVVVVVVVVVVVVVVVVVVVVVVVVVVVVPDDPVPVVVVVVVD

Radius of gyration: 35.36 Å; chains: 1; bounding box: 53×50×138 Å

pLDDT: mean 86.08, std 12.87, range [35.03, 98.25]

Secondary structure (DSSP, 8-state):
-TTTTSSS--S--EEEE-GGG-EEEEEEES---HHHHHHHHHHHHHHH-SS-GGGEEEEEEEEEEETTEEEEEEEEEEHHHHHHHHHHHHHTT---SEEEEHHHHHHHHHHHHGGGS---SS-EEEEEE-SS-EEEEEEETTEEEEEEEES--THHHHHHHHHHHT--HHHHHHHHHHH-----GGGGGGS-HHHHHHHHHHHHHHHHHHHHHHHHHHHHHHHHSS---EEEEESGGGGSTTHHHHHHHHH-SEEEE--HHHH-TT--S---HHHHHH-HHHHHHHHHHH-S-GGGS-----GGGSPP-------HHHHHHHHHHHHHHHHHHHHHHHHHHHHHHHHHHHHHHHHHHHHHHHHHTS-HHHHHHHTT--